Protein AF-0000000066666266 (afdb_homodimer)

Nearest PDB structures (foldseek):
  6c5b-assembly1_B  TM=9.354E-01  e=1.603E-37  Lysobacter antibioticus
  8rdn-assembly2_D  TM=9.522E-01  e=2.046E-32  Xenorhabdus doucetiae FRM16 = DSM 17909
  4d7k-assembly1_A  TM=8.259E-01  e=1.501E-30  Streptomyces davaonensis JCM 4913
  7phf-assembly2_D  TM=8.491E-01  e=8.428E-28  Streptomyces peucetius
  4wxh-assembly1_B  TM=8.277E-01  e=6.925E-26  Streptomyces peucetius

Structure (mmCIF, N/CA/C/O backbone):
data_AF-0000000066666266-model_v1
#
loop_
_entity.id
_entity.type
_entity.pdbx_description
1 polymer O-demethylpuromycin-O-methyltransferase
#
loop_
_atom_site.group_PDB
_atom_site.id
_atom_site.type_symbol
_atom_site.label_atom_id
_atom_site.label_alt_id
_atom_site.label_comp_id
_atom_site.label_asym_id
_atom_site.label_entity_id
_atom_site.label_seq_id
_atom_site.pdbx_PDB_ins_code
_atom_site.Cartn_x
_atom_site.Cartn_y
_atom_site.Cartn_z
_atom_site.occupancy
_atom_site.B_iso_or_equiv
_atom_site.auth_seq_id
_atom_site.auth_comp_id
_atom_site.auth_asym_id
_atom_site.auth_atom_id
_atom_site.pdbx_PDB_model_num
ATOM 1 N N . MET A 1 1 ? 2.77 -28.594 10.984 1 47.09 1 MET A N 1
ATOM 2 C CA . MET A 1 1 ? 2.361 -28.219 12.336 1 47.09 1 MET A CA 1
ATOM 3 C C . MET A 1 1 ? 3.033 -26.922 12.758 1 47.09 1 MET A C 1
ATOM 5 O O . MET A 1 1 ? 2.367 -26 13.234 1 47.09 1 MET A O 1
ATOM 9 N N . VAL A 1 2 ? 4.359 -26.859 12.438 1 46.84 2 VAL A N 1
ATOM 10 C CA . VAL A 1 2 ? 5.156 -25.719 12.875 1 46.84 2 VAL A CA 1
ATOM 11 C C . VAL A 1 2 ? 4.754 -24.469 12.086 1 46.84 2 VAL A C 1
ATOM 13 O O . VAL A 1 2 ? 4.578 -23.391 12.664 1 46.84 2 VAL A O 1
ATOM 16 N N . VAL A 1 3 ? 4.324 -24.609 10.922 1 65.62 3 VAL A N 1
ATOM 17 C CA . VAL A 1 3 ? 3.982 -23.484 10.062 1 65.62 3 VAL A CA 1
ATOM 18 C C . VAL A 1 3 ? 2.645 -22.891 10.5 1 65.62 3 VAL A C 1
ATOM 20 O O . VAL A 1 3 ? 2.502 -21.672 10.609 1 65.62 3 VAL A O 1
ATOM 23 N N . ARG A 1 4 ? 1.817 -23.672 10.961 1 67.88 4 ARG A N 1
ATOM 24 C CA . ARG A 1 4 ? 0.499 -23.219 11.391 1 67.88 4 ARG A CA 1
ATOM 25 C C . ARG A 1 4 ? 0.58 -22.5 12.727 1 67.88 4 ARG A C 1
ATOM 27 O O . ARG A 1 4 ? -0.118 -21.5 12.945 1 67.88 4 ARG A O 1
ATOM 34 N N . ALA A 1 5 ? 1.438 -23.016 13.523 1 65.81 5 ALA A N 1
ATOM 35 C CA . ALA A 1 5 ? 1.604 -22.391 14.828 1 65.81 5 ALA A CA 1
ATOM 36 C C . ALA A 1 5 ? 2.17 -20.984 14.688 1 65.81 5 ALA A C 1
ATOM 38 O O . ALA A 1 5 ? 1.718 -20.047 15.367 1 65.81 5 ALA A O 1
ATOM 39 N N . VAL A 1 6 ? 3.09 -20.844 13.719 1 72.5 6 VAL A N 1
ATOM 40 C CA . VAL A 1 6 ? 3.699 -19.531 13.492 1 72.5 6 VAL A CA 1
ATOM 41 C C . VAL A 1 6 ? 2.658 -18.578 12.93 1 72.5 6 VAL A C 1
ATOM 43 O O . VAL A 1 6 ? 2.592 -17.406 13.336 1 72.5 6 VAL A O 1
ATOM 46 N N . GLU A 1 7 ? 1.797 -19.047 12.172 1 76.56 7 GLU A N 1
ATOM 47 C CA . GLU A 1 7 ? 0.766 -18.203 11.562 1 76.56 7 GLU A CA 1
ATOM 48 C C . GLU A 1 7 ? -0.238 -17.719 12.602 1 76.56 7 GLU A C 1
ATOM 50 O O . GLU A 1 7 ? -0.679 -16.562 12.562 1 76.56 7 GLU A O 1
ATOM 55 N N . LEU A 1 8 ? -0.592 -18.547 13.5 1 73.38 8 LEU A N 1
ATOM 56 C CA . LEU A 1 8 ? -1.534 -18.172 14.555 1 73.38 8 LEU A CA 1
ATOM 57 C C . LEU A 1 8 ? -0.935 -17.125 15.477 1 73.38 8 LEU A C 1
ATOM 59 O O . LEU A 1 8 ? -1.62 -16.172 15.875 1 73.38 8 LEU A O 1
ATOM 63 N N . ILE A 1 9 ? 0.323 -17.359 15.805 1 75.06 9 ILE A N 1
ATOM 64 C CA . ILE A 1 9 ? 1.004 -16.391 16.672 1 75.06 9 ILE A CA 1
ATOM 65 C C . ILE A 1 9 ? 1.104 -15.039 15.953 1 75.06 9 ILE A C 1
ATOM 67 O O . ILE A 1 9 ? 0.819 -14 16.547 1 75.06 9 ILE A O 1
ATOM 71 N N . ARG A 1 10 ? 1.388 -15.164 14.75 1 79.12 10 ARG A N 1
ATOM 72 C CA . ARG A 1 10 ? 1.516 -13.93 13.969 1 79.12 10 ARG A CA 1
ATOM 73 C C . ARG A 1 10 ? 0.175 -13.219 13.859 1 79.12 10 ARG A C 1
ATOM 75 O O . ARG A 1 10 ? 0.112 -11.984 13.938 1 79.12 10 ARG A O 1
ATOM 82 N N . TYR A 1 11 ? -0.839 -13.977 13.625 1 76.5 11 TYR A N 1
ATOM 83 C CA . TYR A 1 11 ? -2.166 -13.375 13.57 1 76.5 11 TYR A CA 1
ATOM 84 C C . TYR A 1 11 ? -2.504 -12.68 14.883 1 76.5 11 TYR A C 1
ATOM 86 O O . TYR A 1 11 ? -2.961 -11.531 14.891 1 76.5 11 TYR A O 1
ATOM 94 N N . GLY A 1 12 ? -2.299 -13.359 15.945 1 76.44 12 GLY A N 1
ATOM 95 C CA . GLY A 1 12 ? -2.549 -12.766 17.25 1 76.44 12 GLY A CA 1
ATOM 96 C C . GLY A 1 12 ? -1.763 -11.492 17.484 1 76.44 12 GLY A C 1
ATOM 97 O O . GLY A 1 12 ? -2.299 -10.516 18.016 1 76.44 12 GLY A O 1
ATOM 98 N N . VAL A 1 13 ? -0.556 -11.469 17.062 1 76.75 13 VAL A N 1
ATOM 99 C CA . VAL A 1 13 ? 0.32 -10.312 17.203 1 76.75 13 VAL A CA 1
ATOM 100 C C . VAL A 1 13 ? -0.216 -9.156 16.375 1 76.75 13 VAL A C 1
ATOM 102 O O . VAL A 1 13 ? -0.267 -8.016 16.844 1 76.75 13 VAL A O 1
ATOM 105 N N . ALA A 1 14 ? -0.638 -9.469 15.203 1 80.31 14 ALA A N 1
ATOM 106 C CA . ALA A 1 14 ? -1.177 -8.438 14.312 1 80.31 14 ALA A CA 1
ATOM 107 C C . ALA A 1 14 ? -2.463 -7.848 14.883 1 80.31 14 ALA A C 1
ATOM 109 O O . ALA A 1 14 ? -2.666 -6.629 14.836 1 80.31 14 ALA A O 1
ATOM 110 N N . VAL A 1 15 ? -3.309 -8.695 15.375 1 78.88 15 VAL A N 1
ATOM 111 C CA . VAL A 1 15 ? -4.555 -8.242 15.984 1 78.88 15 VAL A CA 1
ATOM 112 C C . VAL A 1 15 ? -4.246 -7.352 17.188 1 78.88 15 VAL A C 1
ATOM 114 O O . VAL A 1 15 ? -4.828 -6.273 17.344 1 78.88 15 VAL A O 1
ATOM 117 N N . ALA A 1 16 ? -3.354 -7.785 18 1 79.19 16 ALA A N 1
ATOM 118 C CA . ALA A 1 16 ? -2.961 -7.008 19.172 1 79.19 16 ALA A CA 1
ATOM 119 C C . ALA A 1 16 ? -2.406 -5.645 18.766 1 79.19 16 ALA A C 1
ATOM 121 O O . ALA A 1 16 ? -2.75 -4.625 19.375 1 79.19 16 ALA A O 1
ATOM 122 N N . TYR A 1 17 ? -1.626 -5.668 17.703 1 79.75 17 TYR A N 1
ATOM 123 C CA . TYR A 1 17 ? -1.021 -4.438 17.203 1 79.75 17 TYR A CA 1
ATOM 124 C C . TYR A 1 17 ? -2.09 -3.424 16.812 1 79.75 17 TYR A C 1
ATOM 126 O O . TYR A 1 17 ? -1.999 -2.248 17.188 1 79.75 17 TYR A O 1
ATOM 134 N N . ARG A 1 18 ? -3.154 -3.826 16.25 1 80.19 18 ARG A N 1
ATOM 135 C CA . ARG A 1 18 ? -4.188 -2.93 15.742 1 80.19 18 ARG A CA 1
ATOM 136 C C . ARG A 1 18 ? -5.156 -2.527 16.844 1 80.19 18 ARG A C 1
ATOM 138 O O . ARG A 1 18 ? -5.723 -1.434 16.812 1 80.19 18 ARG A O 1
ATOM 145 N N . LYS A 1 19 ? -5.312 -3.418 17.797 1 80.69 19 LYS A N 1
ATOM 146 C CA . LYS A 1 19 ? -6.273 -3.156 18.859 1 80.69 19 LYS A CA 1
ATOM 147 C C . LYS A 1 19 ? -5.684 -2.219 19.906 1 80.69 19 LYS A C 1
ATOM 149 O O . LYS A 1 19 ? -6.41 -1.682 20.75 1 80.69 19 LYS A O 1
ATOM 154 N N . LEU A 1 20 ? -4.395 -1.96 19.828 1 83.12 20 LEU A N 1
ATOM 155 C CA . LEU A 1 20 ? -3.719 -1.124 20.812 1 83.12 20 LEU A CA 1
ATOM 156 C C . LEU A 1 20 ? -3.926 0.355 20.5 1 83.12 20 LEU A C 1
ATOM 158 O O . LEU A 1 20 ? -3.539 1.218 21.297 1 83.12 20 LEU A O 1
ATOM 162 N N . VAL A 1 21 ? -4.652 0.707 19.375 1 82.25 21 VAL A N 1
ATOM 163 C CA . VAL A 1 21 ? -4.91 2.098 19.016 1 82.25 21 VAL A CA 1
ATOM 164 C C . VAL A 1 21 ? -6.363 2.26 18.578 1 82.25 21 VAL A C 1
ATOM 166 O O . VAL A 1 21 ? -7.012 1.287 18.188 1 82.25 21 VAL A O 1
ATOM 169 N N . PRO A 1 22 ? -6.871 3.473 18.656 1 84.75 22 PRO A N 1
ATOM 170 C CA . PRO A 1 22 ? -8.227 3.721 18.156 1 84.75 22 PRO A CA 1
ATOM 171 C C . PRO A 1 22 ? -8.383 3.369 16.672 1 84.75 22 PRO A C 1
ATOM 173 O O . PRO A 1 22 ? -7.414 3.416 15.914 1 84.75 22 PRO A O 1
ATOM 176 N N . GLY A 1 23 ? -9.633 3.021 16.297 1 86.06 23 GLY A N 1
ATOM 177 C CA . GLY A 1 23 ? -9.945 2.559 14.953 1 86.06 23 GLY A CA 1
ATOM 178 C C . GLY A 1 23 ? -9.469 3.506 13.867 1 86.06 23 GLY A C 1
ATOM 179 O O . GLY A 1 23 ? -8.93 3.07 12.852 1 86.06 23 GLY A O 1
ATOM 180 N N . HIS A 1 24 ? -9.688 4.781 14.07 1 87.12 24 HIS A N 1
ATOM 181 C CA . HIS A 1 24 ? -9.328 5.75 13.047 1 87.12 24 HIS A CA 1
ATOM 182 C C . HIS A 1 24 ? -7.812 5.828 12.875 1 87.12 24 HIS A C 1
ATOM 184 O O . HIS A 1 24 ? -7.324 6.035 11.758 1 87.12 24 HIS A O 1
ATOM 190 N N . ILE A 1 25 ? -7.035 5.625 13.922 1 84.69 25 ILE A N 1
ATOM 191 C CA . ILE A 1 25 ? -5.578 5.605 13.828 1 84.69 25 ILE A CA 1
ATOM 192 C C . ILE A 1 25 ? -5.129 4.355 13.086 1 84.69 25 ILE A C 1
ATOM 194 O O . ILE A 1 25 ? -4.246 4.422 12.227 1 84.69 25 ILE A O 1
ATOM 198 N N . ALA A 1 26 ? -5.762 3.236 13.43 1 87.94 26 ALA A N 1
ATOM 199 C CA . ALA A 1 26 ? -5.43 1.983 12.758 1 87.94 26 ALA A CA 1
ATOM 200 C C . ALA A 1 26 ? -5.691 2.082 11.258 1 87.94 26 ALA A C 1
ATOM 202 O O . ALA A 1 26 ? -4.883 1.625 10.445 1 87.94 26 ALA A O 1
ATOM 203 N N . VAL A 1 27 ? -6.797 2.717 10.867 1 91.19 27 VAL A N 1
ATOM 204 C CA . VAL A 1 27 ? -7.133 2.883 9.461 1 91.19 27 VAL A CA 1
ATOM 205 C C . VAL A 1 27 ? -6.09 3.768 8.781 1 91.19 27 VAL A C 1
ATOM 207 O O . VAL A 1 27 ? -5.645 3.469 7.672 1 91.19 27 VAL A O 1
ATOM 210 N N . MET A 1 28 ? -5.742 4.816 9.398 1 88.62 28 MET A N 1
ATOM 211 C CA . MET A 1 28 ? -4.75 5.727 8.836 1 88.62 28 MET A CA 1
ATOM 212 C C . MET A 1 28 ? -3.43 5 8.586 1 88.62 28 MET A C 1
ATOM 214 O O . MET A 1 28 ? -2.775 5.23 7.562 1 88.62 28 MET A O 1
ATOM 218 N N . GLU A 1 29 ? -3.031 4.152 9.492 1 86.31 29 GLU A N 1
ATOM 219 C CA . GLU A 1 29 ? -1.807 3.373 9.328 1 86.31 29 GLU A CA 1
ATOM 220 C C . GLU A 1 29 ? -1.901 2.432 8.133 1 86.31 29 GLU A C 1
ATOM 222 O O . GLU A 1 29 ? -0.931 2.26 7.395 1 86.31 29 GLU A O 1
ATOM 227 N N . LEU A 1 30 ? -3.029 1.836 7.965 1 89.88 30 LEU A N 1
ATOM 228 C CA . LEU A 1 30 ? -3.229 0.927 6.84 1 89.88 30 LEU A CA 1
ATOM 229 C C . LEU A 1 30 ? -3.236 1.688 5.52 1 89.88 30 LEU A C 1
ATOM 231 O O . LEU A 1 30 ? -2.762 1.179 4.504 1 89.88 30 LEU A O 1
ATOM 235 N N . LEU A 1 31 ? -3.73 2.887 5.539 1 90.56 31 LEU A N 1
ATOM 236 C CA . LEU A 1 31 ? -3.713 3.717 4.34 1 90.56 31 LEU A CA 1
ATOM 237 C C . LEU A 1 31 ? -2.283 4.062 3.938 1 90.56 31 LEU A C 1
ATOM 239 O O . LEU A 1 31 ? -1.956 4.086 2.748 1 90.56 31 LEU A O 1
ATOM 243 N N . ALA A 1 32 ? -1.456 4.219 4.891 1 87.19 32 ALA A N 1
ATOM 244 C CA . ALA A 1 32 ? -0.069 4.59 4.617 1 87.19 32 ALA A CA 1
ATOM 245 C C . ALA A 1 32 ? 0.725 3.398 4.09 1 87.19 32 ALA A C 1
ATOM 247 O O . ALA A 1 32 ? 1.804 3.568 3.52 1 87.19 32 ALA A O 1
ATOM 248 N N . ALA A 1 33 ? 0.227 2.18 4.191 1 82.44 33 ALA A N 1
ATOM 249 C CA . ALA A 1 33 ? 0.923 0.962 3.783 1 82.44 33 ALA A CA 1
ATOM 250 C C . ALA A 1 33 ? 1.164 0.945 2.277 1 82.44 33 ALA A C 1
ATOM 252 O O . ALA A 1 33 ? 2.172 0.41 1.809 1 82.44 33 ALA A O 1
ATOM 253 N N . GLY A 1 34 ? 0.276 1.516 1.542 1 87.12 34 GLY A N 1
ATOM 254 C CA . GLY A 1 34 ? 0.455 1.59 0.101 1 87.12 34 GLY A CA 1
ATOM 255 C C . GLY A 1 34 ? 1.691 2.367 -0.308 1 87.12 34 GLY A C 1
ATOM 256 O O . GLY A 1 34 ? 2.303 2.076 -1.338 1 87.12 34 GLY A O 1
ATOM 257 N N . TRP A 1 35 ? 2.115 3.293 0.526 1 93.38 35 TRP A N 1
ATOM 258 C CA . TRP A 1 35 ? 3.297 4.102 0.252 1 93.38 35 TRP A CA 1
ATOM 259 C C . TRP A 1 35 ? 4.574 3.295 0.467 1 93.38 35 TRP A C 1
ATOM 261 O O . TRP A 1 35 ? 5.578 3.516 -0.216 1 93.38 35 TRP A O 1
ATOM 271 N N . LEU A 1 36 ? 4.434 2.352 1.347 1 92.62 36 LEU A N 1
ATOM 272 C CA . LEU A 1 36 ? 5.602 1.519 1.622 1 92.62 36 LEU A CA 1
ATOM 273 C C . LEU A 1 36 ? 5.938 0.643 0.421 1 92.62 36 LEU A C 1
ATOM 275 O O . LEU A 1 36 ? 7.113 0.453 0.098 1 92.62 36 LEU A O 1
ATOM 279 N N . THR A 1 37 ? 4.918 0.118 -0.268 1 93.69 37 THR A N 1
ATOM 280 C CA . THR A 1 37 ? 5.141 -0.672 -1.474 1 93.69 37 THR A CA 1
ATOM 281 C C . THR A 1 37 ? 5.887 0.143 -2.525 1 93.69 37 THR A C 1
ATOM 283 O O . THR A 1 37 ? 6.832 -0.352 -3.146 1 93.69 37 THR A O 1
ATOM 286 N N . GLN A 1 38 ? 5.508 1.37 -2.674 1 95.75 38 GLN A N 1
ATOM 287 C CA . GLN A 1 38 ? 6.168 2.225 -3.656 1 95.75 38 GLN A CA 1
ATOM 288 C C . GLN A 1 38 ? 7.586 2.574 -3.217 1 95.75 38 GLN A C 1
ATOM 290 O O . GLN A 1 38 ? 8.477 2.729 -4.055 1 95.75 38 GLN A O 1
ATOM 295 N N . ALA A 1 39 ? 7.766 2.686 -1.893 1 97.69 39 ALA A N 1
ATOM 296 C CA . ALA A 1 39 ? 9.117 2.918 -1.386 1 97.69 39 ALA A CA 1
ATOM 297 C C . ALA A 1 39 ? 10.023 1.726 -1.678 1 97.69 39 ALA A C 1
ATOM 299 O O . ALA A 1 39 ? 11.18 1.898 -2.061 1 97.69 39 ALA A O 1
ATOM 300 N N . ILE A 1 40 ? 9.508 0.523 -1.51 1 97.62 40 ILE A N 1
ATOM 301 C CA . ILE A 1 40 ? 10.258 -0.69 -1.811 1 97.62 40 ILE A CA 1
ATOM 302 C C . ILE A 1 40 ? 10.539 -0.763 -3.309 1 97.62 40 ILE A C 1
ATOM 304 O O . ILE A 1 40 ? 11.656 -1.105 -3.721 1 97.62 40 ILE A O 1
ATOM 308 N N . HIS A 1 41 ? 9.562 -0.42 -4.113 1 97.38 41 HIS A N 1
ATOM 309 C CA . HIS A 1 41 ? 9.75 -0.34 -5.559 1 97.38 41 HIS A CA 1
ATOM 310 C C . HIS A 1 41 ? 10.891 0.615 -5.914 1 97.38 41 HIS A C 1
ATOM 312 O O . HIS A 1 41 ? 11.734 0.296 -6.754 1 97.38 41 HIS A O 1
ATOM 318 N N . ALA A 1 42 ? 10.898 1.771 -5.293 1 98.19 42 ALA A N 1
ATOM 319 C CA . ALA A 1 42 ? 11.945 2.758 -5.559 1 98.19 42 ALA A CA 1
ATOM 320 C C . ALA A 1 42 ? 13.32 2.209 -5.199 1 98.19 42 ALA A C 1
ATOM 322 O O . ALA A 1 42 ? 14.289 2.41 -5.941 1 98.19 42 ALA A O 1
ATOM 323 N N . ALA A 1 43 ? 13.414 1.521 -4.082 1 98.38 43 ALA A N 1
ATOM 324 C CA . ALA A 1 43 ? 14.68 0.917 -3.67 1 98.38 43 ALA A CA 1
ATOM 325 C C . ALA A 1 43 ? 15.148 -0.112 -4.691 1 98.38 43 ALA A C 1
ATOM 327 O O . ALA A 1 43 ? 16.344 -0.181 -5.008 1 98.38 43 ALA A O 1
ATOM 328 N N . ALA A 1 44 ? 14.211 -0.921 -5.18 1 97.75 44 ALA A N 1
ATOM 329 C CA . ALA A 1 44 ? 14.531 -1.937 -6.18 1 97.75 44 ALA A CA 1
ATOM 330 C C . ALA A 1 44 ? 14.984 -1.294 -7.484 1 97.75 44 ALA A C 1
ATOM 332 O O . ALA A 1 44 ? 15.984 -1.712 -8.078 1 97.75 44 ALA A O 1
ATOM 333 N N . GLU A 1 45 ? 14.281 -0.297 -7.926 1 97.44 45 GLU A N 1
ATOM 334 C CA . GLU A 1 45 ? 14.578 0.376 -9.188 1 97.44 45 GLU A CA 1
ATOM 335 C C . GLU A 1 45 ? 15.922 1.094 -9.117 1 97.44 45 GLU A C 1
ATOM 337 O O . GLU A 1 45 ? 16.688 1.079 -10.086 1 97.44 45 GLU A O 1
ATOM 342 N N . LEU A 1 46 ? 16.219 1.71 -7.996 1 98 46 LEU A N 1
ATOM 343 C CA . LEU A 1 46 ? 17.469 2.43 -7.82 1 98 46 LEU A CA 1
ATOM 344 C C . LEU A 1 46 ? 18.641 1.459 -7.664 1 98 46 LEU A C 1
ATOM 346 O O . LEU A 1 46 ? 19.797 1.84 -7.844 1 98 46 LEU A O 1
ATOM 350 N N . GLY A 1 47 ? 18.359 0.239 -7.285 1 98.12 47 GLY A N 1
ATOM 351 C CA . GLY A 1 47 ? 19.406 -0.758 -7.094 1 98.12 47 GLY A CA 1
ATOM 352 C C . GLY A 1 47 ? 20.141 -0.602 -5.777 1 98.12 47 GLY A C 1
ATOM 353 O O . GLY A 1 47 ? 21.344 -0.846 -5.703 1 98.12 47 GLY A O 1
ATOM 354 N N . ILE A 1 48 ? 19.422 -0.21 -4.707 1 98.5 48 ILE A N 1
ATOM 355 C CA . ILE A 1 48 ? 20.047 0.087 -3.426 1 98.5 48 ILE A CA 1
ATOM 356 C C . ILE A 1 48 ? 20.656 -1.188 -2.838 1 98.5 48 ILE A C 1
ATOM 358 O O . ILE A 1 48 ? 21.781 -1.18 -2.346 1 98.5 48 ILE A O 1
ATOM 362 N N . ALA A 1 49 ? 19.875 -2.273 -2.842 1 98.44 49 ALA A N 1
ATOM 363 C CA . ALA A 1 49 ? 20.359 -3.531 -2.27 1 98.44 49 ALA A CA 1
ATOM 364 C C . ALA A 1 49 ? 21.625 -4.004 -2.965 1 98.44 49 ALA A C 1
ATOM 366 O O . ALA A 1 49 ? 22.562 -4.48 -2.312 1 98.44 49 ALA A O 1
ATOM 367 N N . ASP A 1 50 ? 21.672 -3.875 -4.273 1 98.12 50 ASP A N 1
ATOM 368 C CA . ASP A 1 50 ? 22.859 -4.273 -5.027 1 98.12 50 ASP A CA 1
ATOM 369 C C . ASP A 1 50 ? 24.062 -3.406 -4.652 1 98.12 50 ASP A C 1
ATOM 371 O O . ASP A 1 50 ? 25.188 -3.904 -4.551 1 98.12 50 ASP A O 1
ATOM 375 N N . ALA A 1 51 ? 23.844 -2.121 -4.496 1 98.12 51 ALA A N 1
ATOM 376 C CA . ALA A 1 51 ? 24.906 -1.193 -4.148 1 98.12 51 ALA A CA 1
ATOM 377 C C . ALA A 1 51 ? 25.484 -1.507 -2.77 1 98.12 51 ALA A C 1
ATOM 379 O O . ALA A 1 51 ? 26.641 -1.182 -2.48 1 98.12 51 ALA A O 1
ATOM 380 N N . LEU A 1 52 ? 24.703 -2.141 -1.925 1 97.88 52 LEU A N 1
ATOM 381 C CA . LEU A 1 52 ? 25.141 -2.428 -0.559 1 97.88 52 LEU A CA 1
ATOM 382 C C . LEU A 1 52 ? 25.641 -3.861 -0.438 1 97.88 52 LEU A C 1
ATOM 384 O O . LEU A 1 52 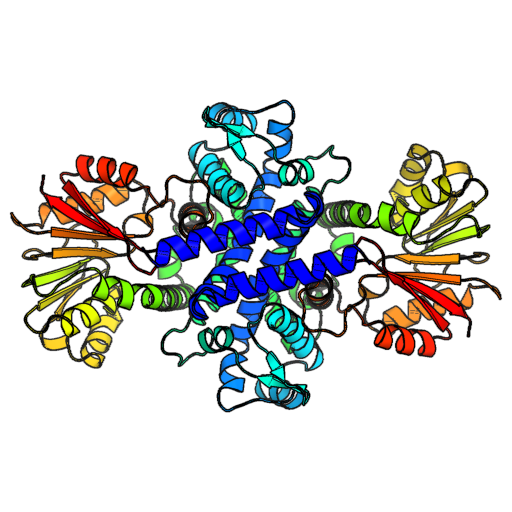? 26 -4.309 0.655 1 97.88 52 LEU A O 1
ATOM 388 N N . ALA A 1 53 ? 25.688 -4.59 -1.523 1 96.25 53 ALA A N 1
ATOM 389 C CA . ALA A 1 53 ? 26.016 -6.016 -1.517 1 96.25 53 ALA A CA 1
ATOM 390 C C . ALA A 1 53 ? 27.438 -6.25 -1 1 96.25 53 ALA A C 1
ATOM 392 O O . ALA A 1 53 ? 27.688 -7.246 -0.323 1 96.25 53 ALA A O 1
ATOM 393 N N . ASP A 1 54 ? 28.328 -5.355 -1.315 1 95.06 54 ASP A N 1
ATOM 394 C CA . ASP A 1 54 ? 29.734 -5.539 -0.971 1 95.06 54 ASP A CA 1
ATOM 395 C C . ASP A 1 54 ? 30.047 -4.938 0.396 1 95.06 54 ASP A C 1
ATOM 397 O O . ASP A 1 54 ? 31.203 -4.867 0.796 1 95.06 54 ASP A O 1
ATOM 401 N N . GLY A 1 55 ? 29.047 -4.453 1.083 1 96.31 55 GLY A N 1
ATOM 402 C CA . GLY A 1 55 ? 29.266 -3.924 2.422 1 96.31 55 GLY A CA 1
ATOM 403 C C . GLY A 1 55 ? 28.578 -2.59 2.648 1 96.31 55 GLY A C 1
ATOM 404 O O . GLY A 1 55 ? 27.984 -2.027 1.728 1 96.31 55 GLY A O 1
ATOM 405 N N . PRO A 1 56 ? 28.609 -2.127 3.893 1 97.75 56 PRO A N 1
ATOM 406 C CA . PRO A 1 56 ? 27.953 -0.874 4.27 1 97.75 56 PRO A CA 1
ATOM 407 C C . PRO A 1 56 ? 28.547 0.339 3.549 1 97.75 56 PRO A C 1
ATOM 409 O O . PRO A 1 56 ? 29.734 0.365 3.25 1 97.75 56 PRO A O 1
ATOM 412 N N . ARG A 1 57 ? 27.75 1.334 3.264 1 98.25 57 ARG A N 1
ATOM 413 C CA . ARG A 1 57 ? 28.156 2.561 2.59 1 98.25 57 ARG A CA 1
ATOM 414 C C . ARG A 1 57 ? 27.562 3.787 3.271 1 98.25 57 ARG A C 1
ATOM 416 O O . ARG A 1 57 ? 26.484 3.709 3.865 1 98.25 57 ARG A O 1
ATOM 423 N N . SER A 1 58 ? 28.297 4.922 3.115 1 98 58 SER A N 1
ATOM 424 C CA . SER A 1 58 ? 27.734 6.184 3.582 1 98 58 SER A CA 1
ATOM 425 C C . SER A 1 58 ? 26.641 6.688 2.645 1 98 58 SER A C 1
ATOM 427 O O . SER A 1 58 ? 26.531 6.223 1.51 1 98 58 SER A O 1
ATOM 429 N N . GLY A 1 59 ? 25.875 7.637 3.18 1 97.5 59 GLY A N 1
ATOM 430 C CA . GLY A 1 59 ? 24.859 8.242 2.346 1 97.5 59 GLY A CA 1
ATOM 431 C C . GLY A 1 59 ? 25.406 8.891 1.093 1 97.5 59 GLY A C 1
ATOM 432 O O . GLY A 1 59 ? 24.844 8.742 0.008 1 97.5 59 GLY A O 1
ATOM 433 N N . ALA A 1 60 ? 26.453 9.547 1.255 1 97.94 60 ALA A N 1
ATOM 434 C CA . ALA A 1 60 ? 27.094 10.242 0.134 1 97.94 60 ALA A CA 1
ATOM 435 C C . ALA A 1 60 ? 27.594 9.242 -0.904 1 97.94 60 ALA A C 1
ATOM 437 O O . ALA A 1 60 ? 27.406 9.438 -2.107 1 97.94 60 ALA A O 1
ATOM 438 N N . GLU A 1 61 ? 28.281 8.172 -0.479 1 97.88 61 GLU A N 1
ATOM 439 C CA . GLU A 1 61 ? 28.781 7.137 -1.374 1 97.88 61 GLU A CA 1
ATOM 440 C C . GLU A 1 61 ? 27.641 6.469 -2.139 1 97.88 61 GLU A C 1
ATOM 442 O O . GLU A 1 61 ? 27.734 6.254 -3.35 1 97.88 61 GLU A O 1
ATOM 447 N N . LEU A 1 62 ? 26.656 6.172 -1.419 1 97.88 62 LEU A N 1
ATOM 448 C CA . LEU A 1 62 ? 25.516 5.48 -2.006 1 97.88 62 LEU A CA 1
ATOM 449 C C . LEU A 1 62 ? 24.812 6.367 -3.027 1 97.88 62 LEU A C 1
ATOM 451 O O . LEU A 1 62 ? 24.453 5.902 -4.109 1 97.88 62 LEU A O 1
ATOM 455 N N . ALA A 1 63 ? 24.609 7.625 -2.68 1 98.25 63 ALA A N 1
ATOM 456 C CA . ALA A 1 63 ? 23.969 8.578 -3.584 1 98.25 63 ALA A CA 1
ATOM 457 C C . ALA A 1 63 ? 24.766 8.727 -4.875 1 98.25 63 ALA A C 1
ATOM 459 O O . ALA A 1 63 ? 24.188 8.766 -5.965 1 98.25 63 ALA A O 1
ATOM 460 N N . GLU A 1 64 ? 26.031 8.844 -4.766 1 97.81 64 GLU A N 1
ATOM 461 C CA . GLU A 1 64 ? 26.906 8.977 -5.926 1 97.81 64 GLU A CA 1
ATOM 462 C C . GLU A 1 64 ? 26.828 7.746 -6.828 1 97.81 64 GLU A C 1
ATOM 464 O O . GLU A 1 64 ? 26.672 7.871 -8.047 1 97.81 64 GLU A O 1
ATOM 469 N N . GLN A 1 65 ? 26.906 6.637 -6.277 1 97.31 65 GLN A N 1
ATOM 470 C CA . GLN A 1 65 ? 26.875 5.391 -7.039 1 97.31 65 GLN A CA 1
ATOM 471 C C . GLN A 1 65 ? 25.547 5.219 -7.754 1 97.31 65 GLN A C 1
ATOM 473 O O . GLN A 1 65 ? 25.5 4.691 -8.867 1 97.31 65 GLN A O 1
ATOM 478 N N . LEU A 1 66 ? 24.453 5.641 -7.129 1 97.75 66 LEU A N 1
ATOM 479 C CA . LEU A 1 66 ? 23.109 5.398 -7.641 1 97.75 66 LEU A CA 1
ATOM 480 C C . LEU A 1 66 ? 22.656 6.551 -8.531 1 97.75 66 LEU A C 1
ATOM 482 O O . LEU A 1 66 ? 21.609 6.465 -9.172 1 97.75 66 LEU A O 1
ATOM 486 N N . GLY A 1 67 ? 23.438 7.625 -8.594 1 97.44 67 GLY A N 1
ATOM 487 C CA . GLY A 1 67 ? 22.969 8.812 -9.289 1 97.44 67 GLY A CA 1
ATOM 488 C C . GLY A 1 67 ? 21.719 9.406 -8.672 1 97.44 67 GLY A C 1
ATOM 489 O O . GLY A 1 67 ? 20.75 9.695 -9.383 1 97.44 67 GLY A O 1
ATOM 490 N N . ALA A 1 68 ? 21.688 9.477 -7.332 1 97.88 68 ALA A N 1
ATOM 491 C CA . ALA A 1 68 ? 20.516 9.977 -6.613 1 97.88 68 ALA A CA 1
ATOM 492 C C . ALA A 1 68 ? 20.859 11.203 -5.777 1 97.88 68 ALA A C 1
ATOM 494 O O . ALA A 1 68 ? 22.031 11.438 -5.477 1 97.88 68 ALA A O 1
ATOM 495 N N . ASP A 1 69 ? 19.875 12.023 -5.508 1 98.12 69 ASP A N 1
ATOM 496 C CA . ASP A 1 69 ? 20.016 13.102 -4.539 1 98.12 69 ASP A CA 1
ATOM 497 C C . ASP A 1 69 ? 20.203 12.547 -3.127 1 98.12 69 ASP A C 1
ATOM 499 O O . ASP A 1 69 ? 19.422 11.727 -2.664 1 98.12 69 ASP A O 1
ATOM 503 N N . GLU A 1 70 ? 21.266 12.961 -2.498 1 98 70 GLU A N 1
ATOM 504 C CA . GLU A 1 70 ? 21.625 12.383 -1.203 1 98 70 GLU A CA 1
ATOM 505 C C . GLU A 1 70 ? 20.5 12.562 -0.191 1 98 70 GLU A C 1
ATOM 507 O O . GLU A 1 70 ? 20.203 11.656 0.59 1 98 70 GLU A O 1
ATOM 512 N N . ASP A 1 71 ? 19.906 13.727 -0.171 1 97.19 71 ASP A N 1
ATOM 513 C CA . ASP A 1 71 ? 18.812 13.992 0.769 1 97.19 71 ASP A CA 1
ATOM 514 C C . ASP A 1 71 ? 17.594 13.133 0.463 1 97.19 71 ASP A C 1
ATOM 516 O O . ASP A 1 71 ? 16.984 12.562 1.373 1 97.19 71 ASP A O 1
ATOM 520 N N . GLY A 1 72 ? 17.234 13.133 -0.849 1 97.81 72 GLY A N 1
ATOM 521 C CA . GLY A 1 72 ? 16.125 12.266 -1.252 1 97.81 72 GLY A CA 1
ATOM 522 C C . GLY A 1 72 ? 16.359 10.805 -0.906 1 97.81 72 GLY A C 1
ATOM 523 O O . GLY A 1 72 ? 15.461 10.125 -0.427 1 97.81 72 GLY A O 1
ATOM 524 N N . LEU A 1 73 ? 17.562 10.336 -1.098 1 98.38 73 LEU A N 1
ATOM 525 C CA . LEU A 1 73 ? 17.938 8.961 -0.774 1 98.38 73 LEU A CA 1
ATOM 526 C C . LEU A 1 73 ? 17.859 8.719 0.729 1 98.38 73 LEU A C 1
ATOM 528 O O . LEU A 1 73 ? 17.375 7.672 1.167 1 98.38 73 LEU A O 1
ATOM 532 N N . HIS A 1 74 ? 18.312 9.633 1.501 1 97.69 74 HIS A N 1
ATOM 533 C CA . HIS A 1 74 ? 18.266 9.531 2.955 1 97.69 74 HIS A CA 1
ATOM 534 C C . HIS A 1 74 ? 16.828 9.383 3.453 1 97.69 74 HIS A C 1
ATOM 536 O O . HIS A 1 74 ? 16.547 8.539 4.309 1 97.69 74 HIS A O 1
ATOM 542 N N . ARG A 1 75 ? 15.945 10.164 2.961 1 97.69 75 ARG A N 1
ATOM 543 C CA . ARG A 1 75 ? 14.547 10.141 3.381 1 97.69 75 ARG A CA 1
ATOM 544 C C . ARG A 1 75 ? 13.883 8.82 3.004 1 97.69 75 ARG A C 1
ATOM 546 O O . ARG A 1 75 ? 13.102 8.266 3.779 1 97.69 75 ARG A O 1
ATOM 553 N N . LEU A 1 76 ? 14.188 8.312 1.794 1 98.25 76 LEU A N 1
ATOM 554 C CA . LEU A 1 76 ? 13.703 7 1.386 1 98.25 76 LEU A CA 1
ATOM 555 C C . LEU A 1 76 ? 14.219 5.914 2.328 1 98.25 76 LEU A C 1
ATOM 557 O O . LEU A 1 76 ? 13.438 5.094 2.816 1 98.25 76 LEU A O 1
ATOM 561 N N . LEU A 1 77 ? 15.508 5.957 2.641 1 98.31 77 LEU A N 1
ATOM 562 C CA . LEU A 1 77 ? 16.125 4.938 3.48 1 98.31 77 LEU A CA 1
ATOM 563 C C . LEU A 1 77 ? 15.617 5.027 4.914 1 98.31 77 LEU A C 1
ATOM 565 O O . LEU A 1 77 ? 15.477 4.004 5.59 1 98.31 77 LEU A O 1
ATOM 569 N N . ARG A 1 78 ? 15.344 6.242 5.375 1 96.94 78 ARG A N 1
ATOM 570 C CA . ARG A 1 78 ? 14.812 6.422 6.719 1 96.94 78 ARG A CA 1
ATOM 571 C C . ARG A 1 78 ? 13.508 5.652 6.898 1 96.94 78 ARG A C 1
ATOM 573 O O . ARG A 1 78 ? 13.305 4.984 7.918 1 96.94 78 ARG A O 1
ATOM 580 N N . LEU A 1 79 ? 12.609 5.738 5.918 1 96.31 79 LEU A N 1
ATOM 581 C CA . LEU A 1 79 ? 11.359 4.988 5.977 1 96.31 79 LEU A CA 1
ATOM 582 C C . LEU A 1 79 ? 11.617 3.486 5.91 1 96.31 79 LEU A C 1
ATOM 584 O O . LEU A 1 79 ? 11.078 2.723 6.711 1 96.31 79 LEU A O 1
ATOM 588 N N . LEU A 1 80 ? 12.469 3.047 4.957 1 97.62 80 LEU A N 1
ATOM 589 C CA . LEU A 1 80 ? 12.711 1.626 4.73 1 97.62 80 LEU A CA 1
ATOM 590 C C . LEU A 1 80 ? 13.414 0.998 5.934 1 97.62 80 LEU A C 1
ATOM 592 O O . LEU A 1 80 ? 13.18 -0.171 6.25 1 97.62 80 LEU A O 1
ATOM 596 N N . ILE A 1 81 ? 14.25 1.745 6.668 1 96.75 81 ILE A N 1
ATOM 597 C CA . ILE A 1 81 ? 14.93 1.284 7.875 1 96.75 81 ILE A CA 1
ATOM 598 C C . ILE A 1 81 ? 13.906 1.095 9 1 96.75 81 ILE A C 1
ATOM 600 O O . ILE A 1 81 ? 13.992 0.133 9.766 1 96.75 81 ILE A O 1
ATOM 604 N N . ALA A 1 82 ? 12.93 1.975 9.062 1 93.44 82 ALA A N 1
ATOM 605 C CA . ALA A 1 82 ? 11.898 1.891 10.086 1 93.44 82 ALA A CA 1
ATOM 606 C C . ALA A 1 82 ? 11.117 0.581 9.977 1 93.44 82 ALA A C 1
ATOM 608 O O . ALA A 1 82 ? 10.586 0.083 10.969 1 93.44 82 ALA A O 1
ATOM 609 N N . TYR A 1 83 ? 11.094 -0.025 8.805 1 92.5 83 TYR A N 1
ATOM 610 C CA . TYR A 1 83 ? 10.359 -1.266 8.594 1 92.5 83 TYR A CA 1
ATOM 611 C C . TYR A 1 83 ? 11.312 -2.441 8.414 1 92.5 83 TYR A C 1
ATOM 613 O O . TYR A 1 83 ? 10.891 -3.527 8 1 92.5 83 TYR A O 1
ATOM 621 N N . GLY A 1 84 ? 12.602 -2.207 8.664 1 93.81 84 GLY A N 1
ATOM 622 C CA . GLY A 1 84 ? 13.586 -3.273 8.773 1 93.81 84 GLY A CA 1
ATOM 623 C C . GLY A 1 84 ? 14.102 -3.746 7.43 1 93.81 84 GLY A C 1
ATOM 624 O O . GLY A 1 84 ? 14.75 -4.789 7.34 1 93.81 84 GLY A O 1
ATOM 625 N N . ILE A 1 85 ? 13.852 -3.08 6.34 1 96.25 85 ILE A N 1
ATOM 626 C CA . ILE A 1 85 ? 14.273 -3.504 5.012 1 96.25 85 ILE A CA 1
ATOM 627 C C . ILE A 1 85 ? 15.766 -3.254 4.84 1 96.25 85 ILE A C 1
ATOM 629 O O . ILE A 1 85 ? 16.484 -4.086 4.273 1 96.25 85 ILE A O 1
ATOM 633 N N . PHE A 1 86 ? 16.219 -2.104 5.293 1 97.75 86 PHE A N 1
ATOM 634 C CA . PHE A 1 86 ? 17.641 -1.796 5.438 1 97.75 86 PHE A CA 1
ATOM 635 C C . PHE A 1 86 ? 17.969 -1.439 6.883 1 97.75 86 PHE A C 1
ATOM 637 O O . PHE A 1 86 ? 17.094 -1.456 7.746 1 97.75 86 PHE A O 1
ATOM 644 N N . THR A 1 87 ? 19.203 -1.257 7.168 1 96.94 87 THR A N 1
ATOM 645 C CA . THR A 1 87 ? 19.625 -0.829 8.5 1 96.94 87 THR A CA 1
ATOM 646 C C . THR A 1 87 ? 20.719 0.232 8.414 1 96.94 87 THR A C 1
ATOM 648 O O . THR A 1 87 ? 21.312 0.432 7.352 1 96.94 87 THR A O 1
ATOM 651 N N . ARG A 1 88 ? 20.75 0.962 9.375 1 96.12 88 ARG A N 1
ATOM 652 C CA . ARG A 1 88 ? 21.812 1.947 9.547 1 96.12 88 ARG A CA 1
ATOM 653 C C . ARG A 1 88 ? 22.688 1.609 10.75 1 96.12 88 ARG A C 1
ATOM 655 O O . ARG A 1 88 ? 22.188 1.491 11.867 1 96.12 88 ARG A O 1
ATOM 662 N N . ARG A 1 89 ? 23.953 1.484 10.484 1 95.5 89 ARG A N 1
ATOM 663 C CA . ARG A 1 89 ? 24.906 1.143 11.547 1 95.5 89 ARG A CA 1
ATOM 664 C C . ARG A 1 89 ? 25.172 2.344 12.445 1 95.5 89 ARG A C 1
ATOM 666 O O . ARG A 1 89 ? 24.766 3.465 12.133 1 95.5 89 ARG A O 1
ATOM 673 N N . ARG A 1 90 ? 25.859 2.068 13.531 1 92.81 90 ARG A N 1
ATOM 674 C CA . ARG A 1 90 ? 26.172 3.104 14.508 1 92.81 90 ARG A CA 1
ATOM 675 C C . ARG A 1 90 ? 27.078 4.176 13.898 1 92.81 90 ARG A C 1
ATOM 677 O O . ARG A 1 90 ? 27.016 5.344 14.289 1 92.81 90 ARG A O 1
ATOM 684 N N . ASP A 1 91 ? 27.844 3.809 12.945 1 94.88 91 ASP A N 1
ATOM 685 C CA . ASP A 1 91 ? 28.75 4.758 12.305 1 94.88 91 ASP A CA 1
ATOM 686 C C . ASP A 1 91 ? 28.031 5.555 11.219 1 94.88 91 ASP A C 1
ATOM 688 O O . ASP A 1 91 ? 28.656 6.328 10.492 1 94.88 91 ASP A O 1
ATOM 692 N N . GLY A 1 92 ? 26.766 5.285 11.047 1 94.44 92 GLY A N 1
ATOM 693 C CA . GLY A 1 92 ? 25.953 6.062 10.125 1 94.44 92 GLY A CA 1
ATOM 694 C C . GLY A 1 92 ? 25.859 5.441 8.742 1 94.44 92 GLY A C 1
ATOM 695 O O . GLY A 1 92 ? 25.109 5.922 7.891 1 94.44 92 GLY A O 1
ATOM 696 N N . ARG A 1 93 ? 26.594 4.383 8.539 1 97.81 93 ARG A N 1
ATOM 697 C CA . ARG A 1 93 ? 26.609 3.75 7.227 1 97.81 93 ARG A CA 1
ATOM 698 C C . ARG A 1 93 ? 25.391 2.842 7.043 1 97.81 93 ARG A C 1
ATOM 700 O O . ARG A 1 93 ? 24.922 2.232 8 1 97.81 93 ARG A O 1
ATOM 707 N N . TYR A 1 94 ? 24.906 2.787 5.832 1 98.25 94 TYR A N 1
ATOM 708 C CA . TYR A 1 94 ? 23.766 1.945 5.488 1 98.25 94 TYR A CA 1
ATOM 709 C C . TYR A 1 94 ? 24.219 0.531 5.141 1 98.25 94 TYR A C 1
ATOM 711 O O . TYR A 1 94 ? 25.297 0.337 4.566 1 98.25 94 TYR A O 1
ATOM 719 N N . ALA A 1 95 ? 23.375 -0.452 5.52 1 98.25 95 ALA A N 1
ATOM 720 C CA . ALA A 1 95 ? 23.734 -1.851 5.281 1 98.25 95 ALA A CA 1
ATOM 721 C C . ALA A 1 95 ? 22.484 -2.676 4.953 1 98.25 95 ALA A C 1
ATOM 723 O O . ALA A 1 95 ? 21.359 -2.217 5.145 1 98.25 95 ALA A O 1
ATOM 724 N N . LEU A 1 96 ? 22.766 -3.941 4.48 1 96.81 96 LEU A N 1
ATOM 725 C CA . LEU A 1 96 ? 21.703 -4.879 4.121 1 96.81 96 LEU A CA 1
ATOM 726 C C . LEU A 1 96 ? 21.172 -5.602 5.352 1 96.81 96 LEU A C 1
ATOM 728 O O . LEU A 1 96 ? 21.938 -5.922 6.266 1 96.81 96 LEU A O 1
ATOM 732 N N . THR A 1 97 ? 19.953 -5.785 5.398 1 96.12 97 THR A N 1
ATOM 733 C CA . THR A 1 97 ? 19.281 -6.738 6.273 1 96.12 97 THR A CA 1
ATOM 734 C C . THR A 1 97 ? 18.859 -7.988 5.5 1 96.12 97 THR A C 1
ATOM 736 O O . THR A 1 97 ? 19.016 -8.047 4.277 1 96.12 97 THR A O 1
ATOM 739 N N . PRO A 1 98 ? 18.359 -8.984 6.18 1 93.06 98 PRO A N 1
ATOM 740 C CA . PRO A 1 98 ? 17.828 -10.141 5.445 1 93.06 98 PRO A CA 1
ATOM 741 C C . PRO A 1 98 ? 16.734 -9.758 4.449 1 93.06 98 PRO A C 1
ATOM 743 O O . PRO A 1 98 ? 16.703 -10.281 3.334 1 93.06 98 PRO A O 1
ATOM 746 N N . MET A 1 99 ? 15.852 -8.852 4.773 1 94.44 99 MET A N 1
ATOM 747 C CA . MET A 1 99 ? 14.836 -8.367 3.846 1 94.44 99 MET A CA 1
ATOM 748 C C . MET A 1 99 ? 15.477 -7.652 2.66 1 94.44 99 MET A C 1
ATOM 750 O O . MET A 1 99 ? 15.078 -7.863 1.513 1 94.44 99 MET A O 1
ATOM 754 N N . GLY A 1 100 ? 16.484 -6.828 3.002 1 96.56 100 GLY A N 1
ATOM 755 C CA . GLY A 1 100 ? 17.188 -6.133 1.932 1 96.56 100 GLY A CA 1
ATOM 756 C C . GLY A 1 100 ? 17.859 -7.07 0.95 1 96.56 100 GLY A C 1
ATOM 757 O O . GLY A 1 100 ? 17.906 -6.797 -0.251 1 96.56 100 GLY A O 1
ATOM 758 N N . LYS A 1 101 ? 18.375 -8.148 1.396 1 95.88 101 LYS A N 1
ATOM 759 C CA . LYS A 1 101 ? 19.031 -9.141 0.544 1 95.88 101 LYS A CA 1
ATOM 760 C C . LYS A 1 101 ? 18.047 -9.711 -0.485 1 95.88 101 LYS A C 1
ATOM 762 O O . LYS A 1 101 ? 18.438 -10.031 -1.607 1 95.88 101 LYS A O 1
ATOM 767 N N . ALA A 1 102 ? 16.797 -9.734 -0.177 1 94.19 102 ALA A N 1
ATOM 768 C CA . ALA A 1 102 ? 15.773 -10.281 -1.06 1 94.19 102 ALA A CA 1
ATOM 769 C C . ALA A 1 102 ? 15.477 -9.328 -2.211 1 94.19 102 ALA A C 1
ATOM 771 O O . ALA A 1 102 ? 14.758 -9.68 -3.15 1 94.19 102 ALA A O 1
ATOM 772 N N . LEU A 1 103 ? 16.094 -8.148 -2.207 1 96.56 103 LEU A N 1
ATOM 773 C CA . LEU A 1 103 ? 15.875 -7.176 -3.273 1 96.56 103 LEU A CA 1
ATOM 774 C C . LEU A 1 103 ? 17.094 -7.105 -4.199 1 96.56 103 LEU A C 1
ATOM 776 O O . LEU A 1 103 ? 17.109 -6.312 -5.145 1 96.56 103 LEU A O 1
ATOM 780 N N . ARG A 1 104 ? 18.062 -7.91 -3.908 1 96.31 104 ARG A N 1
ATOM 781 C CA . ARG A 1 104 ? 19.234 -7.98 -4.777 1 96.31 104 ARG A CA 1
ATOM 782 C C . ARG A 1 104 ? 18.922 -8.75 -6.055 1 96.31 104 ARG A C 1
ATOM 784 O O . ARG A 1 104 ? 18.188 -9.75 -6.023 1 96.31 104 ARG A O 1
ATOM 791 N N . ARG A 1 105 ? 19.594 -8.375 -7.074 1 92.06 105 ARG A N 1
ATOM 792 C CA . ARG A 1 105 ? 19.406 -9.023 -8.367 1 92.06 105 ARG A CA 1
ATOM 793 C C . ARG A 1 105 ? 19.938 -10.453 -8.344 1 92.06 105 ARG A C 1
ATOM 795 O O . ARG A 1 105 ? 19.359 -11.344 -8.961 1 92.06 105 ARG A O 1
ATOM 802 N N . ASP A 1 106 ? 20.984 -10.695 -7.629 1 89.25 106 ASP A N 1
ATOM 803 C CA . ASP A 1 106 ? 21.688 -11.977 -7.699 1 89.25 106 ASP A CA 1
ATOM 804 C C . ASP A 1 106 ? 21.375 -12.844 -6.48 1 89.25 106 ASP A C 1
ATOM 806 O O . ASP A 1 106 ? 22.062 -13.836 -6.23 1 89.25 106 ASP A O 1
ATOM 810 N N . SER A 1 107 ? 20.422 -12.461 -5.691 1 88.75 107 SER A N 1
ATOM 811 C CA . SER A 1 107 ? 20.078 -13.273 -4.531 1 88.75 107 SER A CA 1
ATOM 812 C C . SER A 1 107 ? 19.453 -14.602 -4.953 1 88.75 107 SER A C 1
ATOM 814 O O . SER A 1 107 ? 18.906 -14.719 -6.051 1 88.75 107 SER A O 1
ATOM 816 N N . ALA A 1 108 ? 19.625 -15.641 -4.18 1 80.06 108 ALA A N 1
ATOM 817 C CA . ALA A 1 108 ? 19.031 -16.953 -4.445 1 80.06 108 ALA A CA 1
ATOM 818 C C . ALA A 1 108 ? 17.516 -16.844 -4.586 1 80.06 108 ALA A C 1
ATOM 820 O O . ALA A 1 108 ? 16.922 -17.5 -5.445 1 80.06 108 ALA A O 1
ATOM 821 N N . VAL A 1 109 ? 16.922 -16.078 -3.76 1 84.19 109 VAL A N 1
ATOM 822 C CA . VAL A 1 109 ? 15.508 -15.727 -3.84 1 84.19 109 VAL A CA 1
ATOM 823 C C . VAL A 1 109 ? 15.359 -14.203 -3.928 1 84.19 109 VAL A C 1
ATOM 825 O O . VAL A 1 109 ? 15.398 -13.516 -2.908 1 84.19 109 VAL A O 1
ATOM 828 N N . SER A 1 110 ? 15.188 -13.789 -5.148 1 91.19 110 SER A N 1
ATOM 829 C CA . SER A 1 110 ? 15.102 -12.344 -5.367 1 91.19 110 SER A CA 1
ATOM 830 C C . SER A 1 110 ? 13.664 -11.914 -5.625 1 91.19 110 SER A C 1
ATOM 832 O O . SER A 1 110 ? 12.977 -12.484 -6.477 1 91.19 110 SER A O 1
ATOM 834 N N . LEU A 1 111 ? 13.25 -10.922 -4.914 1 93.56 111 LEU A N 1
ATOM 835 C CA . LEU A 1 111 ? 11.93 -10.336 -5.121 1 93.56 111 LEU A CA 1
ATOM 836 C C . LEU A 1 111 ? 12.031 -8.977 -5.801 1 93.56 111 LEU A C 1
ATOM 838 O O . LEU A 1 111 ? 11.078 -8.195 -5.789 1 93.56 111 LEU A O 1
ATOM 842 N N . ARG A 1 112 ? 13.227 -8.703 -6.332 1 95.62 112 ARG A N 1
ATOM 843 C CA . ARG A 1 112 ? 13.445 -7.426 -7.008 1 95.62 112 ARG A CA 1
ATOM 844 C C . ARG A 1 112 ? 12.438 -7.223 -8.133 1 95.62 112 ARG A C 1
ATOM 846 O O . ARG A 1 112 ? 11.773 -6.184 -8.203 1 95.62 112 ARG A O 1
ATOM 853 N N . ASP A 1 113 ? 12.289 -8.203 -8.969 1 93.75 113 ASP A N 1
ATOM 854 C CA . ASP A 1 113 ? 11.422 -8.062 -10.133 1 93.75 113 ASP A CA 1
ATOM 855 C C . ASP A 1 113 ? 9.953 -8.016 -9.727 1 93.75 113 ASP A C 1
ATOM 857 O O . ASP A 1 113 ? 9.141 -7.344 -10.367 1 93.75 113 ASP A O 1
ATOM 861 N N . ALA A 1 114 ? 9.609 -8.734 -8.68 1 93.62 114 ALA A N 1
ATOM 862 C CA . ALA A 1 114 ? 8.266 -8.602 -8.133 1 93.62 114 ALA A CA 1
ATOM 863 C C . ALA A 1 114 ? 8 -7.168 -7.668 1 93.62 114 ALA A C 1
ATOM 865 O O . ALA A 1 114 ? 6.941 -6.602 -7.953 1 93.62 114 ALA A O 1
ATOM 866 N N . ALA A 1 115 ? 8.953 -6.605 -6.953 1 96 115 ALA A N 1
ATOM 867 C CA . ALA A 1 115 ? 8.828 -5.23 -6.48 1 96 115 ALA A CA 1
ATOM 868 C C . ALA A 1 115 ? 8.703 -4.258 -7.648 1 96 115 ALA A C 1
ATOM 870 O O . ALA A 1 115 ? 7.902 -3.322 -7.598 1 96 115 ALA A O 1
ATOM 871 N N . LEU A 1 116 ? 9.477 -4.484 -8.688 1 96.69 116 LEU A N 1
ATOM 872 C CA . LEU A 1 116 ? 9.43 -3.633 -9.875 1 96.69 116 LEU A CA 1
ATOM 873 C C . LEU A 1 116 ? 8.062 -3.727 -10.555 1 96.69 116 LEU A C 1
ATOM 875 O O . LEU A 1 116 ? 7.5 -2.709 -10.961 1 96.69 116 LEU A O 1
ATOM 879 N N . PHE A 1 117 ? 7.539 -4.883 -10.641 1 95.5 117 PHE A N 1
ATOM 880 C CA . PHE A 1 117 ? 6.262 -5.09 -11.312 1 95.5 117 PHE A CA 1
ATOM 881 C C . PHE A 1 117 ? 5.117 -4.488 -10.5 1 95.5 117 PHE A C 1
ATOM 883 O O . PHE A 1 117 ? 4.316 -3.717 -11.031 1 95.5 117 PHE A O 1
ATOM 890 N N . PHE A 1 118 ? 5.023 -4.789 -9.164 1 94.06 118 PHE A N 1
ATOM 891 C CA . PHE A 1 118 ? 3.904 -4.363 -8.336 1 94.06 118 PHE A CA 1
ATOM 892 C C . PHE A 1 118 ? 3.914 -2.85 -8.148 1 94.06 118 PHE A C 1
ATOM 894 O O . PHE A 1 118 ? 2.867 -2.238 -7.934 1 94.06 118 PHE A O 1
ATOM 901 N N . GLY A 1 119 ? 5.074 -2.248 -8.258 1 94.31 119 GLY A N 1
ATOM 902 C CA . GLY A 1 119 ? 5.168 -0.803 -8.133 1 94.31 119 GLY A CA 1
ATOM 903 C C . GLY A 1 119 ? 5.117 -0.087 -9.469 1 94.31 119 GLY A C 1
ATOM 904 O O . GLY A 1 119 ? 5.145 1.145 -9.523 1 94.31 119 GLY A O 1
ATOM 905 N N . SER A 1 120 ? 4.992 -0.806 -10.578 1 93.81 120 SER A N 1
ATOM 906 C CA . SER A 1 120 ? 5.004 -0.207 -11.914 1 93.81 120 SER A CA 1
ATOM 907 C C . SER A 1 120 ? 3.74 0.605 -12.164 1 93.81 120 SER A C 1
ATOM 909 O O . SER A 1 120 ? 2.699 0.348 -11.562 1 93.81 120 SER A O 1
ATOM 911 N N . ALA A 1 121 ? 3.857 1.549 -13.086 1 91.06 121 ALA A N 1
ATOM 912 C CA . ALA A 1 121 ? 2.732 2.418 -13.422 1 91.06 121 ALA A CA 1
ATOM 913 C C . ALA A 1 121 ? 1.561 1.609 -13.969 1 91.06 121 ALA A C 1
ATOM 915 O O . ALA A 1 121 ? 0.401 1.9 -13.664 1 91.06 121 ALA A O 1
ATOM 916 N N . VAL A 1 122 ? 1.842 0.625 -14.727 1 91.06 122 VAL A N 1
ATOM 917 C CA . VAL A 1 122 ? 0.782 -0.161 -15.352 1 91.06 122 VAL A CA 1
ATOM 918 C C . VAL A 1 122 ? 0.024 -0.948 -14.281 1 91.06 122 VAL A C 1
ATOM 920 O O . VAL A 1 122 ? -1.209 -0.942 -14.258 1 91.06 122 VAL A O 1
ATOM 923 N N . HIS A 1 123 ? 0.764 -1.683 -13.469 1 93.94 123 HIS A N 1
ATOM 924 C CA . HIS A 1 123 ? 0.115 -2.451 -12.414 1 93.94 123 HIS A CA 1
ATOM 925 C C . HIS A 1 123 ? -0.706 -1.547 -11.5 1 93.94 123 HIS A C 1
ATOM 927 O O . HIS A 1 123 ? -1.852 -1.864 -11.172 1 93.94 123 HIS A O 1
ATOM 933 N N . ARG A 1 124 ? -0.149 -0.461 -11.133 1 93.75 124 ARG A N 1
ATOM 934 C CA . ARG A 1 124 ? -0.817 0.476 -10.234 1 93.75 124 ARG A CA 1
ATOM 935 C C . ARG A 1 124 ? -2.047 1.087 -10.898 1 93.75 124 ARG A C 1
ATOM 937 O O . ARG A 1 124 ? -3.072 1.293 -10.242 1 93.75 124 ARG A O 1
ATOM 944 N N . ASP A 1 125 ? -1.928 1.384 -12.164 1 93.69 125 ASP A N 1
ATOM 945 C CA . ASP A 1 125 ? -3.084 1.919 -12.875 1 93.69 125 ASP A CA 1
ATOM 946 C C . ASP A 1 125 ? -4.25 0.935 -12.844 1 93.69 125 ASP A C 1
ATOM 948 O O . ASP A 1 125 ? -5.398 1.329 -12.625 1 93.69 125 ASP A O 1
ATOM 952 N N . HIS A 1 126 ? -4 -0.331 -13.062 1 95.31 126 HIS A N 1
ATOM 953 C CA . HIS A 1 126 ? -5.055 -1.338 -13 1 95.31 126 HIS A CA 1
ATOM 954 C C . HIS A 1 126 ? -5.734 -1.339 -11.633 1 95.31 126 HIS A C 1
ATOM 956 O O . HIS A 1 126 ? -6.965 -1.313 -11.547 1 95.31 126 HIS A O 1
ATOM 962 N N . TRP A 1 127 ? -4.961 -1.299 -10.617 1 95.56 127 TRP A N 1
ATOM 963 C CA . TRP A 1 127 ? -5.504 -1.364 -9.266 1 95.56 127 TRP A CA 1
ATOM 964 C C . TRP A 1 127 ? -6.227 -0.07 -8.906 1 95.56 127 TRP A C 1
ATOM 966 O O . TRP A 1 127 ? -7.031 -0.041 -7.977 1 95.56 127 TRP A O 1
ATOM 976 N N . SER A 1 128 ? -5.918 1.039 -9.594 1 94.62 128 SER A N 1
ATOM 977 C CA . SER A 1 128 ? -6.664 2.277 -9.398 1 94.62 128 SER A CA 1
ATOM 978 C C . SER A 1 128 ? -8.102 2.137 -9.883 1 94.62 128 SER A C 1
ATOM 980 O O . SER A 1 128 ? -8.953 2.979 -9.57 1 94.62 128 SER A O 1
ATOM 982 N N . HIS A 1 129 ? -8.375 1.047 -10.586 1 96.56 129 HIS A N 1
ATOM 983 C CA . HIS A 1 129 ? -9.719 0.795 -11.086 1 96.56 129 HIS A CA 1
ATOM 984 C C . HIS A 1 129 ? -10.383 -0.362 -10.336 1 96.56 129 HIS A C 1
ATOM 986 O O . HIS A 1 129 ? -11.297 -1.001 -10.859 1 96.56 129 HIS A O 1
ATOM 992 N N . LEU A 1 130 ? -9.93 -0.643 -9.133 1 97.31 130 LEU A N 1
ATOM 993 C CA . LEU A 1 130 ? -10.5 -1.716 -8.328 1 97.31 130 LEU A CA 1
ATOM 994 C C . LEU A 1 130 ? -11.992 -1.501 -8.102 1 97.31 130 LEU A C 1
ATOM 996 O O . LEU A 1 130 ? -12.766 -2.461 -8.094 1 97.31 130 LEU A O 1
ATOM 1000 N N . VAL A 1 131 ? -12.414 -0.223 -7.945 1 97.69 131 VAL A N 1
ATOM 1001 C CA . VAL A 1 131 ? -13.828 0.082 -7.742 1 97.69 131 VAL A CA 1
ATOM 1002 C C . VAL A 1 131 ? -14.641 -0.431 -8.93 1 97.69 131 VAL A C 1
ATOM 1004 O O . VAL A 1 131 ? -15.68 -1.073 -8.742 1 97.69 131 VAL A O 1
ATOM 1007 N N . ASP A 1 132 ? -14.141 -0.167 -10.109 1 97.56 132 ASP A N 1
ATOM 1008 C CA . ASP A 1 132 ? -14.828 -0.622 -11.312 1 97.56 132 ASP A CA 1
ATOM 1009 C C . ASP A 1 132 ? -14.891 -2.146 -11.375 1 97.56 132 ASP A C 1
ATOM 1011 O O . ASP A 1 132 ? -15.914 -2.719 -11.75 1 97.56 132 ASP A O 1
ATOM 1015 N N . ALA A 1 133 ? -13.797 -2.793 -11.016 1 97.88 133 ALA A N 1
ATOM 1016 C CA . ALA A 1 133 ? -13.75 -4.254 -11.023 1 97.88 133 ALA A CA 1
ATOM 1017 C C . ALA A 1 133 ? -14.781 -4.832 -10.047 1 97.88 133 ALA A C 1
ATOM 1019 O O . ALA A 1 133 ? -15.461 -5.812 -10.367 1 97.88 133 ALA A O 1
ATOM 1020 N N . VAL A 1 134 ? -14.914 -4.238 -8.906 1 98.12 134 VAL A N 1
ATOM 1021 C CA . VAL A 1 134 ? -15.836 -4.723 -7.887 1 98.12 134 VAL A CA 1
ATOM 1022 C C . VAL A 1 134 ? -17.281 -4.457 -8.328 1 98.12 134 VAL A C 1
ATOM 1024 O O . VAL A 1 134 ? -18.156 -5.293 -8.125 1 98.12 134 VAL A O 1
ATOM 1027 N N . ARG A 1 135 ? -17.547 -3.318 -8.961 1 97.75 135 ARG A N 1
ATOM 1028 C CA . ARG A 1 135 ? -18.891 -2.963 -9.414 1 97.75 135 ARG A CA 1
ATOM 1029 C C . ARG A 1 135 ? -19.359 -3.904 -10.523 1 97.75 135 ARG A C 1
ATOM 1031 O O . ARG A 1 135 ? -20.5 -4.34 -10.523 1 97.75 135 ARG A O 1
ATOM 1038 N N . THR A 1 136 ? -18.484 -4.266 -11.406 1 96.94 136 THR A N 1
ATOM 1039 C CA . THR A 1 136 ? -18.875 -4.98 -12.609 1 96.94 136 THR A CA 1
ATOM 1040 C C . THR A 1 136 ? -18.641 -6.48 -12.453 1 96.94 136 THR A C 1
ATOM 1042 O O . THR A 1 136 ? -19.234 -7.285 -13.172 1 96.94 136 THR A O 1
ATOM 1045 N N . GLY A 1 137 ? -17.672 -6.793 -11.586 1 96.62 137 GLY A N 1
ATOM 1046 C CA . GLY A 1 137 ? -17.234 -8.18 -11.484 1 96.62 137 GLY A CA 1
ATOM 1047 C C . GLY A 1 137 ? -16.344 -8.609 -12.633 1 96.62 137 GLY A C 1
ATOM 1048 O O . GLY A 1 137 ? -16.172 -9.805 -12.875 1 96.62 137 GLY A O 1
ATOM 1049 N N . LYS A 1 138 ? -15.812 -7.66 -13.383 1 96.25 138 LYS A N 1
ATOM 1050 C CA . LYS A 1 138 ? -15.008 -7.949 -14.562 1 96.25 138 LYS A CA 1
ATOM 1051 C C . LYS A 1 138 ? -13.633 -7.297 -14.469 1 96.25 138 LYS A C 1
ATOM 1053 O O . LYS A 1 138 ? -13.469 -6.281 -13.789 1 96.25 138 LYS A O 1
ATOM 1058 N N . PRO A 1 139 ? -12.648 -7.93 -15.117 1 97.12 139 PRO A N 1
ATOM 1059 C CA . PRO A 1 139 ? -11.328 -7.297 -15.148 1 97.12 139 PRO A CA 1
ATOM 1060 C C . PRO A 1 139 ? -11.328 -5.961 -15.883 1 97.12 139 PRO A C 1
ATOM 1062 O O . PRO A 1 139 ? -12.164 -5.742 -16.766 1 97.12 139 PRO A O 1
ATOM 1065 N N . VAL A 1 140 ? -10.289 -5.152 -15.656 1 96.88 140 VAL A N 1
ATOM 1066 C CA . VAL A 1 140 ? -10.359 -3.756 -16.078 1 96.88 140 VAL A CA 1
ATOM 1067 C C . VAL A 1 140 ? -9.602 -3.578 -17.391 1 96.88 140 VAL A C 1
ATOM 1069 O O . VAL A 1 140 ? -9.742 -2.549 -18.062 1 96.88 140 VAL A O 1
ATOM 1072 N N . GLY A 1 141 ? -8.883 -4.562 -17.828 1 94.88 141 GLY A N 1
ATOM 1073 C CA . GLY A 1 141 ? -8 -4.434 -18.984 1 94.88 141 GLY A CA 1
ATOM 1074 C C . GLY A 1 141 ? -8.727 -4.008 -20.25 1 94.88 141 GLY A C 1
ATOM 1075 O O . GLY A 1 141 ? -8.25 -3.133 -20.969 1 94.88 141 GLY A O 1
ATOM 1076 N N . GLN A 1 142 ? -9.883 -4.621 -20.469 1 93.44 142 GLN A N 1
ATOM 1077 C CA . GLN A 1 142 ? -10.633 -4.32 -21.688 1 93.44 142 GLN A CA 1
ATOM 1078 C C . GLN A 1 142 ? -11.039 -2.852 -21.734 1 93.44 142 GLN A C 1
ATOM 1080 O O . GLN A 1 142 ? -10.945 -2.203 -22.781 1 93.44 142 GLN A O 1
ATOM 1085 N N . ALA A 1 143 ? -11.5 -2.35 -20.688 1 93.06 143 ALA A N 1
ATOM 1086 C CA . ALA A 1 143 ? -11.945 -0.961 -20.609 1 93.06 143 ALA A CA 1
ATOM 1087 C C . ALA A 1 143 ? -10.766 0.002 -20.719 1 93.06 143 ALA A C 1
ATOM 1089 O O . ALA A 1 143 ? -10.891 1.083 -21.297 1 93.06 143 ALA A O 1
ATOM 1090 N N . LEU A 1 144 ? -9.633 -0.375 -20.203 1 93.12 144 LEU A N 1
ATOM 1091 C CA . LEU A 1 144 ? -8.484 0.525 -20.109 1 93.12 144 LEU A CA 1
ATOM 1092 C C . LEU A 1 144 ? -7.672 0.494 -21.391 1 93.12 144 LEU A C 1
ATOM 1094 O O . LEU A 1 144 ? -7.184 1.53 -21.844 1 93.12 144 LEU A O 1
ATOM 1098 N N . HIS A 1 145 ? -7.488 -0.72 -21.969 1 93.31 145 HIS A N 1
ATOM 1099 C CA . HIS A 1 145 ? -6.52 -0.871 -23.047 1 93.31 145 HIS A CA 1
ATOM 1100 C C . HIS A 1 145 ? -7.164 -1.467 -24.281 1 93.31 145 HIS A C 1
ATOM 1102 O O . HIS A 1 145 ? -6.508 -1.613 -25.328 1 93.31 145 HIS A O 1
ATOM 1108 N N . GLY A 1 146 ? -8.43 -1.907 -24.219 1 94.31 146 GLY A N 1
ATOM 1109 C CA . GLY A 1 146 ? -9.125 -2.52 -25.344 1 94.31 146 GLY A CA 1
ATOM 1110 C C . GLY A 1 146 ? -8.758 -3.977 -25.547 1 94.31 146 GLY A C 1
ATOM 1111 O O . GLY A 1 146 ? -9.062 -4.559 -26.594 1 94.31 146 GLY A O 1
ATOM 1112 N N . MET A 1 147 ? -8.047 -4.555 -24.625 1 93.25 147 MET A N 1
ATOM 1113 C CA . MET A 1 147 ? -7.645 -5.957 -24.672 1 93.25 147 MET A CA 1
ATOM 1114 C C . MET A 1 147 ? -7.477 -6.531 -23.266 1 93.25 147 MET A C 1
ATOM 1116 O O . MET A 1 147 ? -7.402 -5.785 -22.297 1 93.25 147 MET A O 1
ATOM 1120 N N . SER A 1 148 ? -7.434 -7.84 -23.203 1 92.31 148 SER A N 1
ATOM 1121 C CA . SER A 1 148 ? -7.211 -8.508 -21.922 1 92.31 148 SER A CA 1
ATOM 1122 C C . SER A 1 148 ? -5.789 -8.281 -21.422 1 92.31 148 SER A C 1
ATOM 1124 O O . SER A 1 148 ? -4.922 -7.848 -22.172 1 92.31 148 SER A O 1
ATOM 1126 N N . PHE A 1 149 ? -5.598 -8.594 -20.203 1 92.38 149 PHE A N 1
ATOM 1127 C CA . PHE A 1 149 ? -4.285 -8.422 -19.594 1 92.38 149 PHE A CA 1
ATOM 1128 C C . PHE A 1 149 ? -3.229 -9.227 -20.344 1 92.38 149 PHE A C 1
ATOM 1130 O O . PHE A 1 149 ? -2.166 -8.703 -20.688 1 92.38 149 PHE A O 1
ATOM 1137 N N . PHE A 1 150 ? -3.463 -10.469 -20.562 1 88.25 150 PHE A N 1
ATOM 1138 C CA . PHE A 1 150 ? -2.471 -11.336 -21.203 1 88.25 150 PHE A CA 1
ATOM 1139 C C . PHE A 1 150 ? -2.223 -10.906 -22.641 1 88.25 150 PHE A C 1
ATOM 1141 O O . PHE A 1 150 ? -1.1 -11.008 -23.141 1 88.25 150 PHE A O 1
ATOM 1148 N N . GLU A 1 151 ? -3.264 -10.453 -23.328 1 89.88 151 GLU A N 1
ATOM 1149 C CA . GLU A 1 151 ? -3.07 -9.875 -24.656 1 89.88 151 GLU A CA 1
ATOM 1150 C C . GLU A 1 151 ? -2.172 -8.641 -24.594 1 89.88 151 GLU A C 1
ATOM 1152 O O . GLU A 1 151 ? -1.327 -8.438 -25.469 1 89.88 151 GLU A O 1
ATOM 1157 N N . HIS A 1 152 ? -2.406 -7.863 -23.594 1 91.75 152 HIS A N 1
ATOM 1158 C CA . HIS A 1 152 ? -1.608 -6.656 -23.406 1 91.75 152 HIS A CA 1
ATOM 1159 C C . HIS A 1 152 ? -0.148 -7 -23.141 1 91.75 152 HIS A C 1
ATOM 1161 O O . HIS A 1 152 ? 0.756 -6.355 -23.672 1 91.75 152 HIS A O 1
ATOM 1167 N N . VAL A 1 153 ? 0.037 -7.98 -22.328 1 88.69 153 VAL A N 1
ATOM 1168 C CA . VAL A 1 153 ? 1.375 -8.453 -21.984 1 88.69 153 VAL A CA 1
ATOM 1169 C C . VAL A 1 153 ? 2.068 -8.977 -23.234 1 88.69 153 VAL A C 1
ATOM 1171 O O . VAL A 1 153 ? 3.271 -8.773 -23.422 1 88.69 153 VAL A O 1
ATOM 1174 N N . GLN A 1 154 ? 1.381 -9.617 -24.078 1 85.12 154 GLN A N 1
ATOM 1175 C CA . GLN A 1 154 ? 1.929 -10.141 -25.328 1 85.12 154 GLN A CA 1
ATOM 1176 C C . GLN A 1 154 ? 2.213 -9.023 -26.328 1 85.12 154 GLN A C 1
ATOM 1178 O O . GLN A 1 154 ? 3.203 -9.078 -27.062 1 85.12 154 GLN A O 1
ATOM 1183 N N . ALA A 1 155 ? 1.383 -8.031 -26.297 1 89.06 155 ALA A N 1
ATOM 1184 C CA . ALA A 1 155 ? 1.493 -6.941 -27.266 1 89.06 155 ALA A CA 1
ATOM 1185 C C . ALA A 1 155 ? 2.588 -5.961 -26.859 1 89.06 155 ALA A C 1
ATOM 1187 O O . ALA A 1 155 ? 3.227 -5.344 -27.703 1 89.06 155 ALA A O 1
ATOM 1188 N N . ASN A 1 156 ? 2.754 -5.809 -25.578 1 90.25 156 ASN A N 1
ATOM 1189 C CA . ASN A 1 156 ? 3.766 -4.922 -25.016 1 90.25 156 ASN A CA 1
ATOM 1190 C C . ASN A 1 156 ? 4.902 -5.711 -24.375 1 90.25 156 ASN A C 1
ATOM 1192 O O . ASN A 1 156 ? 4.82 -6.078 -23.203 1 90.25 156 ASN A O 1
ATOM 1196 N N . ARG A 1 157 ? 5.914 -5.816 -25.047 1 84.06 157 ARG A N 1
ATOM 1197 C CA . ARG A 1 157 ? 6.973 -6.727 -24.625 1 84.06 157 ARG A CA 1
ATOM 1198 C C . ARG A 1 157 ? 7.691 -6.207 -23.391 1 84.06 157 ARG A C 1
ATOM 1200 O O . ARG A 1 157 ? 8.195 -6.988 -22.578 1 84.06 157 ARG A O 1
ATOM 1207 N N . GLU A 1 158 ? 7.746 -4.914 -23.281 1 87.38 158 GLU A N 1
ATOM 1208 C CA . GLU A 1 158 ? 8.328 -4.391 -22.047 1 87.38 158 GLU A CA 1
ATOM 1209 C C . GLU A 1 158 ? 7.516 -4.82 -20.828 1 87.38 158 GLU A C 1
ATOM 1211 O O . GLU A 1 158 ? 8.078 -5.309 -19.844 1 87.38 158 GLU A O 1
ATOM 1216 N N . LEU A 1 159 ? 6.254 -4.676 -20.969 1 89.5 159 LEU A N 1
ATOM 1217 C CA . LEU A 1 159 ? 5.363 -5.141 -19.922 1 89.5 159 LEU A CA 1
ATOM 1218 C C . LEU A 1 159 ? 5.457 -6.656 -19.75 1 89.5 159 LEU A C 1
ATOM 1220 O O . LEU A 1 159 ? 5.453 -7.164 -18.625 1 89.5 159 LEU A O 1
ATOM 1224 N N . GLY A 1 160 ? 5.504 -7.301 -20.844 1 86.75 160 GLY A N 1
ATOM 1225 C CA . GLY A 1 160 ? 5.609 -8.75 -20.812 1 86.75 160 GLY A CA 1
ATOM 1226 C C . GLY A 1 160 ? 6.84 -9.242 -20.062 1 86.75 160 GLY A C 1
ATOM 1227 O O . GLY A 1 160 ? 6.75 -10.156 -19.25 1 86.75 160 GLY A O 1
ATOM 1228 N N . ARG A 1 161 ? 7.957 -8.664 -20.312 1 84.56 161 ARG A N 1
ATOM 1229 C CA . ARG A 1 161 ? 9.195 -9.039 -19.641 1 84.56 161 ARG A CA 1
ATOM 1230 C C . ARG A 1 161 ? 9.117 -8.758 -18.141 1 84.56 161 ARG A C 1
ATOM 1232 O O . ARG A 1 161 ? 9.539 -9.578 -17.328 1 84.56 161 ARG A O 1
ATOM 1239 N N . LEU A 1 162 ? 8.617 -7.578 -17.875 1 88.12 162 LEU A N 1
ATOM 1240 C CA . LEU A 1 162 ? 8.445 -7.203 -16.469 1 88.12 162 LEU A CA 1
ATOM 1241 C C . LEU A 1 162 ? 7.57 -8.219 -15.742 1 88.12 162 LEU A C 1
ATOM 1243 O O . LEU A 1 162 ? 7.906 -8.656 -14.633 1 88.12 162 LEU A O 1
ATOM 1247 N N . PHE A 1 163 ? 6.516 -8.617 -16.391 1 88.88 163 PHE A N 1
ATOM 1248 C CA . PHE A 1 163 ? 5.586 -9.586 -15.82 1 88.88 163 PHE A CA 1
ATOM 1249 C C . PHE A 1 163 ? 6.246 -10.953 -15.68 1 88.88 163 PHE A C 1
ATOM 1251 O O . PHE A 1 163 ? 6.199 -11.562 -14.609 1 88.88 163 PHE A O 1
ATOM 1258 N N . ASP A 1 164 ? 6.824 -11.398 -16.641 1 82.94 164 ASP A N 1
ATOM 1259 C CA . ASP A 1 164 ? 7.461 -12.711 -16.656 1 82.94 164 ASP A CA 1
ATOM 1260 C C . ASP A 1 164 ? 8.531 -12.812 -15.562 1 82.94 164 ASP A C 1
ATOM 1262 O O . ASP A 1 164 ? 8.609 -13.82 -14.859 1 82.94 164 ASP A O 1
ATOM 1266 N N . ASN A 1 165 ? 9.328 -11.781 -15.445 1 84.38 165 ASN A N 1
ATOM 1267 C CA . ASN A 1 165 ? 10.367 -11.75 -14.422 1 84.38 165 ASN A CA 1
ATOM 1268 C C . ASN A 1 165 ? 9.766 -11.773 -13.016 1 84.38 165 ASN A C 1
ATOM 1270 O O . ASN A 1 165 ? 10.297 -12.438 -12.125 1 84.38 165 ASN A O 1
ATOM 1274 N N . ALA A 1 166 ? 8.742 -11.062 -12.883 1 88.75 166 ALA A N 1
ATOM 1275 C CA . ALA A 1 166 ? 8.062 -11.031 -11.586 1 88.75 166 ALA A CA 1
ATOM 1276 C C . ALA A 1 166 ? 7.52 -12.406 -11.219 1 88.75 166 ALA A C 1
ATOM 1278 O O . ALA A 1 166 ? 7.648 -12.852 -10.078 1 88.75 166 ALA A O 1
ATOM 1279 N N . MET A 1 167 ? 6.867 -13.039 -12.203 1 83.94 167 MET A N 1
ATOM 1280 C CA . MET A 1 167 ? 6.324 -14.375 -11.961 1 83.94 167 MET A CA 1
ATOM 1281 C C . MET A 1 167 ? 7.434 -15.359 -11.609 1 83.94 167 MET A C 1
ATOM 1283 O O . MET A 1 167 ? 7.258 -16.219 -10.75 1 83.94 167 MET A O 1
ATOM 1287 N N . THR A 1 168 ? 8.539 -15.195 -12.312 1 78.88 168 THR A N 1
ATOM 1288 C CA . THR A 1 168 ? 9.695 -16.031 -12.008 1 78.88 168 THR A CA 1
ATOM 1289 C C . THR A 1 168 ? 10.156 -15.797 -10.57 1 78.88 168 THR A C 1
ATOM 1291 O O . THR A 1 168 ? 10.422 -16.75 -9.836 1 78.88 168 THR A O 1
ATOM 1294 N N . SER A 1 169 ? 10.25 -14.562 -10.172 1 82.69 169 SER A N 1
ATOM 1295 C CA . SER A 1 169 ? 10.633 -14.188 -8.812 1 82.69 169 SER A CA 1
ATOM 1296 C C . SER A 1 169 ? 9.688 -14.805 -7.789 1 82.69 169 SER A C 1
ATOM 1298 O O . SER A 1 169 ? 10.125 -15.438 -6.828 1 82.69 169 SER A O 1
ATOM 1300 N N . ILE A 1 170 ? 8.516 -14.672 -8.062 1 84.75 170 ILE A N 1
ATOM 1301 C CA . ILE A 1 170 ? 7.492 -15.164 -7.141 1 84.75 170 ILE A CA 1
ATOM 1302 C C . ILE A 1 170 ? 7.492 -16.688 -7.137 1 84.75 170 ILE A C 1
ATOM 1304 O O . ILE A 1 170 ? 7.301 -17.312 -6.094 1 84.75 170 ILE A O 1
ATOM 1308 N N . GLY A 1 171 ? 7.699 -17.266 -8.297 1 81 171 GLY A N 1
ATOM 1309 C CA . GLY A 1 171 ? 7.742 -18.703 -8.43 1 81 171 GLY A CA 1
ATOM 1310 C C . GLY A 1 171 ? 8.82 -19.359 -7.586 1 81 171 GLY A C 1
ATOM 1311 O O . GLY A 1 171 ? 8.641 -20.469 -7.078 1 81 171 GLY A O 1
ATOM 1312 N N . THR A 1 172 ? 9.906 -18.641 -7.387 1 77.56 172 THR A N 1
ATOM 1313 C CA . THR A 1 172 ? 11.016 -19.188 -6.621 1 77.56 172 THR A CA 1
ATOM 1314 C C . THR A 1 172 ? 10.625 -19.375 -5.16 1 77.56 172 THR A C 1
ATOM 1316 O O . THR A 1 172 ? 11.141 -20.266 -4.484 1 77.56 172 THR A O 1
ATOM 1319 N N . LEU A 1 173 ? 9.641 -18.625 -4.715 1 81.25 173 LEU A N 1
ATOM 1320 C CA . LEU A 1 173 ? 9.188 -18.719 -3.332 1 81.25 173 LEU A CA 1
ATOM 1321 C C . LEU A 1 173 ? 8.547 -20.078 -3.064 1 81.25 173 LEU A C 1
ATOM 1323 O O . LEU A 1 173 ? 8.555 -20.562 -1.931 1 81.25 173 LEU A O 1
ATOM 1327 N N . SER A 1 174 ? 8.07 -20.688 -4.125 1 83.94 174 SER A N 1
ATOM 1328 C CA . SER A 1 174 ? 7.227 -21.859 -3.91 1 83.94 174 SER A CA 1
ATOM 1329 C C . SER A 1 174 ? 7.914 -23.125 -4.391 1 83.94 174 SER A C 1
ATOM 1331 O O . SER A 1 174 ? 7.422 -24.234 -4.148 1 83.94 174 SER A O 1
ATOM 1333 N N . LEU A 1 175 ? 9.07 -23.031 -5.062 1 86.75 175 LEU A N 1
ATOM 1334 C CA . LEU A 1 175 ? 9.688 -24.188 -5.695 1 86.75 175 LEU A CA 1
ATOM 1335 C C . LEU A 1 175 ? 10.188 -25.172 -4.652 1 86.75 175 LEU A C 1
ATOM 1337 O O . LEU A 1 175 ? 9.82 -26.344 -4.672 1 86.75 175 LEU A O 1
ATOM 1341 N N . GLY A 1 176 ? 10.984 -24.703 -3.709 1 86.56 176 GLY A N 1
ATOM 1342 C CA . GLY A 1 176 ? 11.5 -25.547 -2.65 1 86.56 176 GLY A CA 1
ATOM 1343 C C . GLY A 1 176 ? 10.398 -26.219 -1.842 1 86.56 176 GLY A C 1
ATOM 1344 O O . GLY A 1 176 ? 10.352 -27.453 -1.747 1 86.56 176 GLY A O 1
ATOM 1345 N N . PRO A 1 177 ? 9.539 -25.438 -1.354 1 86.75 177 PRO A N 1
ATOM 1346 C CA . PRO A 1 177 ? 8.422 -25.969 -0.573 1 86.75 177 PRO A CA 1
ATOM 1347 C C . PRO A 1 177 ? 7.602 -27 -1.348 1 86.75 177 PRO A C 1
ATOM 1349 O O . PRO A 1 177 ? 7.168 -28 -0.777 1 86.75 177 PRO A O 1
ATOM 1352 N N . LEU A 1 178 ? 7.414 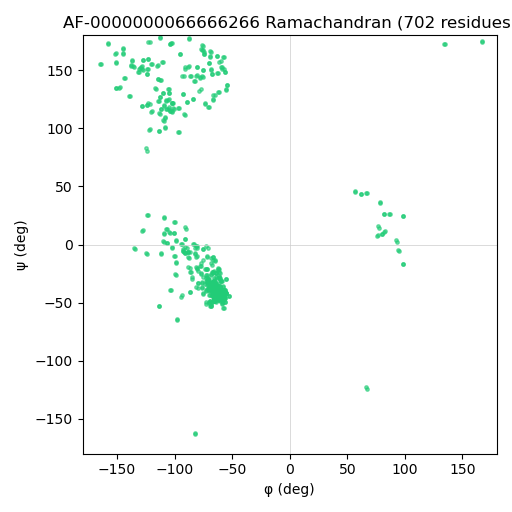-26.75 -2.607 1 91.19 178 LEU A N 1
ATOM 1353 C CA . LEU A 1 178 ? 6.648 -27.656 -3.447 1 91.19 178 LEU A CA 1
ATOM 1354 C C . LEU A 1 178 ? 7.359 -29 -3.574 1 91.19 178 LEU A C 1
ATOM 1356 O O . LEU A 1 178 ? 6.746 -30.062 -3.373 1 91.19 178 LEU A O 1
ATOM 1360 N N . LEU A 1 179 ? 8.656 -29 -3.822 1 93.31 179 LEU A N 1
ATOM 1361 C CA . LEU A 1 179 ? 9.43 -30.219 -4.039 1 93.31 179 LEU A CA 1
ATOM 1362 C C . LEU A 1 179 ? 9.602 -31 -2.74 1 93.31 179 LEU A C 1
ATOM 1364 O O . LEU A 1 179 ? 9.695 -32.219 -2.754 1 93.31 179 LEU A O 1
ATOM 1368 N N . ALA A 1 180 ? 9.547 -30.234 -1.665 1 91.75 180 ALA A N 1
ATOM 1369 C CA . ALA A 1 180 ? 9.656 -30.875 -0.357 1 91.75 180 ALA A CA 1
ATOM 1370 C C . ALA A 1 180 ? 8.352 -31.562 0.029 1 91.75 180 ALA A C 1
ATOM 1372 O O . ALA A 1 180 ? 8.367 -32.562 0.761 1 91.75 180 ALA A O 1
ATOM 1373 N N . ALA A 1 181 ? 7.285 -31.109 -0.507 1 93.75 181 ALA A N 1
ATOM 1374 C CA . ALA A 1 181 ? 5.973 -31.562 -0.046 1 93.75 181 ALA A CA 1
ATOM 1375 C C . ALA A 1 181 ? 5.41 -32.656 -0.963 1 93.75 181 ALA A C 1
ATOM 1377 O O . ALA A 1 181 ? 4.465 -33.344 -0.595 1 93.75 181 ALA A O 1
ATOM 1378 N N . TYR A 1 182 ? 5.945 -32.812 -2.115 1 96.25 182 TYR A N 1
ATOM 1379 C CA . TYR A 1 182 ? 5.375 -33.75 -3.098 1 96.25 182 TYR A CA 1
ATOM 1380 C C . TYR A 1 182 ? 6.473 -34.5 -3.822 1 96.25 182 TYR A C 1
ATOM 1382 O O . TYR A 1 182 ? 7.395 -33.906 -4.383 1 96.25 182 TYR A O 1
ATOM 1390 N N . ASP A 1 183 ? 6.402 -35.812 -3.855 1 96.38 183 ASP A N 1
ATOM 1391 C CA . ASP A 1 183 ? 7.406 -36.688 -4.449 1 96.38 183 ASP A CA 1
ATOM 1392 C C . ASP A 1 183 ? 7.09 -36.969 -5.918 1 96.38 183 ASP A C 1
ATOM 1394 O O . ASP A 1 183 ? 6.164 -37.719 -6.219 1 96.38 183 ASP A O 1
ATOM 1398 N N . PHE A 1 184 ? 7.93 -36.438 -6.785 1 97.5 184 PHE A N 1
ATOM 1399 C CA . PHE A 1 184 ? 7.699 -36.594 -8.219 1 97.5 184 PHE A CA 1
ATOM 1400 C C . PHE A 1 184 ? 8.43 -37.844 -8.742 1 97.5 184 PHE A C 1
ATOM 1402 O O . PHE A 1 184 ? 8.242 -38.219 -9.898 1 97.5 184 PHE A O 1
ATOM 1409 N N . THR A 1 185 ? 9.227 -38.5 -7.926 1 97.06 185 THR A N 1
ATOM 1410 C CA . THR A 1 185 ? 10.047 -39.625 -8.367 1 97.06 185 THR A CA 1
ATOM 1411 C C . THR A 1 185 ? 9.172 -40.812 -8.758 1 97.06 185 THR A C 1
ATOM 1413 O O . THR A 1 185 ? 9.625 -41.75 -9.422 1 97.06 185 THR A O 1
ATOM 1416 N N . ARG A 1 186 ? 7.988 -40.812 -8.438 1 95.88 186 ARG A N 1
ATOM 1417 C CA . ARG A 1 186 ? 7.117 -41.938 -8.703 1 95.88 186 ARG A CA 1
ATOM 1418 C C . ARG A 1 186 ? 6.508 -41.844 -10.094 1 95.88 186 ARG A C 1
ATOM 1420 O O . ARG A 1 186 ? 5.863 -42.812 -10.555 1 95.88 186 ARG A O 1
ATOM 1427 N N . PHE A 1 187 ? 6.75 -40.75 -10.734 1 97.62 187 PHE A N 1
ATOM 1428 C CA . PHE A 1 187 ? 6.168 -40.562 -12.062 1 97.62 187 PHE A CA 1
ATOM 1429 C C . PHE A 1 187 ? 7.227 -40.719 -13.148 1 97.62 187 PHE A C 1
ATOM 1431 O O . PHE A 1 187 ? 8.336 -40.188 -13.023 1 97.62 187 PHE A O 1
ATOM 1438 N N . GLY A 1 188 ? 6.891 -41.469 -14.164 1 97.75 188 GLY A N 1
ATOM 1439 C CA . GLY A 1 188 ? 7.777 -41.594 -15.305 1 97.75 188 GLY A CA 1
ATOM 1440 C C . GLY A 1 188 ? 7.828 -40.375 -16.172 1 97.75 188 GLY A C 1
ATOM 1441 O O . GLY A 1 188 ? 8.906 -39.844 -16.469 1 97.75 188 GLY A O 1
ATOM 1442 N N . THR A 1 189 ? 6.695 -39.844 -16.562 1 98.31 189 THR A N 1
ATOM 1443 C CA . THR A 1 189 ? 6.598 -38.688 -17.422 1 98.31 189 THR A CA 1
ATOM 1444 C C . THR A 1 189 ? 5.797 -37.594 -16.734 1 98.31 189 THR A C 1
ATOM 1446 O O . THR A 1 189 ? 4.629 -37.781 -16.391 1 98.31 189 THR A O 1
ATOM 1449 N N . VAL A 1 190 ? 6.418 -36.406 -16.562 1 98.56 190 VAL A N 1
ATOM 1450 C CA . VAL A 1 190 ? 5.805 -35.25 -15.953 1 98.56 190 VAL A CA 1
ATOM 1451 C C . VAL A 1 190 ? 5.473 -34.219 -17.031 1 98.56 190 VAL A C 1
ATOM 1453 O O . VAL A 1 190 ? 6.344 -33.812 -17.812 1 98.56 190 VAL A O 1
ATOM 1456 N N . VAL A 1 191 ? 4.242 -33.812 -17.109 1 98.75 191 VAL A N 1
ATOM 1457 C CA . VAL A 1 191 ? 3.828 -32.781 -18.062 1 98.75 191 VAL A CA 1
ATOM 1458 C C . VAL A 1 191 ? 3.566 -31.469 -17.312 1 98.75 191 VAL A C 1
ATOM 1460 O O . VAL A 1 191 ? 2.68 -31.406 -16.453 1 98.75 191 VAL A O 1
ATOM 1463 N N . ASP A 1 192 ? 4.316 -30.438 -17.594 1 98.25 192 ASP A N 1
ATOM 1464 C CA . ASP A 1 192 ? 4.141 -29.094 -17.047 1 98.25 192 ASP A CA 1
ATOM 1465 C C . ASP A 1 192 ? 3.344 -28.203 -18.016 1 98.25 192 ASP A C 1
ATOM 1467 O O . ASP A 1 192 ? 3.904 -27.656 -18.953 1 98.25 192 ASP A O 1
ATOM 1471 N N . VAL A 1 193 ? 2.047 -28.109 -17.75 1 98.19 193 VAL A N 1
ATOM 1472 C CA . VAL A 1 193 ? 1.13 -27.391 -18.609 1 98.19 193 VAL A CA 1
ATOM 1473 C C . VAL A 1 193 ? 1.162 -25.891 -18.266 1 98.19 193 VAL A C 1
ATOM 1475 O O . VAL A 1 193 ? 0.876 -25.5 -17.141 1 98.19 193 VAL A O 1
ATOM 1478 N N . GLY A 1 194 ? 1.423 -25.047 -19.281 1 94.81 194 GLY A N 1
ATOM 1479 C CA . GLY A 1 194 ? 1.641 -23.641 -19.016 1 94.81 194 GLY A CA 1
ATOM 1480 C C . GLY A 1 194 ? 2.906 -23.375 -18.219 1 94.81 194 GLY A C 1
ATOM 1481 O O . GLY A 1 194 ? 2.898 -22.578 -17.281 1 94.81 194 GLY A O 1
ATOM 1482 N N . GLY A 1 195 ? 3.99 -24.016 -18.578 1 92.75 195 GLY A N 1
ATOM 1483 C CA . GLY A 1 195 ? 5.172 -24.062 -17.719 1 92.75 195 GLY A CA 1
ATOM 1484 C C . GLY A 1 195 ? 6.145 -22.938 -17.984 1 92.75 195 GLY A C 1
ATOM 1485 O O . GLY A 1 195 ? 7.18 -22.828 -17.328 1 92.75 195 GLY A O 1
ATOM 1486 N N . GLY A 1 196 ? 5.867 -22.062 -18.969 1 89.56 196 GLY A N 1
ATOM 1487 C CA . GLY A 1 196 ? 6.719 -20.922 -19.266 1 89.56 196 GLY A CA 1
ATOM 1488 C C . GLY A 1 196 ? 8.086 -21.312 -19.797 1 89.56 196 GLY A C 1
ATOM 1489 O O . GLY A 1 196 ? 8.188 -22.094 -20.734 1 89.56 196 GLY A O 1
ATOM 1490 N N . GLU A 1 197 ? 9.086 -20.844 -19.094 1 87.69 197 GLU A N 1
ATOM 1491 C CA . GLU A 1 197 ? 10.445 -21.125 -19.531 1 87.69 197 GLU A CA 1
ATOM 1492 C C . GLU A 1 197 ? 10.961 -22.438 -18.953 1 87.69 197 GLU A C 1
ATOM 1494 O O . GLU A 1 197 ? 12.062 -22.891 -19.281 1 87.69 197 GLU A O 1
ATOM 1499 N N . GLY A 1 198 ? 10.211 -23.016 -18.094 1 92.25 198 GLY A N 1
ATOM 1500 C CA . GLY A 1 198 ? 10.516 -24.375 -17.688 1 92.25 198 GLY A CA 1
ATOM 1501 C C . GLY A 1 198 ? 11.281 -24.453 -16.391 1 92.25 198 GLY A C 1
ATOM 1502 O O . GLY A 1 198 ? 11.961 -25.453 -16.109 1 92.25 198 GLY A O 1
ATOM 1503 N N . THR A 1 199 ? 11.156 -23.438 -15.547 1 89.5 199 THR A N 1
ATOM 1504 C CA . THR A 1 199 ? 11.859 -23.453 -14.266 1 89.5 199 THR A CA 1
ATOM 1505 C C . THR A 1 199 ? 11.336 -24.578 -13.375 1 89.5 199 THR A C 1
ATOM 1507 O O . THR A 1 199 ? 12.117 -25.328 -12.797 1 89.5 199 THR A O 1
ATOM 1510 N N . LEU A 1 200 ? 10.086 -24.719 -13.273 1 93.06 200 LEU A N 1
ATOM 1511 C CA . LEU A 1 200 ? 9.492 -25.734 -12.406 1 93.06 200 LEU A CA 1
ATOM 1512 C C . LEU A 1 200 ? 9.844 -27.141 -12.898 1 93.06 200 LEU A C 1
ATOM 1514 O O . LEU A 1 200 ? 10.32 -27.969 -12.117 1 93.06 200 LEU A O 1
ATOM 1518 N N . ILE A 1 201 ? 9.664 -27.406 -14.18 1 96.62 201 ILE A N 1
ATOM 1519 C CA . ILE A 1 201 ? 9.883 -28.75 -14.711 1 96.62 201 ILE A CA 1
ATOM 1520 C C . ILE A 1 201 ? 11.367 -29.109 -14.609 1 96.62 201 ILE A C 1
ATOM 1522 O O . ILE A 1 201 ? 11.719 -30.266 -14.383 1 96.62 201 ILE A O 1
ATOM 1526 N N . ALA A 1 202 ? 12.203 -28.078 -14.781 1 95.75 202 ALA A N 1
ATOM 1527 C CA . ALA A 1 202 ? 13.633 -28.328 -14.648 1 95.75 202 ALA A CA 1
ATOM 1528 C C . ALA A 1 202 ? 13.977 -28.797 -13.234 1 95.75 202 ALA A C 1
ATOM 1530 O O . ALA A 1 202 ? 14.703 -29.781 -13.062 1 95.75 202 ALA A O 1
ATOM 1531 N N . GLU A 1 203 ? 13.453 -28.141 -12.258 1 94.06 203 GLU A N 1
ATOM 1532 C CA . GLU A 1 203 ? 13.758 -28.5 -10.875 1 94.06 203 GLU A CA 1
ATOM 1533 C C . GLU A 1 203 ? 13.133 -29.828 -10.492 1 94.06 203 GLU A C 1
ATOM 1535 O O . GLU A 1 203 ? 13.703 -30.594 -9.711 1 94.06 203 GLU A O 1
ATOM 1540 N N . ILE A 1 204 ? 11.977 -30.125 -11.008 1 96.81 204 ILE A N 1
ATOM 1541 C CA . ILE A 1 204 ? 11.336 -31.406 -10.781 1 96.81 204 ILE A CA 1
ATOM 1542 C C . ILE A 1 204 ? 12.219 -32.531 -11.336 1 96.81 204 ILE A C 1
ATOM 1544 O O . ILE A 1 204 ? 12.492 -33.5 -10.641 1 96.81 204 ILE A O 1
ATOM 1548 N N . LEU A 1 205 ? 12.688 -32.344 -12.555 1 97.81 205 LEU A N 1
ATOM 1549 C CA . LEU A 1 205 ? 13.492 -33.375 -13.211 1 97.81 205 LEU A CA 1
ATOM 1550 C C . LEU A 1 205 ? 14.836 -33.531 -12.5 1 97.81 205 LEU A C 1
ATOM 1552 O O . LEU A 1 205 ? 15.367 -34.656 -12.445 1 97.81 205 LEU A O 1
ATOM 1556 N N . ARG A 1 206 ? 15.312 -32.469 -11.977 1 96.44 206 ARG A N 1
ATOM 1557 C CA . ARG A 1 206 ? 16.547 -32.594 -11.195 1 96.44 206 ARG A CA 1
ATOM 1558 C C . ARG A 1 206 ? 16.328 -33.406 -9.922 1 96.44 206 ARG A C 1
ATOM 1560 O O . ARG A 1 206 ? 17.203 -34.156 -9.5 1 96.44 206 ARG A O 1
ATOM 1567 N N . SER A 1 207 ? 15.219 -33.281 -9.352 1 95.5 207 SER A N 1
ATOM 1568 C CA . SER A 1 207 ? 14.898 -34 -8.125 1 95.5 207 SER A CA 1
ATOM 1569 C C . SER A 1 207 ? 14.469 -35.438 -8.422 1 95.5 207 SER A C 1
ATOM 1571 O O . SER A 1 207 ? 14.484 -36.281 -7.531 1 95.5 207 SER A O 1
ATOM 1573 N N . ALA A 1 208 ? 14.062 -35.719 -9.633 1 97.19 208 ALA A N 1
ATOM 1574 C CA . ALA A 1 208 ? 13.625 -37.031 -10.086 1 97.19 208 ALA A CA 1
ATOM 1575 C C . ALA A 1 208 ? 14.422 -37.5 -11.297 1 97.19 208 ALA A C 1
ATOM 1577 O O . ALA A 1 208 ? 13.914 -37.5 -12.422 1 97.19 208 ALA A O 1
ATOM 1578 N N . PRO A 1 209 ? 15.57 -38 -11.086 1 96 209 PRO A N 1
ATOM 1579 C CA . PRO A 1 209 ? 16.516 -38.281 -12.172 1 96 209 PRO A CA 1
ATOM 1580 C C . PRO A 1 209 ? 16.016 -39.312 -13.164 1 96 209 PRO A C 1
ATOM 1582 O O . PRO A 1 209 ? 16.469 -39.375 -14.305 1 96 209 PRO A O 1
ATOM 1585 N N . GLU A 1 210 ? 15.133 -40.094 -12.773 1 97.31 210 GLU A N 1
ATOM 1586 C CA . GLU A 1 210 ? 14.664 -41.188 -13.656 1 97.31 210 GLU A CA 1
ATOM 1587 C C . GLU A 1 210 ? 13.438 -40.719 -14.453 1 97.31 210 GLU A C 1
ATOM 1589 O O . GLU A 1 210 ? 12.969 -41.469 -15.328 1 97.31 210 GLU A O 1
ATOM 1594 N N . SER A 1 211 ? 12.906 -39.531 -14.203 1 98.06 211 SER A N 1
ATOM 1595 C CA . SER A 1 211 ? 11.703 -39.031 -14.867 1 98.06 211 SER A CA 1
ATOM 1596 C C . SER A 1 211 ? 12.055 -38.25 -16.125 1 98.06 211 SER A C 1
ATOM 1598 O O . SER A 1 211 ? 13.172 -37.75 -16.266 1 98.06 211 SER A O 1
ATOM 1600 N N . THR A 1 212 ? 11.117 -38.281 -17.062 1 98.38 212 THR A N 1
ATOM 1601 C CA . THR A 1 212 ? 11.18 -37.406 -18.219 1 98.38 212 THR A CA 1
ATOM 1602 C C . THR A 1 212 ? 10.086 -36.344 -18.156 1 98.38 212 THR A C 1
ATOM 1604 O O . THR A 1 212 ? 9.133 -36.469 -17.375 1 98.38 212 THR A O 1
ATOM 1607 N N . GLY A 1 213 ? 10.336 -35.219 -18.875 1 98.25 213 GLY A N 1
ATOM 1608 C CA . GLY A 1 213 ? 9.406 -34.125 -18.766 1 98.25 213 GLY A CA 1
ATOM 1609 C C . GLY A 1 213 ? 8.914 -33.625 -20.125 1 98.25 213 GLY A C 1
ATOM 1610 O O . GLY A 1 213 ? 9.586 -33.812 -21.141 1 98.25 213 GLY A O 1
ATOM 1611 N N . ILE A 1 214 ? 7.734 -33.125 -20.188 1 98.5 214 ILE A N 1
ATOM 1612 C CA . ILE A 1 214 ? 7.188 -32.344 -21.297 1 98.5 214 ILE A CA 1
ATOM 1613 C C . ILE A 1 214 ? 6.801 -30.953 -20.812 1 98.5 214 ILE A C 1
ATOM 1615 O O . ILE A 1 214 ? 5.965 -30.812 -19.922 1 98.5 214 ILE A O 1
ATOM 1619 N N . LEU A 1 215 ? 7.488 -29.953 -21.312 1 98.12 215 LEU A N 1
ATOM 1620 C CA . LEU A 1 215 ? 7.117 -28.562 -21.094 1 98.12 215 LEU A CA 1
ATOM 1621 C C . LEU A 1 215 ? 6.16 -28.078 -22.188 1 98.12 215 LEU A C 1
ATOM 1623 O O . LEU A 1 215 ? 6.473 -28.172 -23.375 1 98.12 215 LEU A O 1
ATOM 1627 N N . PHE A 1 216 ? 5.008 -27.625 -21.75 1 98.06 216 PHE A N 1
ATOM 1628 C CA . PHE A 1 216 ? 3.984 -27.219 -22.703 1 98.06 216 PHE A CA 1
ATOM 1629 C C . PHE A 1 216 ? 3.549 -25.781 -22.469 1 98.06 216 PHE A C 1
ATOM 1631 O O . PHE A 1 216 ? 3.088 -25.438 -21.375 1 98.06 216 PHE A O 1
ATOM 1638 N N . ASP A 1 217 ? 3.691 -24.891 -23.422 1 94.94 217 ASP A N 1
ATOM 1639 C CA . ASP A 1 217 ? 3.238 -23.5 -23.375 1 94.94 217 ASP A CA 1
ATOM 1640 C C . ASP A 1 217 ? 3.074 -22.922 -24.766 1 94.94 217 ASP A C 1
ATOM 1642 O O . ASP A 1 217 ? 3.299 -23.609 -25.766 1 94.94 217 ASP A O 1
ATOM 1646 N N . LEU A 1 218 ? 2.545 -21.75 -24.891 1 91.81 218 LEU A N 1
ATOM 1647 C CA . LEU A 1 218 ? 2.467 -21.031 -26.156 1 91.81 218 LEU A CA 1
ATOM 1648 C C . LEU A 1 218 ? 3.855 -20.844 -26.766 1 91.81 218 LEU A C 1
ATOM 1650 O O . LEU A 1 218 ? 4.844 -20.734 -26.031 1 91.81 218 LEU A O 1
ATOM 1654 N N . PRO A 1 219 ? 3.926 -20.766 -28.094 1 90.62 219 PRO A N 1
ATOM 1655 C CA . PRO A 1 219 ? 5.215 -20.625 -28.766 1 90.62 219 PRO A CA 1
ATOM 1656 C C . PRO A 1 219 ? 6.02 -19.422 -28.281 1 90.62 219 PRO A C 1
ATOM 1658 O O . PRO A 1 219 ? 7.211 -19.547 -28 1 90.62 219 PRO A O 1
ATOM 1661 N N . GLU A 1 220 ? 5.391 -18.297 -28.078 1 84 220 GLU A N 1
ATOM 1662 C CA . GLU A 1 220 ? 6.078 -17.062 -27.703 1 84 220 GLU A CA 1
ATOM 1663 C C . GLU A 1 220 ? 6.59 -17.141 -26.281 1 84 220 GLU A C 1
ATOM 1665 O O . GLU A 1 220 ? 7.625 -16.547 -25.953 1 84 220 GLU A O 1
ATOM 1670 N N . VAL A 1 221 ? 5.918 -17.875 -25.484 1 82.44 221 VAL A N 1
ATOM 1671 C CA . VAL A 1 221 ? 6.273 -17.969 -24.078 1 82.44 221 VAL A CA 1
ATOM 1672 C C . VAL A 1 221 ? 7.438 -18.938 -23.906 1 82.44 221 VAL A C 1
ATOM 1674 O O . VAL A 1 221 ? 8.344 -18.703 -23.094 1 82.44 221 VAL A O 1
ATOM 16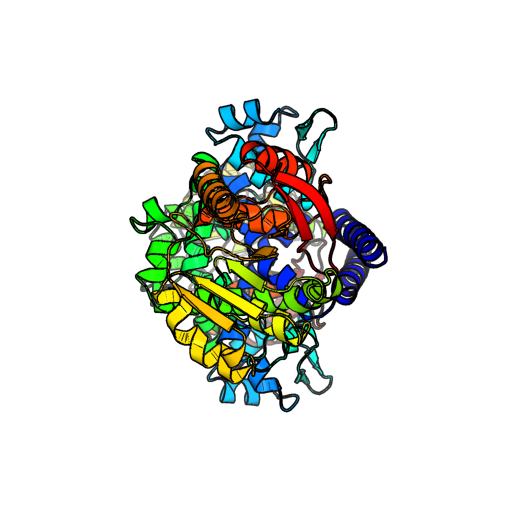77 N N . ALA A 1 222 ? 7.449 -19.984 -24.672 1 86.25 222 ALA A N 1
ATOM 1678 C CA . ALA A 1 222 ? 8.445 -21.047 -24.531 1 86.25 222 ALA A CA 1
ATOM 1679 C C . ALA A 1 222 ? 9.672 -20.766 -25.391 1 86.25 222 ALA A C 1
ATOM 1681 O O . ALA A 1 222 ? 10.5 -21.656 -25.609 1 86.25 222 ALA A O 1
ATOM 1682 N N . GLU A 1 223 ? 9.742 -19.547 -25.859 1 84.25 223 GLU A N 1
ATOM 1683 C CA . GLU A 1 223 ? 10.805 -19.203 -26.797 1 84.25 223 GLU A CA 1
ATOM 1684 C C . GLU A 1 223 ? 12.18 -19.453 -26.188 1 84.25 223 GLU A C 1
ATOM 1686 O O . GLU A 1 223 ? 13.062 -19.984 -26.859 1 84.25 223 GLU A O 1
ATOM 1691 N N . ALA A 1 224 ? 12.344 -19.156 -24.969 1 85.81 224 ALA A N 1
ATOM 1692 C CA . ALA A 1 224 ? 13.656 -19.25 -24.328 1 85.81 224 ALA A CA 1
ATOM 1693 C C . ALA A 1 224 ? 13.773 -20.531 -23.5 1 85.81 224 ALA A C 1
ATOM 1695 O O . ALA A 1 224 ? 14.758 -20.734 -22.797 1 85.81 224 ALA A O 1
ATOM 1696 N N . ALA A 1 225 ? 12.836 -21.422 -23.625 1 91.94 225 ALA A N 1
ATOM 1697 C CA . ALA A 1 225 ? 12.758 -22.594 -22.75 1 91.94 225 ALA A CA 1
ATOM 1698 C C . ALA A 1 225 ? 13.922 -23.547 -23 1 91.94 225 ALA A C 1
ATOM 1700 O O . ALA A 1 225 ? 14.484 -24.109 -22.047 1 91.94 225 ALA A O 1
ATOM 1701 N N . ALA A 1 226 ? 14.281 -23.672 -24.281 1 94.56 226 ALA A N 1
ATOM 1702 C CA . ALA A 1 226 ? 15.352 -24.594 -24.625 1 94.56 226 ALA A CA 1
ATOM 1703 C C . ALA A 1 226 ? 16.656 -24.219 -23.938 1 94.56 226 ALA A C 1
ATOM 1705 O O . ALA A 1 226 ? 17.328 -25.062 -23.328 1 94.56 226 ALA A O 1
ATOM 1706 N N . ASP A 1 227 ? 16.969 -22.969 -24.047 1 94.44 227 ASP A N 1
ATOM 1707 C CA . ASP A 1 227 ? 18.172 -22.453 -23.406 1 94.44 227 ASP A CA 1
ATOM 1708 C C . ASP A 1 227 ? 18.109 -22.609 -21.891 1 94.44 227 ASP A C 1
ATOM 1710 O O . ASP A 1 227 ? 19.094 -22.969 -21.25 1 94.44 227 ASP A O 1
ATOM 1714 N N . HIS A 1 228 ? 17 -22.359 -21.359 1 91.56 228 HIS A N 1
ATOM 1715 C CA . HIS A 1 228 ? 16.812 -22.438 -19.922 1 91.56 228 HIS A CA 1
ATOM 1716 C C . HIS A 1 228 ? 16.969 -23.875 -19.422 1 91.56 228 HIS A C 1
ATOM 1718 O O . HIS A 1 228 ? 17.625 -24.109 -18.406 1 91.56 228 HIS A O 1
ATOM 1724 N N . LEU A 1 229 ? 16.406 -24.828 -20.109 1 96 229 LEU A N 1
ATOM 1725 C CA . LEU A 1 229 ? 16.484 -26.234 -19.75 1 96 229 LEU A CA 1
ATOM 1726 C C . LEU A 1 229 ? 17.906 -26.766 -19.891 1 96 229 LEU A C 1
ATOM 1728 O O . LEU A 1 229 ? 18.359 -27.578 -19.078 1 96 229 LEU A O 1
ATOM 1732 N N . ALA A 1 230 ? 18.547 -26.234 -20.922 1 96.44 230 ALA A N 1
ATOM 1733 C CA . ALA A 1 230 ? 19.938 -26.625 -21.125 1 96.44 230 ALA A CA 1
ATOM 1734 C C . ALA A 1 230 ? 20.828 -26.125 -20 1 96.44 230 ALA A C 1
ATOM 1736 O O . ALA A 1 230 ? 21.672 -26.859 -19.484 1 96.44 230 ALA A O 1
ATOM 1737 N N . ALA A 1 231 ? 20.594 -24.938 -19.656 1 93.75 231 ALA A N 1
ATOM 1738 C CA . ALA A 1 231 ? 21.359 -24.328 -18.594 1 93.75 231 ALA A CA 1
ATOM 1739 C C . ALA A 1 231 ? 21.172 -25.062 -17.266 1 93.75 231 ALA A C 1
ATOM 1741 O O . ALA A 1 231 ? 22.047 -25.047 -16.406 1 93.75 231 ALA A O 1
ATOM 1742 N N . ARG A 1 232 ? 20.094 -25.797 -17.156 1 93.75 232 ARG A N 1
ATOM 1743 C CA . ARG A 1 232 ? 19.781 -26.516 -15.914 1 93.75 232 ARG A CA 1
ATOM 1744 C C . ARG A 1 232 ? 20.125 -27.984 -16.047 1 93.75 232 ARG A C 1
ATOM 1746 O O . ARG A 1 232 ? 19.906 -28.766 -15.109 1 93.75 232 ARG A O 1
ATOM 1753 N N . GLY A 1 233 ? 20.562 -28.438 -17.156 1 95.69 233 GLY A N 1
ATOM 1754 C CA . GLY A 1 233 ? 21.094 -29.766 -17.344 1 95.69 233 GLY A CA 1
ATOM 1755 C C . GLY A 1 233 ? 20.031 -30.812 -17.547 1 95.69 233 GLY A C 1
ATOM 1756 O O . GLY A 1 233 ? 20.234 -32 -17.234 1 95.69 233 GLY A O 1
ATOM 1757 N N . VAL A 1 234 ? 18.828 -30.391 -18.078 1 97.25 234 VAL A N 1
ATOM 1758 C CA . VAL A 1 234 ? 17.766 -31.391 -18.188 1 97.25 234 VAL A CA 1
ATOM 1759 C C . VAL A 1 234 ? 17.219 -31.406 -19.609 1 97.25 234 VAL A C 1
ATOM 1761 O O . VAL A 1 234 ? 16.172 -32.031 -19.875 1 97.25 234 VAL A O 1
ATOM 1764 N N . ALA A 1 235 ? 17.875 -30.766 -20.547 1 96.62 235 ALA A N 1
ATOM 1765 C CA . ALA A 1 235 ? 17.391 -30.609 -21.906 1 96.62 235 ALA A CA 1
ATOM 1766 C C . ALA A 1 235 ? 17.188 -31.969 -22.578 1 96.62 235 ALA A C 1
ATOM 1768 O O . ALA A 1 235 ? 16.266 -32.125 -23.391 1 96.62 235 ALA A O 1
ATOM 1769 N N . GLU A 1 236 ? 17.984 -32.938 -22.219 1 96.62 236 GLU A N 1
ATOM 1770 C CA . GLU A 1 236 ? 17.922 -34.25 -22.875 1 96.62 236 GLU A CA 1
ATOM 1771 C C . GLU A 1 236 ? 16.734 -35.062 -22.375 1 96.62 236 GLU A C 1
ATOM 1773 O O . GLU A 1 236 ? 16.312 -36 -23.047 1 96.62 236 GLU A O 1
ATOM 1778 N N . ARG A 1 237 ? 16.188 -34.719 -21.25 1 97.81 237 ARG A N 1
ATOM 1779 C CA . ARG A 1 237 ? 15.094 -35.469 -20.672 1 97.81 237 ARG A CA 1
ATOM 1780 C C . ARG A 1 237 ? 13.789 -34.688 -20.734 1 97.81 237 ARG A C 1
ATOM 1782 O O . ARG A 1 237 ? 12.781 -35.125 -20.172 1 97.81 237 ARG A O 1
ATOM 1789 N N . CYS A 1 238 ? 13.797 -33.531 -21.328 1 98.19 238 CYS A N 1
ATOM 1790 C CA . CYS A 1 238 ? 12.602 -32.688 -21.359 1 98.19 238 CYS A CA 1
ATOM 1791 C C . CYS A 1 238 ? 12.281 -32.25 -22.781 1 98.19 238 CYS A C 1
ATOM 1793 O O . CYS A 1 238 ? 13.109 -31.641 -23.453 1 98.19 238 CYS A O 1
ATOM 1795 N N . THR A 1 239 ? 11.18 -32.594 -23.25 1 97.81 239 THR A N 1
ATOM 1796 C CA . THR A 1 239 ? 10.711 -32.125 -24.562 1 97.81 239 THR A CA 1
ATOM 1797 C C . THR A 1 239 ? 9.852 -30.875 -24.406 1 97.81 239 THR A C 1
ATOM 1799 O O . THR A 1 239 ? 9.117 -30.734 -23.438 1 97.81 239 THR A O 1
ATOM 1802 N N . ILE A 1 240 ? 9.961 -29.984 -25.359 1 97.62 240 ILE A N 1
ATOM 1803 C CA . ILE A 1 240 ? 9.148 -28.766 -25.406 1 97.62 240 ILE A CA 1
ATOM 1804 C C . ILE A 1 240 ? 8.062 -28.906 -26.469 1 97.62 240 ILE A C 1
ATOM 1806 O O . ILE A 1 240 ? 8.359 -29.141 -27.641 1 97.62 240 ILE A O 1
ATOM 1810 N N . GLU A 1 241 ? 6.871 -28.875 -26.047 1 97.75 241 GLU A N 1
ATOM 1811 C CA . GLU A 1 241 ? 5.73 -28.844 -26.953 1 97.75 241 GLU A CA 1
ATOM 1812 C C . GLU A 1 241 ? 4.996 -27.516 -26.891 1 97.75 241 GLU A C 1
ATOM 1814 O O . GLU A 1 241 ? 4.898 -26.906 -25.812 1 97.75 241 GLU A O 1
ATOM 1819 N N . ARG A 1 242 ? 4.527 -27.031 -28.031 1 95.88 242 ARG A N 1
ATOM 1820 C CA . ARG A 1 242 ? 3.943 -25.703 -28.125 1 95.88 242 ARG A CA 1
ATOM 1821 C C . ARG A 1 242 ? 2.469 -25.766 -28.5 1 95.88 242 ARG A C 1
ATOM 1823 O O . ARG A 1 242 ? 2.076 -26.578 -29.344 1 95.88 242 ARG A O 1
ATOM 1830 N N . GLY A 1 243 ? 1.697 -25.031 -27.812 1 95.69 243 GLY A N 1
ATOM 1831 C CA . GLY A 1 243 ? 0.269 -24.953 -28.078 1 95.69 243 GLY A CA 1
ATOM 1832 C C . GLY A 1 243 ? -0.51 -24.281 -26.969 1 95.69 243 GLY A C 1
ATOM 1833 O O . GLY A 1 243 ? 0.071 -23.844 -25.969 1 95.69 243 GLY A O 1
ATOM 1834 N N . SER A 1 244 ? -1.808 -24.094 -27.234 1 96.25 244 SER A N 1
ATOM 1835 C CA . SER A 1 244 ? -2.711 -23.516 -26.234 1 96.25 244 SER A CA 1
ATOM 1836 C C . SER A 1 244 ? -3.395 -24.594 -25.406 1 96.25 244 SER A C 1
ATOM 1838 O O . SER A 1 244 ? -3.973 -25.531 -25.969 1 96.25 244 SER A O 1
ATOM 1840 N N . PHE A 1 245 ? -3.328 -24.438 -24.047 1 97.44 245 PHE A N 1
ATOM 1841 C CA . PHE A 1 245 ? -3.939 -25.438 -23.188 1 97.44 245 PHE A CA 1
ATOM 1842 C C . PHE A 1 245 ? -5.461 -25.359 -23.266 1 97.44 245 PHE A C 1
ATOM 1844 O O . PHE A 1 245 ? -6.156 -26.219 -22.719 1 97.44 245 PHE A O 1
ATOM 1851 N N . PHE A 1 246 ? -6 -24.391 -24.016 1 96.75 246 PHE A N 1
ATOM 1852 C CA . PHE A 1 246 ? -7.438 -24.344 -24.234 1 96.75 246 PHE A CA 1
ATOM 1853 C C . PHE A 1 246 ? -7.848 -25.328 -25.328 1 96.75 246 PHE A C 1
ATOM 1855 O O . PHE A 1 246 ? -9.016 -25.719 -25.406 1 96.75 246 PHE A O 1
ATOM 1862 N N . ASP A 1 247 ? -6.93 -25.703 -26.141 1 96.44 247 ASP A N 1
ATOM 1863 C CA . ASP A 1 247 ? -7.211 -26.594 -27.25 1 96.44 247 ASP A CA 1
ATOM 1864 C C . ASP A 1 247 ? -6.859 -28.047 -26.906 1 96.44 247 ASP A C 1
ATOM 1866 O O . ASP A 1 247 ? -7.727 -28.922 -26.922 1 96.44 247 ASP A O 1
ATOM 1870 N N . THR A 1 248 ? -5.613 -28.297 -26.688 1 96.25 248 THR A N 1
ATOM 1871 C CA . THR A 1 248 ? -5.129 -29.609 -26.297 1 96.25 248 THR A CA 1
ATOM 1872 C C . THR A 1 248 ? -3.861 -29.5 -25.453 1 96.25 248 THR A C 1
ATOM 1874 O O . THR A 1 248 ? -3.217 -28.438 -25.438 1 96.25 248 THR A O 1
ATOM 1877 N N . VAL A 1 249 ? -3.625 -30.578 -24.641 1 97.88 249 VAL A N 1
ATOM 1878 C CA . VAL A 1 249 ? -2.354 -30.703 -23.938 1 97.88 249 VAL A CA 1
ATOM 1879 C C . VAL A 1 249 ? -1.686 -32.031 -24.312 1 97.88 249 VAL A C 1
ATOM 1881 O O . VAL A 1 249 ? -2.334 -32.938 -24.844 1 97.88 249 VAL A O 1
ATOM 1884 N N . PRO A 1 250 ? -0.394 -32.094 -24.094 1 97.94 250 PRO A N 1
ATOM 1885 C CA . PRO A 1 250 ? 0.332 -33.312 -24.484 1 97.94 250 PRO A CA 1
ATOM 1886 C C . PRO A 1 250 ? -0.243 -34.594 -23.844 1 97.94 250 PRO A C 1
ATOM 1888 O O . PRO A 1 250 ? -0.666 -34.531 -22.672 1 97.94 250 PRO A O 1
ATOM 1891 N N . GLN A 1 251 ? -0.122 -35.719 -24.609 1 96.56 251 GLN A N 1
ATOM 1892 C CA . GLN A 1 251 ? -0.576 -37 -24.094 1 96.56 251 GLN A CA 1
ATOM 1893 C C . GLN A 1 251 ? 0.577 -37.781 -23.469 1 96.56 251 GLN A C 1
ATOM 1895 O O . GLN A 1 251 ? 1.742 -37.406 -23.625 1 96.56 251 GLN A O 1
ATOM 1900 N N . GLY A 1 252 ? 0.181 -38.781 -22.703 1 91.81 252 GLY A N 1
ATOM 1901 C CA . GLY A 1 252 ? 1.172 -39.75 -22.25 1 91.81 252 GLY A CA 1
ATOM 1902 C C . GLY A 1 252 ? 1.779 -39.438 -20.906 1 91.81 252 GLY A C 1
ATOM 1903 O O . GLY A 1 252 ? 2.662 -40.125 -20.422 1 91.81 252 GLY A O 1
ATOM 1904 N N . GLY A 1 253 ? 1.362 -38.406 -20.266 1 97.12 253 GLY A N 1
ATOM 1905 C CA . GLY A 1 253 ? 1.888 -38.031 -18.953 1 97.12 253 GLY A CA 1
ATOM 1906 C C . GLY A 1 253 ? 1.373 -38.906 -17.844 1 97.12 253 GLY A C 1
ATOM 1907 O O . GLY A 1 253 ? 0.223 -39.375 -17.875 1 97.12 253 GLY A O 1
ATOM 1908 N N . ASP A 1 254 ? 2.27 -39.156 -16.859 1 98.25 254 ASP A N 1
ATOM 1909 C CA . ASP A 1 254 ? 1.839 -39.812 -15.633 1 98.25 254 ASP A CA 1
ATOM 1910 C C . ASP A 1 254 ? 1.29 -38.812 -14.633 1 98.25 254 ASP A C 1
ATOM 1912 O O . ASP A 1 254 ? 0.529 -39.156 -13.727 1 98.25 254 ASP A O 1
ATOM 1916 N N . VAL A 1 255 ? 1.724 -37.594 -14.797 1 98.56 255 VAL A N 1
ATOM 1917 C CA . VAL A 1 255 ? 1.235 -36.5 -13.977 1 98.56 255 VAL A CA 1
ATOM 1918 C C . VAL A 1 255 ? 1.215 -35.219 -14.789 1 98.56 255 VAL A C 1
ATOM 1920 O O . VAL A 1 255 ? 2.119 -34.969 -15.594 1 98.56 255 VAL A O 1
ATOM 1923 N N . TYR A 1 256 ? 0.146 -34.469 -14.688 1 98.81 256 TYR A N 1
ATOM 1924 C CA . TYR A 1 256 ? -0.023 -33.156 -15.281 1 98.81 256 TYR A CA 1
ATOM 1925 C C . TYR A 1 256 ? -0.039 -32.094 -14.203 1 98.81 256 TYR A C 1
ATOM 1927 O O . TYR A 1 256 ? -0.78 -32.188 -13.227 1 98.81 256 TYR A O 1
ATOM 1935 N N . ILE A 1 257 ? 0.786 -31.047 -14.43 1 98.44 257 ILE A N 1
ATOM 1936 C CA . ILE A 1 257 ? 0.901 -30 -13.414 1 98.44 257 ILE A CA 1
ATOM 1937 C C . ILE A 1 257 ? 0.311 -28.703 -13.953 1 98.44 257 ILE A C 1
ATOM 1939 O O . ILE A 1 257 ? 0.629 -28.281 -15.07 1 98.44 257 ILE A O 1
ATOM 1943 N N . LEU A 1 258 ? -0.574 -28.141 -13.234 1 98.12 258 LEU A N 1
ATOM 1944 C CA . LEU A 1 258 ? -1.057 -26.766 -13.414 1 98.12 258 LEU A CA 1
ATOM 1945 C C . LEU A 1 258 ? -0.659 -25.891 -12.234 1 98.12 258 LEU A C 1
ATOM 1947 O O . LEU A 1 258 ? -1.339 -25.891 -11.203 1 98.12 258 LEU A O 1
ATOM 1951 N N . LYS A 1 259 ? 0.453 -25.141 -12.414 1 96.06 259 LYS A N 1
ATOM 1952 C CA . LYS A 1 259 ? 0.903 -24.266 -11.352 1 96.06 259 LYS A CA 1
ATOM 1953 C C . LYS A 1 259 ? 0.534 -22.812 -11.648 1 96.06 259 LYS A C 1
ATOM 1955 O O . LYS A 1 259 ? 1.074 -22.203 -12.57 1 96.06 259 LYS A O 1
ATOM 1960 N N . HIS A 1 260 ? -0.355 -22.297 -10.789 1 94.12 260 HIS A N 1
ATOM 1961 C CA . HIS A 1 260 ? -0.786 -20.906 -10.93 1 94.12 260 HIS A CA 1
ATOM 1962 C C . HIS A 1 260 ? -1.376 -20.656 -12.312 1 94.12 260 HIS A C 1
ATOM 1964 O O . HIS A 1 260 ? -1 -19.703 -12.984 1 94.12 260 HIS A O 1
ATOM 1970 N N . ILE A 1 261 ? -2.23 -21.562 -12.75 1 96 261 ILE A N 1
ATOM 1971 C CA . ILE A 1 261 ? -2.859 -21.484 -14.062 1 96 261 ILE A CA 1
ATOM 1972 C C . ILE A 1 261 ? -4.359 -21.25 -13.906 1 96 261 ILE A C 1
ATOM 1974 O O . ILE A 1 261 ? -4.91 -20.297 -14.453 1 96 261 ILE A O 1
ATOM 1978 N N . LEU A 1 262 ? -5.004 -22.094 -13.117 1 97.44 262 LEU A N 1
ATOM 1979 C CA . LEU A 1 262 ? -6.461 -22.078 -13.062 1 97.44 262 LEU A CA 1
ATOM 1980 C C . LEU A 1 262 ? -6.977 -20.766 -12.484 1 97.44 262 LEU A C 1
ATOM 1982 O O . LEU A 1 262 ? -8.023 -20.266 -12.906 1 97.44 262 LEU A O 1
ATOM 1986 N N . HIS A 1 263 ? -6.266 -20.172 -11.562 1 96.5 263 HIS A N 1
ATOM 1987 C CA . HIS A 1 263 ? -6.746 -18.953 -10.922 1 96.5 263 HIS A CA 1
ATOM 1988 C C . HIS A 1 263 ? -6.68 -17.766 -11.875 1 96.5 263 HIS A C 1
ATOM 1990 O O . HIS A 1 263 ? -7.258 -16.703 -11.609 1 96.5 263 HIS A O 1
ATOM 1996 N N . ASP A 1 264 ? -6.055 -17.891 -13 1 95.81 264 ASP A N 1
ATOM 1997 C CA . ASP A 1 264 ? -5.875 -16.812 -13.953 1 95.81 264 ASP A CA 1
ATOM 1998 C C . ASP A 1 264 ? -7.117 -16.641 -14.828 1 95.81 264 ASP A C 1
ATOM 2000 O O . ASP A 1 264 ? -7.23 -15.656 -15.57 1 95.81 264 ASP A O 1
ATOM 2004 N N . TRP A 1 265 ? -8.078 -17.547 -14.711 1 96.12 265 TRP A N 1
ATOM 2005 C CA . TRP A 1 265 ? -9.133 -17.578 -15.719 1 96.12 265 TRP A CA 1
ATOM 2006 C C . TRP A 1 265 ? -10.508 -17.641 -15.062 1 96.12 265 TRP A C 1
ATOM 2008 O O . TRP A 1 265 ? -10.688 -18.281 -14.031 1 96.12 265 TRP A O 1
ATOM 2018 N N . PRO A 1 266 ? -11.5 -17 -15.805 1 94.44 266 PRO A N 1
ATOM 2019 C CA . PRO A 1 266 ? -12.883 -17.234 -15.383 1 94.44 266 PRO A CA 1
ATOM 2020 C C . PRO A 1 266 ? -13.25 -18.719 -15.398 1 94.44 266 PRO A C 1
ATOM 2022 O O . PRO A 1 266 ? -12.594 -19.516 -16.078 1 94.44 266 PRO A O 1
ATOM 2025 N N . GLU A 1 267 ? -14.289 -19.047 -14.703 1 93.62 267 GLU A N 1
ATOM 2026 C CA . GLU A 1 267 ? -14.648 -20.438 -14.453 1 93.62 267 GLU A CA 1
ATOM 2027 C C . GLU A 1 267 ? -14.812 -21.203 -15.766 1 93.62 267 GLU A C 1
ATOM 2029 O O . GLU A 1 267 ? -14.336 -22.344 -15.891 1 93.62 267 GLU A O 1
ATOM 2034 N N . GLU A 1 268 ? -15.438 -20.578 -16.719 1 95.19 268 GLU A N 1
ATOM 2035 C CA . GLU A 1 268 ? -15.68 -21.266 -17.984 1 95.19 268 GLU A CA 1
ATOM 2036 C C . GLU A 1 268 ? -14.367 -21.609 -18.688 1 95.19 268 GLU A C 1
ATOM 2038 O O . GLU A 1 268 ? -14.195 -22.719 -19.188 1 95.19 268 GLU A O 1
ATOM 2043 N N . ASP A 1 269 ? -13.469 -20.688 -18.672 1 96.62 269 ASP A N 1
ATOM 2044 C CA . ASP A 1 269 ? -12.172 -20.906 -19.312 1 96.62 269 ASP A CA 1
ATOM 2045 C C . ASP A 1 269 ? -11.32 -21.875 -18.5 1 96.62 269 ASP A C 1
ATOM 2047 O O . ASP A 1 269 ? -10.625 -22.719 -19.078 1 96.62 269 ASP A O 1
ATOM 2051 N N . ALA A 1 270 ? -11.344 -21.781 -17.219 1 97.75 270 ALA A N 1
ATOM 2052 C CA . ALA A 1 270 ? -10.648 -22.75 -16.375 1 97.75 270 ALA A CA 1
ATOM 2053 C C . ALA A 1 270 ? -11.18 -24.156 -16.594 1 97.75 270 ALA A C 1
ATOM 2055 O O . ALA A 1 270 ? -10.406 -25.125 -16.609 1 97.75 270 ALA A O 1
ATOM 2056 N N . GLY A 1 271 ? -12.477 -24.234 -16.766 1 97.88 271 GLY A N 1
ATOM 2057 C CA . GLY A 1 271 ? -13.086 -25.516 -17.094 1 97.88 271 GLY A CA 1
ATOM 2058 C C . GLY A 1 271 ? -12.602 -26.094 -18.406 1 97.88 271 GLY A C 1
ATOM 2059 O O . GLY A 1 271 ? -12.383 -27.297 -18.516 1 97.88 271 GLY A O 1
ATOM 2060 N N . ARG A 1 272 ? -12.445 -25.25 -19.391 1 97.88 272 ARG A N 1
ATOM 2061 C CA . ARG A 1 272 ? -11.93 -25.688 -20.688 1 97.88 272 ARG A CA 1
ATOM 2062 C C . ARG A 1 272 ? -10.523 -26.266 -20.547 1 97.88 272 ARG A C 1
ATOM 2064 O O . ARG A 1 272 ? -10.188 -27.25 -21.203 1 97.88 272 ARG A O 1
ATOM 2071 N N . ILE A 1 273 ? -9.727 -25.672 -19.688 1 98.38 273 ILE A N 1
ATOM 2072 C CA . ILE A 1 273 ? -8.383 -26.172 -19.438 1 98.38 273 ILE A CA 1
ATOM 2073 C C . ILE A 1 273 ? -8.453 -27.562 -18.812 1 98.38 273 ILE A C 1
ATOM 2075 O O . ILE A 1 273 ? -7.762 -28.484 -19.25 1 98.38 273 ILE A O 1
ATOM 2079 N N . LEU A 1 274 ? -9.297 -27.719 -17.828 1 98.44 274 LEU A N 1
ATOM 2080 C CA . LEU A 1 274 ? -9.445 -29 -17.141 1 98.44 274 LEU A CA 1
ATOM 2081 C C . LEU A 1 274 ? -9.953 -30.062 -18.109 1 98.44 274 LEU A C 1
ATOM 2083 O O . LEU A 1 274 ? -9.508 -31.219 -18.047 1 98.44 274 LEU A O 1
ATOM 2087 N N . SER A 1 275 ? -10.859 -29.672 -18.969 1 98 275 SER A N 1
ATOM 2088 C CA . SER A 1 275 ? -11.383 -30.609 -19.953 1 98 275 SER A CA 1
ATOM 2089 C C . SER A 1 275 ? -10.281 -31.078 -20.906 1 98 275 SER A C 1
ATOM 2091 O O . SER A 1 275 ? -10.219 -32.25 -21.25 1 98 275 SER A O 1
ATOM 2093 N N . ALA A 1 276 ? -9.477 -30.141 -21.344 1 98.25 276 ALA A N 1
ATOM 2094 C CA . ALA A 1 276 ? -8.352 -30.484 -22.219 1 98.25 276 ALA A CA 1
ATOM 2095 C C . ALA A 1 276 ? -7.387 -31.438 -21.516 1 98.25 276 ALA A C 1
ATOM 2097 O O . ALA A 1 276 ? -6.91 -32.406 -22.125 1 98.25 276 ALA A O 1
ATOM 2098 N N . VAL A 1 277 ? -7.09 -31.172 -20.234 1 98.5 277 VAL A N 1
ATOM 2099 C CA . VAL A 1 277 ? -6.184 -32.031 -19.469 1 98.5 277 VAL A CA 1
ATOM 2100 C C . VAL A 1 277 ? -6.805 -33.406 -19.281 1 98.5 277 VAL A C 1
ATOM 2102 O O . VAL A 1 277 ? -6.137 -34.438 -19.469 1 98.5 277 VAL A O 1
ATOM 2105 N N . ARG A 1 278 ? -8.094 -33.469 -18.969 1 97.75 278 ARG A N 1
ATOM 2106 C CA . ARG A 1 278 ? -8.797 -34.719 -18.766 1 97.75 278 ARG A CA 1
ATOM 2107 C C . ARG A 1 278 ? -8.742 -35.594 -20.016 1 97.75 278 ARG A C 1
ATOM 2109 O O . ARG A 1 278 ? -8.531 -36.812 -19.922 1 97.75 278 ARG A O 1
ATOM 2116 N N . ALA A 1 279 ? -8.914 -34.938 -21.094 1 97 279 ALA A N 1
ATOM 2117 C CA . ALA A 1 279 ? -8.945 -35.656 -22.375 1 97 279 ALA A CA 1
ATOM 2118 C C . ALA A 1 279 ? -7.582 -36.281 -22.688 1 97 279 ALA A C 1
ATOM 2120 O O . ALA A 1 279 ? -7.508 -37.344 -23.344 1 97 279 ALA A O 1
ATOM 2121 N N . ALA A 1 280 ? -6.543 -35.688 -22.203 1 97.25 280 ALA A N 1
ATOM 2122 C CA . ALA A 1 280 ? -5.188 -36.125 -22.516 1 97.25 280 ALA A CA 1
ATOM 2123 C C . ALA A 1 280 ? -4.727 -37.188 -21.531 1 97.25 280 ALA A C 1
ATOM 2125 O O . ALA A 1 280 ? -3.768 -37.938 -21.797 1 97.25 280 ALA A O 1
ATOM 2126 N N . MET A 1 281 ? -5.328 -37.312 -20.406 1 96.75 281 MET A N 1
ATOM 2127 C CA . MET A 1 281 ? -4.863 -38.125 -19.297 1 96.75 281 MET A CA 1
ATOM 2128 C C . MET A 1 281 ? -5.195 -39.594 -19.547 1 96.75 281 MET A C 1
ATOM 2130 O O . MET A 1 281 ? -6.301 -39.938 -19.984 1 96.75 281 MET A O 1
ATOM 2134 N N . LYS A 1 282 ? -4.219 -40.5 -19.359 1 92.94 282 LYS A N 1
ATOM 2135 C CA . LYS A 1 282 ? -4.477 -41.938 -19.266 1 92.94 282 LYS A CA 1
ATOM 2136 C C . LYS A 1 282 ? -5.105 -42.312 -17.922 1 92.94 282 LYS A C 1
ATOM 2138 O O . LYS A 1 282 ? -5.023 -41.531 -16.969 1 92.94 282 LYS A O 1
ATOM 2143 N N . PRO A 1 283 ? -5.598 -43.562 -18.016 1 89.88 283 PRO A N 1
ATOM 2144 C CA . PRO A 1 283 ? -6.082 -44.031 -16.719 1 89.88 283 PRO A CA 1
ATOM 2145 C C . PRO A 1 283 ? -4.977 -44.094 -15.664 1 89.88 283 PRO A C 1
ATOM 2147 O O . PRO A 1 283 ? -3.863 -44.562 -15.961 1 89.88 283 PRO A O 1
ATOM 2150 N N . GLY A 1 284 ? -5.113 -43.625 -14.586 1 93.56 284 GLY A N 1
ATOM 2151 C CA . GLY A 1 284 ? -4.156 -43.688 -13.5 1 93.56 284 GLY A CA 1
ATOM 2152 C C . GLY A 1 284 ? -3.307 -42.438 -13.359 1 93.56 284 GLY A C 1
ATOM 2153 O O . GLY A 1 284 ? -2.594 -42.281 -12.375 1 93.56 284 GLY A O 1
ATOM 2154 N N . ALA A 1 285 ? -3.316 -41.625 -14.438 1 97 285 ALA A N 1
ATOM 2155 C CA . ALA A 1 285 ? -2.551 -40.375 -14.375 1 97 285 ALA A CA 1
ATOM 2156 C C . ALA A 1 285 ? -3.074 -39.469 -13.266 1 97 285 ALA A C 1
ATOM 2158 O O . ALA A 1 285 ? -4.207 -39.625 -12.805 1 97 285 ALA A O 1
ATOM 2159 N N . ARG A 1 286 ? -2.197 -38.531 -12.781 1 98.31 286 ARG A N 1
ATOM 2160 C CA . ARG A 1 286 ? -2.566 -37.594 -11.727 1 98.31 286 ARG A CA 1
ATOM 2161 C C . ARG A 1 286 ? -2.578 -36.156 -12.25 1 98.31 286 ARG A C 1
ATOM 2163 O O . ARG A 1 286 ? -1.835 -35.844 -13.172 1 98.31 286 ARG A O 1
ATOM 2170 N N . LEU A 1 287 ? -3.5 -35.469 -11.758 1 98.69 287 LEU A N 1
ATOM 2171 C CA . LEU A 1 287 ? -3.482 -34 -11.922 1 98.69 287 LEU A CA 1
ATOM 2172 C C . LEU A 1 287 ? -3.002 -33.312 -10.641 1 98.69 287 LEU A C 1
ATOM 2174 O O . LEU A 1 287 ? -3.543 -33.562 -9.562 1 98.69 287 LEU A O 1
ATOM 2178 N N . VAL A 1 288 ? -1.956 -32.562 -10.766 1 98.56 288 VAL A N 1
ATOM 2179 C CA . VAL A 1 288 ? -1.416 -31.781 -9.648 1 98.56 288 VAL A CA 1
ATOM 2180 C C . VAL A 1 288 ? -1.62 -30.297 -9.906 1 98.56 288 VAL A C 1
ATOM 2182 O O . VAL A 1 288 ? -1.121 -29.75 -10.898 1 98.56 288 VAL A O 1
ATOM 2185 N N . ILE A 1 289 ? -2.389 -29.672 -9.07 1 98.31 289 ILE A N 1
ATOM 2186 C CA . ILE A 1 289 ? -2.639 -28.25 -9.125 1 98.31 289 ILE A CA 1
ATOM 2187 C C . ILE A 1 289 ? -1.901 -27.547 -7.977 1 98.31 289 ILE A C 1
ATOM 2189 O O . ILE A 1 289 ? -2.008 -27.969 -6.82 1 98.31 289 ILE A O 1
ATOM 2193 N N . VAL A 1 290 ? -1.066 -26.578 -8.328 1 96.44 290 VAL A N 1
ATOM 2194 C CA . VAL A 1 290 ? -0.355 -25.781 -7.324 1 96.44 290 VAL A CA 1
ATOM 2195 C C . VAL A 1 290 ? -0.915 -24.359 -7.293 1 96.44 290 VAL A C 1
ATOM 2197 O O . VAL A 1 290 ? -0.696 -23.578 -8.219 1 96.44 290 VAL A O 1
ATOM 2200 N N . GLU A 1 291 ? -1.651 -24.047 -6.289 1 95.81 291 GLU A N 1
ATOM 2201 C CA . GLU A 1 291 ? -2.332 -22.766 -6.152 1 95.81 291 GLU A CA 1
ATOM 2202 C C . GLU A 1 291 ? -2.377 -22.312 -4.695 1 95.81 291 GLU A C 1
ATOM 2204 O O . GLU A 1 291 ? -2.09 -23.094 -3.789 1 95.81 291 GLU A O 1
ATOM 2209 N N . LEU A 1 292 ? -2.688 -20.984 -4.68 1 92.75 292 LEU A N 1
ATOM 2210 C CA . LEU A 1 292 ? -3.086 -20.531 -3.352 1 92.75 292 LEU A CA 1
ATOM 2211 C C . LEU A 1 292 ? -4.48 -21.031 -3 1 92.75 292 LEU A C 1
ATOM 2213 O O . LEU A 1 292 ? -5.383 -21.016 -3.84 1 92.75 292 LEU A O 1
ATOM 2217 N N . VAL A 1 293 ? -4.617 -21.797 -1.864 1 94.44 293 VAL A N 1
ATOM 2218 C CA . VAL A 1 293 ? -5.914 -22.25 -1.39 1 94.44 293 VAL A CA 1
ATOM 2219 C C . VAL A 1 293 ? -6.387 -21.375 -0.234 1 94.44 293 VAL A C 1
ATOM 2221 O O . VAL A 1 293 ? -5.707 -21.266 0.789 1 94.44 293 VAL A O 1
ATOM 2224 N N . LEU A 1 294 ? -7.531 -20.719 -0.515 1 94.38 294 LEU A N 1
ATOM 2225 C CA . LEU A 1 294 ? -8.055 -19.781 0.484 1 94.38 294 LEU A CA 1
ATOM 2226 C C . LEU A 1 294 ? -8.492 -20.531 1.739 1 94.38 294 LEU A C 1
ATOM 2228 O O . LEU A 1 294 ? -9.211 -21.531 1.651 1 94.38 294 LEU A O 1
ATOM 2232 N N . PRO A 1 295 ? -8 -20.062 2.871 1 89.81 295 PRO A N 1
ATOM 2233 C CA . PRO A 1 295 ? -8.539 -20.641 4.105 1 89.81 295 PRO A CA 1
ATOM 2234 C C . PRO A 1 295 ? -9.992 -20.25 4.359 1 89.81 295 PRO A C 1
ATOM 2236 O O . PRO A 1 295 ? -10.461 -19.234 3.822 1 89.81 295 PRO A O 1
ATOM 2239 N N . GLU A 1 296 ? -10.648 -20.953 5.172 1 87.06 296 GLU A N 1
ATOM 2240 C CA . GLU A 1 296 ? -12.047 -20.672 5.477 1 87.06 296 GLU A CA 1
ATOM 2241 C C . GLU A 1 296 ? -12.172 -19.672 6.613 1 87.06 296 GLU A C 1
ATOM 2243 O O . GLU A 1 296 ? -13.242 -19.078 6.812 1 87.06 296 GLU A O 1
ATOM 2248 N N . ASN A 1 297 ? -11.148 -19.391 7.273 1 85.44 297 ASN A N 1
ATOM 2249 C CA . ASN A 1 297 ? -11.195 -18.453 8.391 1 85.44 297 ASN A CA 1
ATOM 2250 C C . ASN A 1 297 ? -10.992 -17.016 7.914 1 85.44 297 ASN A C 1
ATOM 2252 O O . ASN A 1 297 ? -10.812 -16.766 6.719 1 85.44 297 ASN A O 1
ATOM 2256 N N . ASN A 1 298 ? -11.07 -16.047 8.836 1 87.31 298 ASN A N 1
ATOM 2257 C CA . ASN A 1 298 ? -11 -14.625 8.508 1 87.31 298 ASN A CA 1
ATOM 2258 C C . ASN A 1 298 ? -9.609 -14.055 8.766 1 87.31 298 ASN A C 1
ATOM 2260 O O . ASN A 1 298 ? -9.445 -12.836 8.891 1 87.31 298 ASN A O 1
ATOM 2264 N N . HIS A 1 299 ? -8.594 -14.906 8.852 1 85.69 299 HIS A N 1
ATOM 2265 C CA . HIS A 1 299 ? -7.242 -14.43 9.102 1 85.69 299 HIS A CA 1
ATOM 2266 C C . HIS A 1 299 ? -6.598 -13.906 7.816 1 85.69 299 HIS A C 1
ATOM 2268 O O . HIS A 1 299 ? -6.996 -14.297 6.715 1 85.69 299 HIS A O 1
ATOM 2274 N N . PRO A 1 300 ? -5.672 -12.969 8.055 1 86.94 300 PRO A N 1
ATOM 2275 C CA . PRO A 1 300 ? -4.926 -12.531 6.871 1 86.94 300 PRO A CA 1
ATOM 2276 C C . PRO A 1 300 ? -4.281 -13.695 6.113 1 86.94 300 PRO A C 1
ATOM 2278 O O . PRO A 1 300 ? -3.799 -14.648 6.734 1 86.94 300 PRO A O 1
ATOM 2281 N N . HIS A 1 301 ? -4.344 -13.695 4.848 1 88.06 301 HIS A N 1
ATOM 2282 C CA . HIS A 1 301 ? -3.77 -14.672 3.93 1 88.06 301 HIS A CA 1
ATOM 2283 C C . HIS A 1 301 ? -3.422 -14.039 2.588 1 88.06 301 HIS A C 1
ATOM 2285 O O . HIS A 1 301 ? -4.195 -13.242 2.055 1 88.06 301 HIS A O 1
ATOM 2291 N N . PRO A 1 302 ? -2.178 -14.352 2.025 1 88.81 302 PRO A N 1
ATOM 2292 C CA . PRO A 1 302 ? -1.801 -13.766 0.738 1 88.81 302 PRO A CA 1
ATOM 2293 C C . PRO A 1 302 ? -2.828 -14.039 -0.359 1 88.81 302 PRO A C 1
ATOM 2295 O O . PRO A 1 302 ? -3.02 -13.203 -1.251 1 88.81 302 PRO A O 1
ATOM 2298 N N . GLY A 1 303 ? -3.492 -15.156 -0.238 1 92.69 303 GLY A N 1
ATOM 2299 C CA . GLY A 1 303 ? -4.492 -15.523 -1.228 1 92.69 303 GLY A CA 1
ATOM 2300 C C . GLY A 1 303 ? -5.625 -14.523 -1.334 1 92.69 303 GLY A C 1
ATOM 2301 O O . GLY A 1 303 ? -6.242 -14.383 -2.393 1 92.69 303 GLY A O 1
ATOM 2302 N N . LYS A 1 304 ? -5.93 -13.836 -0.282 1 94.81 304 LYS A N 1
ATOM 2303 C CA . LYS A 1 304 ? -7.02 -12.859 -0.31 1 94.81 304 LYS A CA 1
ATOM 2304 C C . LYS A 1 304 ? -6.625 -11.625 -1.109 1 94.81 304 LYS A C 1
ATOM 2306 O O . LYS A 1 304 ? -7.469 -11 -1.756 1 94.81 304 LYS A O 1
ATOM 2311 N N . PHE A 1 305 ? -5.328 -11.258 -1.103 1 94.5 305 PHE A N 1
ATOM 2312 C CA . PHE A 1 305 ? -4.805 -10.211 -1.974 1 94.5 305 PHE A CA 1
ATOM 2313 C C . PHE A 1 305 ? -4.809 -10.672 -3.428 1 94.5 305 PHE A C 1
ATOM 2315 O O . PHE A 1 305 ? -5.277 -9.945 -4.309 1 94.5 305 PHE A O 1
ATOM 2322 N N . VAL A 1 306 ? -4.289 -11.844 -3.643 1 94.69 306 VAL A N 1
ATOM 2323 C CA . VAL A 1 306 ? -4.129 -12.375 -4.992 1 94.69 306 VAL A CA 1
ATOM 2324 C C . VAL A 1 306 ? -5.5 -12.57 -5.637 1 94.69 306 VAL A C 1
ATOM 2326 O O . VAL A 1 306 ? -5.656 -12.391 -6.844 1 94.69 306 VAL A O 1
ATOM 2329 N N . ASP A 1 307 ? -6.488 -12.906 -4.816 1 97 307 ASP A N 1
ATOM 2330 C CA . ASP A 1 307 ? -7.848 -13.047 -5.324 1 97 307 ASP A CA 1
ATOM 2331 C C . ASP A 1 307 ? -8.328 -11.758 -5.98 1 97 307 ASP A C 1
ATOM 2333 O O . ASP A 1 307 ? -8.914 -11.789 -7.062 1 97 307 ASP A O 1
ATOM 2337 N N . LEU A 1 308 ? -8.094 -10.609 -5.375 1 97.12 308 LEU A N 1
ATOM 2338 C CA . LEU A 1 308 ? -8.461 -9.328 -5.953 1 97.12 308 LEU A CA 1
ATOM 2339 C C . LEU A 1 308 ? -7.578 -9 -7.156 1 97.12 308 LEU A C 1
ATOM 2341 O O . LEU A 1 308 ? -8.047 -8.398 -8.125 1 97.12 308 LEU A O 1
ATOM 2345 N N . GLU A 1 309 ? -6.305 -9.383 -7.031 1 95.81 309 GLU A N 1
ATOM 2346 C CA . GLU A 1 309 ? -5.402 -9.234 -8.172 1 95.81 309 GLU A CA 1
ATOM 2347 C C . GLU A 1 309 ? -5.945 -9.953 -9.398 1 95.81 309 GLU A C 1
ATOM 2349 O O . GLU A 1 309 ? -5.898 -9.422 -10.508 1 95.81 309 GLU A O 1
ATOM 2354 N N . MET A 1 310 ? -6.504 -11.156 -9.219 1 97.19 310 MET A N 1
ATOM 2355 C CA . MET A 1 310 ? -7.078 -11.93 -10.32 1 97.19 310 MET A CA 1
ATOM 2356 C C . MET A 1 310 ? -8.336 -11.258 -10.852 1 97.19 310 MET A C 1
ATOM 2358 O O . MET A 1 310 ? -8.562 -11.219 -12.062 1 97.19 310 MET A O 1
ATOM 2362 N N . LEU A 1 311 ? -9.141 -10.734 -9.961 1 97.25 311 LEU A N 1
ATOM 2363 C CA . LEU A 1 311 ? -10.352 -10.031 -10.383 1 97.25 311 LEU A CA 1
ATOM 2364 C C . LEU A 1 311 ? -10.008 -8.828 -11.258 1 97.25 311 LEU A C 1
ATOM 2366 O O . LEU A 1 311 ? -10.555 -8.672 -12.352 1 97.25 311 LEU A O 1
ATOM 2370 N N . VAL A 1 312 ? -9.055 -8.016 -10.852 1 97.06 312 VAL A N 1
ATOM 2371 C CA . VAL A 1 312 ? -8.719 -6.742 -11.477 1 97.06 312 VAL A CA 1
ATOM 2372 C C . VAL A 1 312 ? -8.07 -6.988 -12.836 1 97.06 312 VAL A C 1
ATOM 2374 O O . VAL A 1 312 ? -8.367 -6.293 -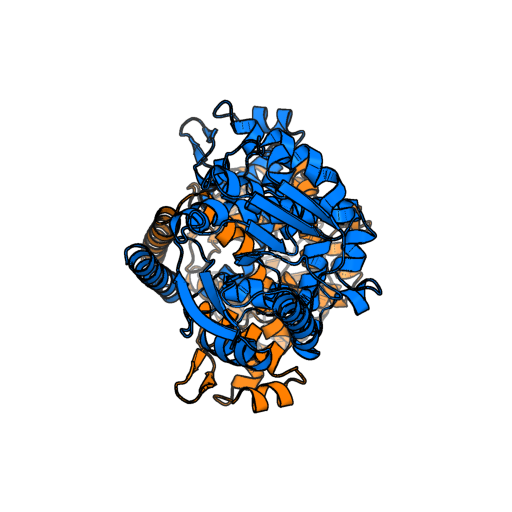13.812 1 97.06 312 VAL A O 1
ATOM 2377 N N . ASN A 1 313 ? -7.289 -8 -12.914 1 96 313 ASN A N 1
ATOM 2378 C CA . ASN A 1 313 ? -6.422 -8.109 -14.086 1 96 313 ASN A CA 1
ATOM 2379 C C . ASN A 1 313 ? -6.953 -9.133 -15.086 1 96 313 ASN A C 1
ATOM 2381 O O . ASN A 1 313 ? -6.898 -8.914 -16.297 1 96 313 ASN A O 1
ATOM 2385 N N . VAL A 1 314 ? -7.512 -10.312 -14.539 1 94.94 314 VAL A N 1
ATOM 2386 C CA . VAL A 1 314 ? -7.707 -11.375 -15.508 1 94.94 314 VAL A CA 1
ATOM 2387 C C . VAL A 1 314 ? -9.094 -12 -15.32 1 94.94 314 VAL A C 1
ATOM 2389 O O . VAL A 1 314 ? -9.492 -12.875 -16.094 1 94.94 314 VAL A O 1
ATOM 2392 N N . GLY A 1 315 ? -9.836 -11.586 -14.367 1 94.12 315 GLY A N 1
ATOM 2393 C CA . GLY A 1 315 ? -11.188 -12.086 -14.156 1 94.12 315 GLY A CA 1
ATOM 2394 C C . GLY A 1 315 ? -11.227 -13.469 -13.531 1 94.12 315 GLY A C 1
ATOM 2395 O O . GLY A 1 315 ? -12.281 -14.094 -13.461 1 94.12 315 GLY A O 1
ATOM 2396 N N . GLY A 1 316 ? -10.062 -13.992 -13.117 1 96.81 316 GLY A N 1
ATOM 2397 C CA . GLY A 1 316 ? -9.977 -15.258 -12.414 1 96.81 316 GLY A CA 1
ATOM 2398 C C . GLY A 1 316 ? -10.258 -15.133 -10.922 1 96.81 316 GLY A C 1
ATOM 2399 O O . GLY A 1 316 ? -10.953 -14.211 -10.5 1 96.81 316 GLY A O 1
ATOM 2400 N N . ARG A 1 317 ? -9.828 -16.188 -10.156 1 97.12 317 ARG A N 1
ATOM 2401 C CA . ARG A 1 317 ? -10.117 -16.156 -8.727 1 97.12 317 ARG A CA 1
ATOM 2402 C C . ARG A 1 317 ? -9.273 -17.188 -7.988 1 97.12 317 ARG A C 1
ATOM 2404 O O . ARG A 1 317 ? -8.781 -18.156 -8.586 1 97.12 317 ARG A O 1
ATOM 2411 N N . GLU A 1 318 ? -9.062 -16.938 -6.723 1 97 318 GLU A N 1
ATOM 2412 C CA . GLU A 1 318 ? -8.602 -17.969 -5.797 1 97 318 GLU A CA 1
ATOM 2413 C C . GLU A 1 318 ? -9.781 -18.734 -5.195 1 97 318 GLU A C 1
ATOM 2415 O O . GLU A 1 318 ? -10.898 -18.219 -5.133 1 97 318 GLU A O 1
ATOM 2420 N N . ARG A 1 319 ? -9.531 -19.953 -4.816 1 97.31 319 ARG A N 1
ATOM 2421 C CA . ARG A 1 319 ? -10.602 -20.828 -4.352 1 97.31 319 ARG A CA 1
ATOM 2422 C C . ARG A 1 319 ? -10.234 -21.484 -3.029 1 97.31 319 ARG A C 1
ATOM 2424 O O . ARG A 1 319 ? -9.055 -21.656 -2.721 1 97.31 319 ARG A O 1
ATOM 2431 N N . THR A 1 320 ? -11.297 -21.797 -2.271 1 95.75 320 THR A N 1
ATOM 2432 C CA . THR A 1 320 ? -11.117 -22.672 -1.127 1 95.75 320 THR A CA 1
ATOM 2433 C C . THR A 1 320 ? -10.984 -24.125 -1.582 1 95.75 320 THR A C 1
ATOM 2435 O O . THR A 1 320 ? -11.234 -24.438 -2.748 1 95.75 320 THR A O 1
ATOM 2438 N N . ALA A 1 321 ? -10.57 -24.984 -0.622 1 96.19 321 ALA A N 1
ATOM 2439 C CA . ALA A 1 321 ? -10.484 -26.406 -0.93 1 96.19 321 ALA A CA 1
ATOM 2440 C C . ALA A 1 321 ? -11.844 -26.969 -1.33 1 96.19 321 ALA A C 1
ATOM 2442 O O . ALA A 1 321 ? -11.938 -27.797 -2.244 1 96.19 321 ALA A O 1
ATOM 2443 N N . ALA A 1 322 ? -12.883 -26.484 -0.683 1 96.81 322 ALA A N 1
ATOM 2444 C CA . ALA A 1 322 ? -14.242 -26.922 -0.981 1 96.81 322 ALA A CA 1
ATOM 2445 C C . ALA A 1 322 ? -14.664 -26.5 -2.383 1 96.81 322 ALA A C 1
ATOM 2447 O O . ALA A 1 322 ? -15.281 -27.281 -3.119 1 96.81 322 ALA A O 1
ATOM 2448 N N . GLU A 1 323 ? -14.352 -25.312 -2.693 1 96.69 323 GLU A N 1
ATOM 2449 C CA . GLU A 1 323 ? -14.68 -24.812 -4.023 1 96.69 323 GLU A CA 1
ATOM 2450 C C . GLU A 1 323 ? -13.914 -25.562 -5.102 1 96.69 323 GLU A C 1
ATOM 2452 O O . GLU A 1 323 ? -14.453 -25.859 -6.172 1 96.69 323 GLU A O 1
ATOM 2457 N N . TYR A 1 324 ? -12.617 -25.906 -4.855 1 97.94 324 TYR A N 1
ATOM 2458 C CA . TYR A 1 324 ? -11.852 -26.719 -5.797 1 97.94 324 TYR A CA 1
ATOM 2459 C C . TYR A 1 324 ? -12.469 -28.094 -5.969 1 97.94 324 TYR A C 1
ATOM 2461 O O . TYR A 1 324 ? -12.539 -28.625 -7.086 1 97.94 324 TYR A O 1
ATOM 2469 N N . ARG A 1 325 ? -12.883 -28.656 -4.867 1 98.06 325 ARG A N 1
ATOM 2470 C CA . ARG A 1 325 ? -13.492 -29.984 -4.926 1 98.06 325 ARG A CA 1
ATOM 2471 C C . ARG A 1 325 ? -14.711 -29.984 -5.84 1 98.06 325 ARG A C 1
ATOM 2473 O O . ARG A 1 325 ? -14.844 -30.859 -6.699 1 98.06 325 ARG A O 1
ATOM 2480 N N . GLU A 1 326 ? -15.539 -29 -5.652 1 98 326 GLU A N 1
ATOM 2481 C CA . GLU A 1 326 ? -16.734 -28.891 -6.477 1 98 326 GLU A CA 1
ATOM 2482 C C . GLU A 1 326 ? -16.391 -28.594 -7.93 1 98 326 GLU A C 1
ATOM 2484 O O . GLU A 1 326 ? -16.969 -29.188 -8.844 1 98 326 GLU A O 1
ATOM 2489 N N . PHE A 1 327 ? -15.484 -27.75 -8.086 1 97.88 327 PHE A N 1
ATOM 2490 C CA . PHE A 1 327 ? -15.07 -27.328 -9.422 1 97.88 327 PHE A CA 1
ATOM 2491 C C . PHE A 1 327 ? -14.453 -28.484 -10.195 1 97.88 327 PHE A C 1
ATOM 2493 O O . PHE A 1 327 ? -14.828 -28.734 -11.344 1 97.88 327 PHE A O 1
ATOM 2500 N N . LEU A 1 328 ? -13.547 -29.188 -9.578 1 98.44 328 LEU A N 1
ATOM 2501 C CA . LEU A 1 328 ? -12.875 -30.328 -10.203 1 98.44 328 LEU A CA 1
ATOM 2502 C C . LEU A 1 328 ? -13.867 -31.422 -10.547 1 98.44 328 LEU A C 1
ATOM 2504 O O . LEU A 1 328 ? -13.773 -32.031 -11.609 1 98.44 328 LEU A O 1
ATOM 2508 N N . ALA A 1 329 ? -14.844 -31.609 -9.719 1 98.19 329 ALA A N 1
ATOM 2509 C CA . ALA A 1 329 ? -15.852 -32.656 -9.938 1 98.19 329 ALA A CA 1
ATOM 2510 C C . ALA A 1 329 ? -16.656 -32.375 -11.203 1 98.19 329 ALA A C 1
ATOM 2512 O O . ALA A 1 329 ? -17.031 -33.281 -11.93 1 98.19 329 ALA A O 1
ATOM 2513 N N . ARG A 1 330 ? -16.891 -31.141 -11.461 1 97.81 330 ARG A N 1
ATOM 2514 C CA . ARG A 1 330 ? -17.688 -30.734 -12.617 1 97.81 330 ARG A CA 1
ATOM 2515 C C . ARG A 1 330 ? -16.953 -31.062 -13.914 1 97.81 330 ARG A C 1
ATOM 2517 O O . ARG A 1 330 ? -17.578 -31.156 -14.977 1 97.81 330 ARG A O 1
ATOM 2524 N N . TYR A 1 331 ? -15.695 -31.281 -13.805 1 97.5 331 TYR A N 1
ATOM 2525 C CA . TYR A 1 331 ? -14.93 -31.469 -15.031 1 97.5 331 TYR A CA 1
ATOM 2526 C C . TYR A 1 331 ? -14.211 -32.812 -15.016 1 97.5 331 TYR A C 1
ATOM 2528 O O . TYR A 1 331 ? -13.156 -32.969 -15.641 1 97.5 331 TYR A O 1
ATOM 2536 N N . GLY A 1 332 ? -14.75 -33.75 -14.258 1 96.69 332 GLY A N 1
ATOM 2537 C CA . GLY A 1 332 ? -14.352 -35.156 -14.359 1 96.69 332 GLY A CA 1
ATOM 2538 C C . GLY A 1 332 ? -13.148 -35.5 -13.5 1 96.69 332 GLY A C 1
ATOM 2539 O O . GLY A 1 332 ? -12.391 -36.406 -13.812 1 96.69 332 GLY A O 1
ATOM 2540 N N . PHE A 1 333 ? -12.945 -34.75 -12.438 1 98.38 333 PHE A N 1
ATOM 2541 C CA . PHE A 1 333 ? -11.836 -35.062 -11.531 1 98.38 333 PHE A CA 1
ATOM 2542 C C . PHE A 1 333 ? -12.344 -35.25 -10.109 1 98.38 333 PHE A C 1
ATOM 2544 O O . PHE A 1 333 ? -13.336 -34.656 -9.703 1 98.38 333 PHE A O 1
ATOM 2551 N N . THR A 1 334 ? -11.727 -36.094 -9.398 1 98.19 334 THR A N 1
ATOM 2552 C CA . THR A 1 334 ? -11.922 -36.25 -7.961 1 98.19 334 THR A CA 1
ATOM 2553 C C . THR A 1 334 ? -10.703 -35.75 -7.191 1 98.19 334 THR A C 1
ATOM 2555 O O . THR A 1 334 ? -9.594 -36.25 -7.395 1 98.19 334 THR A O 1
ATOM 2558 N N . LEU A 1 335 ? -10.898 -34.781 -6.363 1 98.44 335 LEU A N 1
ATOM 2559 C CA . LEU A 1 335 ? -9.828 -34.281 -5.508 1 98.44 335 LEU A CA 1
ATOM 2560 C C . LEU A 1 335 ? -9.484 -35.281 -4.422 1 98.44 335 LEU A C 1
ATOM 2562 O O . LEU A 1 335 ? -10.328 -35.625 -3.596 1 98.44 335 LEU A O 1
ATOM 2566 N N . GLN A 1 336 ? -8.289 -35.75 -4.426 1 97.75 336 GLN A N 1
ATOM 2567 C CA . GLN A 1 336 ? -7.883 -36.812 -3.488 1 97.75 336 GLN A CA 1
ATOM 2568 C C . GLN A 1 336 ? -7.238 -36.188 -2.244 1 97.75 336 GLN A C 1
ATOM 2570 O O . GLN A 1 336 ? -7.457 -36.688 -1.13 1 97.75 336 GLN A O 1
ATOM 2575 N N . ARG A 1 337 ? -6.359 -35.219 -2.51 1 97.06 337 ARG A N 1
ATOM 2576 C CA . ARG A 1 337 ? -5.578 -34.656 -1.414 1 97.06 337 ARG A CA 1
ATOM 2577 C C . ARG A 1 337 ? -5.367 -33.156 -1.604 1 97.06 337 ARG A C 1
ATOM 2579 O O . ARG A 1 337 ? -5.242 -32.688 -2.734 1 97.06 337 ARG A O 1
ATOM 2586 N N . VAL A 1 338 ? -5.383 -32.469 -0.566 1 96.81 338 VAL A N 1
ATOM 2587 C CA . VAL A 1 338 ? -4.859 -31.109 -0.457 1 96.81 338 VAL A CA 1
ATOM 2588 C C . VAL A 1 338 ? -3.648 -31.094 0.473 1 96.81 338 VAL A C 1
ATOM 2590 O O . VAL A 1 338 ? -3.777 -31.344 1.675 1 96.81 338 VAL A O 1
ATOM 2593 N N . ILE A 1 339 ? -2.51 -30.828 -0.057 1 95.19 339 ILE A N 1
ATOM 2594 C CA . ILE A 1 339 ? -1.25 -30.922 0.672 1 95.19 339 ILE A CA 1
ATOM 2595 C C . ILE A 1 339 ? -0.705 -29.516 0.933 1 95.19 339 ILE A C 1
ATOM 2597 O O . ILE A 1 339 ? -0.294 -28.828 0.001 1 95.19 339 ILE A O 1
ATOM 2601 N N . PRO A 1 340 ? -0.74 -29.094 2.152 1 90.88 340 PRO A N 1
ATOM 2602 C CA . PRO A 1 340 ? -0.135 -27.797 2.457 1 90.88 340 PRO A CA 1
ATOM 2603 C C . PRO A 1 340 ? 1.383 -27.797 2.299 1 90.88 340 PRO A C 1
ATOM 2605 O O . PRO A 1 340 ? 2.018 -28.859 2.432 1 90.88 340 PRO A O 1
ATOM 2608 N N . THR A 1 341 ? 1.91 -26.703 1.896 1 88 341 THR A N 1
ATOM 2609 C CA . THR A 1 341 ? 3.355 -26.516 1.882 1 88 341 THR A CA 1
ATOM 2610 C C . THR A 1 341 ? 3.766 -25.453 2.904 1 88 341 THR A C 1
ATOM 2612 O O . THR A 1 341 ? 2.918 -24.906 3.607 1 88 341 THR A O 1
ATOM 2615 N N . VAL A 1 342 ? 5.129 -25.219 2.986 1 78.31 342 VAL A N 1
ATOM 2616 C CA . VAL A 1 342 ? 5.613 -24.203 3.91 1 78.31 342 VAL A CA 1
ATOM 2617 C C . VAL A 1 342 ? 5.488 -22.828 3.268 1 78.31 342 VAL A C 1
ATOM 2619 O O . VAL A 1 342 ? 5.812 -21.812 3.891 1 78.31 342 VAL A O 1
ATOM 2622 N N . SER A 1 343 ? 5.062 -22.797 2.072 1 78.94 343 SER A N 1
ATOM 2623 C CA . SER A 1 343 ? 4.691 -21.562 1.392 1 78.94 343 SER A CA 1
ATOM 2624 C C . SER A 1 343 ? 3.176 -21.406 1.304 1 78.94 343 SER A C 1
ATOM 2626 O O . SER A 1 343 ? 2.434 -22.312 1.686 1 78.94 343 SER A O 1
ATOM 2628 N N . PRO A 1 344 ? 2.711 -20.234 0.838 1 79 344 PRO A N 1
ATOM 2629 C CA . PRO A 1 344 ? 1.26 -20.078 0.728 1 79 344 PRO A CA 1
ATOM 2630 C C . PRO A 1 344 ? 0.638 -21.016 -0.299 1 79 344 PRO A C 1
ATOM 2632 O O . PRO A 1 344 ? -0.582 -21.203 -0.314 1 79 344 PRO A O 1
ATOM 2635 N N . ASP A 1 345 ? 1.386 -21.609 -1.086 1 90.31 345 ASP A N 1
ATOM 2636 C CA . ASP A 1 345 ? 0.868 -22.531 -2.094 1 90.31 345 ASP A CA 1
ATOM 2637 C C . ASP A 1 345 ? 0.512 -23.875 -1.475 1 90.31 345 ASP A C 1
ATOM 2639 O O . ASP A 1 345 ? 1.155 -24.312 -0.519 1 90.31 345 ASP A O 1
ATOM 2643 N N . ASN A 1 346 ? -0.518 -24.453 -1.962 1 94.31 346 ASN A N 1
ATOM 2644 C CA . ASN A 1 346 ? -0.917 -25.828 -1.693 1 94.31 346 ASN A CA 1
ATOM 2645 C C . ASN A 1 346 ? -0.849 -26.688 -2.953 1 94.31 346 ASN A C 1
ATOM 2647 O O . ASN A 1 346 ? -0.874 -26.156 -4.066 1 94.3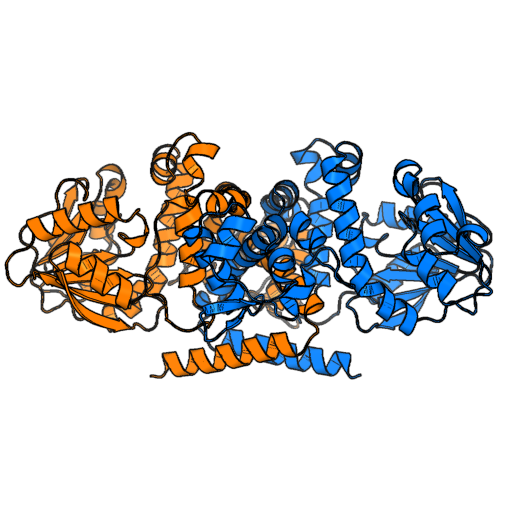1 346 ASN A O 1
ATOM 2651 N N . ILE A 1 347 ? -0.665 -27.938 -2.697 1 97.12 347 ILE A N 1
ATOM 2652 C CA . ILE A 1 347 ? -0.708 -28.906 -3.775 1 97.12 347 ILE A CA 1
ATOM 2653 C C . ILE A 1 347 ? -2.029 -29.672 -3.729 1 97.12 347 ILE A C 1
ATOM 2655 O O . ILE A 1 347 ? -2.34 -30.328 -2.73 1 97.12 347 ILE A O 1
ATOM 2659 N N . LEU A 1 348 ? -2.836 -29.484 -4.754 1 98.25 348 LEU A N 1
ATOM 2660 C CA . LEU A 1 348 ? -4.047 -30.281 -4.914 1 98.25 348 LEU A CA 1
ATOM 2661 C C . LEU A 1 348 ? -3.807 -31.453 -5.859 1 98.25 348 LEU A C 1
ATOM 2663 O O . LEU A 1 348 ? -3.422 -31.25 -7.016 1 98.25 348 LEU A O 1
ATOM 2667 N N . GLU A 1 349 ? -3.951 -32.656 -5.352 1 98.5 349 GLU A N 1
ATOM 2668 C CA . GLU A 1 349 ? -3.818 -33.844 -6.164 1 98.5 349 GLU A CA 1
ATOM 2669 C C . GLU A 1 349 ? -5.184 -34.438 -6.527 1 98.5 349 GLU A C 1
ATOM 2671 O O . GLU A 1 349 ? -5.984 -34.75 -5.641 1 98.5 349 GLU A O 1
ATOM 2676 N N . ALA A 1 350 ? -5.395 -34.531 -7.766 1 98.38 350 ALA A N 1
ATOM 2677 C CA . ALA A 1 350 ? -6.672 -35.062 -8.25 1 98.38 350 ALA A CA 1
ATOM 2678 C C . ALA A 1 350 ? -6.457 -36.188 -9.234 1 98.38 350 ALA A C 1
ATOM 2680 O O . ALA A 1 350 ? -5.359 -36.375 -9.758 1 98.38 350 ALA A O 1
ATOM 2681 N N . VAL A 1 351 ? -7.484 -37.031 -9.398 1 97.94 351 VAL A N 1
ATOM 2682 C CA . VAL A 1 351 ? -7.477 -38.156 -10.328 1 97.94 351 VAL A CA 1
ATOM 2683 C C . VAL A 1 351 ? -8.727 -38.094 -11.203 1 97.94 351 VAL A C 1
ATOM 2685 O O . VAL A 1 351 ? -9.734 -37.5 -10.828 1 97.94 351 VAL A O 1
ATOM 2688 N N . PRO A 1 352 ? -8.586 -38.688 -12.438 1 96.25 352 PRO A N 1
ATOM 2689 C CA . PRO A 1 352 ? -9.812 -38.812 -13.227 1 96.25 352 PRO A CA 1
ATOM 2690 C C . PRO A 1 352 ? -10.922 -39.562 -12.477 1 96.25 352 PRO A C 1
ATOM 2692 O O . PRO A 1 352 ? -10.656 -40.531 -11.773 1 96.25 352 PRO A O 1
ATOM 2695 N N . SER A 1 353 ? -12.117 -38.938 -12.57 1 91.44 353 SER A N 1
ATOM 2696 C CA . SER A 1 353 ? -13.258 -39.594 -11.938 1 91.44 353 SER A CA 1
ATOM 2697 C C . SER A 1 353 ? -13.727 -40.812 -12.75 1 91.44 353 SER A C 1
ATOM 2699 O O . SER A 1 353 ? -13.562 -40.844 -13.969 1 91.44 353 SER A O 1
ATOM 2701 N N . MET B 1 1 ? 3.391 9.812 28.75 1 47.19 1 MET B N 1
ATOM 2702 C CA . MET B 1 1 ? 4.055 8.594 29.203 1 47.19 1 MET B CA 1
ATOM 2703 C C . MET B 1 1 ? 3.365 7.359 28.641 1 47.19 1 MET B C 1
ATOM 2705 O O . MET B 1 1 ? 4.02 6.484 28.062 1 47.19 1 MET B O 1
ATOM 2709 N N . VAL B 1 2 ? 2.002 7.391 28.703 1 47.16 2 VAL B N 1
ATOM 2710 C CA . VAL B 1 2 ? 1.212 6.234 28.297 1 47.16 2 VAL B CA 1
ATOM 2711 C C . VAL B 1 2 ? 1.289 6.062 26.781 1 47.16 2 VAL B C 1
ATOM 2713 O O . VAL B 1 2 ? 1.483 4.953 26.281 1 47.16 2 VAL B O 1
ATOM 2716 N N . VAL B 1 3 ? 1.453 7.105 26.062 1 65.12 3 VAL B N 1
ATOM 2717 C CA . VAL B 1 3 ? 1.465 7.055 24.594 1 65.12 3 VAL B CA 1
ATOM 2718 C C . VAL B 1 3 ? 2.795 6.488 24.109 1 65.12 3 VAL B C 1
ATOM 2720 O O . VAL B 1 3 ? 2.826 5.637 23.219 1 65.12 3 VAL B O 1
ATOM 2723 N N . ARG B 1 4 ? 3.779 6.742 24.812 1 68.69 4 ARG B N 1
ATOM 2724 C CA . ARG B 1 4 ? 5.105 6.266 24.438 1 68.69 4 ARG B CA 1
ATOM 2725 C C . ARG B 1 4 ? 5.258 4.777 24.734 1 68.69 4 ARG B C 1
ATOM 2727 O O . ARG B 1 4 ? 5.883 4.051 23.953 1 68.69 4 ARG B O 1
ATOM 2734 N N . ALA B 1 5 ? 4.668 4.434 25.828 1 66 5 ALA B N 1
ATOM 2735 C CA . ALA B 1 5 ? 4.746 3.021 26.188 1 66 5 ALA B CA 1
ATOM 2736 C C . ALA B 1 5 ? 4.016 2.15 25.172 1 66 5 ALA B C 1
ATOM 2738 O O . ALA B 1 5 ? 4.516 1.091 24.781 1 66 5 ALA B O 1
ATOM 2739 N N . VAL B 1 6 ? 2.896 2.693 24.688 1 72.44 6 VAL B N 1
ATOM 2740 C CA . VAL B 1 6 ? 2.115 1.955 23.688 1 72.44 6 VAL B CA 1
ATOM 2741 C C . VAL B 1 6 ? 2.891 1.869 22.375 1 72.44 6 VAL B C 1
ATOM 2743 O O . VAL B 1 6 ? 2.928 0.815 21.75 1 72.44 6 VAL B O 1
ATOM 2746 N N . GLU B 1 7 ? 3.59 2.824 22.078 1 76.62 7 GLU B N 1
ATOM 2747 C CA . GLU B 1 7 ? 4.359 2.857 20.844 1 76.62 7 GLU B CA 1
ATOM 2748 C C . GLU B 1 7 ? 5.52 1.864 20.891 1 76.62 7 GLU B C 1
ATOM 2750 O O . GLU B 1 7 ? 5.812 1.201 19.891 1 76.62 7 GLU B O 1
ATOM 2755 N N . LEU B 1 8 ? 6.152 1.761 21.984 1 73.88 8 LEU B N 1
ATOM 2756 C CA . LEU B 1 8 ? 7.266 0.832 22.141 1 73.88 8 LEU B CA 1
ATOM 2757 C C . LEU B 1 8 ? 6.785 -0.613 22.047 1 73.88 8 LEU B C 1
ATOM 2759 O O . LEU B 1 8 ? 7.441 -1.452 21.422 1 73.88 8 LEU B O 1
ATOM 2763 N N . ILE B 1 9 ? 5.68 -0.841 22.719 1 75.5 9 ILE B N 1
ATOM 2764 C CA . ILE B 1 9 ? 5.113 -2.184 22.672 1 75.5 9 ILE B CA 1
ATOM 2765 C C . ILE B 1 9 ? 4.711 -2.535 21.25 1 75.5 9 ILE B C 1
ATOM 2767 O O . ILE B 1 9 ? 5.012 -3.627 20.766 1 75.5 9 ILE B O 1
ATOM 2771 N N . ARG B 1 10 ? 4.16 -1.573 20.656 1 79.06 10 ARG B N 1
ATOM 2772 C CA . ARG B 1 10 ? 3.73 -1.802 19.281 1 79.06 10 ARG B CA 1
ATOM 2773 C C . ARG B 1 10 ? 4.93 -2.039 18.359 1 79.06 10 ARG B C 1
ATOM 2775 O O . ARG B 1 10 ? 4.879 -2.898 17.484 1 79.06 10 ARG B O 1
ATOM 2782 N N . TYR B 1 11 ? 5.922 -1.268 18.547 1 76.62 11 TYR B N 1
ATOM 2783 C CA . TYR B 1 11 ? 7.133 -1.475 17.766 1 76.62 11 TYR B CA 1
ATOM 2784 C C . TYR B 1 11 ? 7.688 -2.879 17.969 1 76.62 11 TYR B C 1
ATOM 2786 O O . TYR B 1 11 ? 8.016 -3.576 17 1 76.62 11 TYR B O 1
ATOM 2794 N N . GLY B 1 12 ? 7.809 -3.275 19.203 1 76.81 12 GLY B N 1
ATOM 2795 C CA . GLY B 1 12 ? 8.289 -4.613 19.516 1 76.81 12 GLY B CA 1
ATOM 2796 C C . GLY B 1 12 ? 7.449 -5.707 18.875 1 76.81 12 GLY B C 1
ATOM 2797 O O . GLY B 1 12 ? 7.984 -6.68 18.344 1 76.81 12 GLY B O 1
ATOM 2798 N N . VAL B 1 13 ? 6.176 -5.531 18.875 1 77 13 VAL B N 1
ATOM 2799 C CA . VAL B 1 13 ? 5.242 -6.484 18.297 1 77 13 VAL B CA 1
ATOM 2800 C C . VAL B 1 13 ? 5.441 -6.551 16.781 1 77 13 VAL B C 1
ATOM 2802 O O . VAL B 1 13 ? 5.477 -7.637 16.203 1 77 13 VAL B O 1
ATOM 2805 N N . ALA B 1 14 ? 5.609 -5.426 16.203 1 80.44 14 ALA B N 1
ATOM 2806 C CA . ALA B 1 14 ? 5.816 -5.367 14.758 1 80.44 14 ALA B CA 1
ATOM 2807 C C . ALA B 1 14 ? 7.129 -6.035 14.367 1 80.44 14 ALA B C 1
ATOM 2809 O O . ALA B 1 14 ? 7.188 -6.77 13.375 1 80.44 14 ALA B O 1
ATOM 2810 N N . VAL B 1 15 ? 8.156 -5.758 15.117 1 79.12 15 VAL B N 1
ATOM 2811 C CA . VAL B 1 15 ? 9.453 -6.375 14.852 1 79.12 15 VAL B CA 1
ATOM 2812 C C . VAL B 1 15 ? 9.344 -7.891 15 1 79.12 15 VAL B C 1
ATOM 2814 O O . VAL B 1 15 ? 9.828 -8.641 14.141 1 79.12 15 VAL B O 1
ATOM 2817 N N . ALA B 1 16 ? 8.711 -8.328 16.016 1 79.31 16 ALA B N 1
ATOM 2818 C CA . ALA B 1 16 ? 8.523 -9.758 16.25 1 79.31 16 ALA B CA 1
ATOM 2819 C C . ALA B 1 16 ? 7.754 -10.398 15.102 1 79.31 16 ALA B C 1
ATOM 2821 O O . ALA B 1 16 ? 8.117 -11.477 14.625 1 79.31 16 ALA B O 1
ATOM 2822 N N . TYR B 1 17 ? 6.754 -9.68 14.648 1 79.94 17 TYR B N 1
ATOM 2823 C CA . TYR B 1 17 ? 5.922 -10.156 13.555 1 79.94 17 TYR B CA 1
ATOM 2824 C C . TYR B 1 17 ? 6.762 -10.406 12.305 1 79.94 17 TYR B C 1
ATOM 2826 O O . TYR B 1 17 ? 6.629 -11.453 11.656 1 79.94 17 TYR B O 1
ATOM 2834 N N . ARG B 1 18 ? 7.695 -9.602 12.016 1 80.12 18 ARG B N 1
ATOM 2835 C CA . ARG B 1 18 ? 8.484 -9.688 10.789 1 80.12 18 ARG B CA 1
ATOM 2836 C C . ARG B 1 18 ? 9.641 -10.664 10.945 1 80.12 18 ARG B C 1
ATOM 2838 O O . ARG B 1 18 ? 10.078 -11.281 9.969 1 80.12 18 ARG B O 1
ATOM 2845 N N . LYS B 1 19 ? 10.102 -10.805 12.164 1 81.44 19 LYS B N 1
ATOM 2846 C CA . LYS B 1 19 ? 11.25 -11.672 12.406 1 81.44 19 LYS B CA 1
ATOM 2847 C C . LYS B 1 19 ? 10.828 -13.133 12.484 1 81.44 19 LYS B C 1
ATOM 2849 O O . LYS B 1 19 ? 11.672 -14.031 12.43 1 81.44 19 LYS B O 1
ATOM 2854 N N . LEU B 1 20 ? 9.547 -13.367 12.547 1 83.56 20 LEU B N 1
ATOM 2855 C CA . LEU B 1 20 ? 9.039 -14.727 12.68 1 83.56 20 LEU B CA 1
ATOM 2856 C C . LEU B 1 20 ? 9.016 -15.438 11.328 1 83.56 20 LEU B C 1
ATOM 2858 O O . LEU B 1 20 ? 8.742 -16.641 11.258 1 83.56 20 LEU B O 1
ATOM 2862 N N . VAL B 1 21 ? 9.422 -14.742 10.203 1 82.5 21 VAL B N 1
ATOM 2863 C CA . VAL B 1 21 ? 9.445 -15.352 8.875 1 82.5 21 VAL B CA 1
ATOM 2864 C C . VAL B 1 21 ? 10.734 -14.961 8.156 1 82.5 21 VAL B C 1
ATOM 2866 O O . VAL B 1 21 ? 11.359 -13.953 8.492 1 82.5 21 VAL B O 1
ATOM 2869 N N . PRO B 1 22 ? 11.125 -15.734 7.168 1 85.12 22 PRO B N 1
ATOM 2870 C CA . PRO B 1 22 ? 12.297 -15.367 6.367 1 85.12 22 PRO B CA 1
ATOM 2871 C C . PRO B 1 22 ? 12.133 -14.016 5.68 1 85.12 22 PRO B C 1
ATOM 2873 O O . PRO B 1 22 ? 11.016 -13.586 5.402 1 85.12 22 PRO B O 1
ATOM 2876 N N . GLY B 1 23 ? 13.281 -13.359 5.422 1 86.56 23 GLY B N 1
ATOM 2877 C CA . GLY B 1 23 ? 13.32 -12.016 4.867 1 86.56 23 GLY B CA 1
ATOM 2878 C C . GLY B 1 23 ? 12.508 -11.875 3.592 1 86.56 23 GLY B C 1
ATOM 2879 O O . GLY B 1 23 ? 11.789 -10.891 3.412 1 86.56 23 GLY B O 1
ATOM 2880 N N . HIS B 1 24 ? 12.648 -12.836 2.715 1 87.69 24 HIS B N 1
ATOM 2881 C CA . HIS B 1 24 ? 11.961 -12.734 1.434 1 87.69 24 HIS B CA 1
ATOM 2882 C C . HIS B 1 24 ? 10.445 -12.836 1.613 1 87.69 24 HIS B C 1
ATOM 2884 O O . HIS B 1 24 ? 9.688 -12.195 0.88 1 87.69 24 HIS B O 1
ATOM 2890 N N . ILE B 1 25 ? 9.953 -13.594 2.582 1 85.31 25 ILE B N 1
ATOM 2891 C CA . ILE B 1 25 ? 8.523 -13.68 2.871 1 85.31 25 ILE B CA 1
ATOM 2892 C C . ILE B 1 25 ? 8.039 -12.352 3.455 1 85.31 25 ILE B C 1
ATOM 2894 O O . ILE B 1 25 ? 6.973 -11.859 3.078 1 85.31 25 ILE B O 1
ATOM 2898 N N . ALA B 1 26 ? 8.844 -11.805 4.375 1 88.19 26 ALA B N 1
ATOM 2899 C CA . ALA B 1 26 ? 8.492 -10.516 4.977 1 88.19 26 ALA B CA 1
ATOM 2900 C C . ALA B 1 26 ? 8.383 -9.43 3.916 1 88.19 26 ALA B C 1
ATOM 2902 O O . ALA B 1 26 ? 7.445 -8.625 3.941 1 88.19 26 ALA B O 1
ATOM 2903 N N . VAL B 1 27 ? 9.297 -9.422 2.949 1 91.44 27 VAL B N 1
ATOM 2904 C CA . VAL B 1 27 ? 9.273 -8.43 1.877 1 91.44 27 VAL B CA 1
ATOM 2905 C C . VAL B 1 27 ? 8.023 -8.625 1.021 1 91.44 27 VAL B C 1
ATOM 2907 O O . VAL B 1 27 ? 7.352 -7.652 0.659 1 91.44 27 VAL B O 1
ATOM 2910 N N . MET B 1 28 ? 7.742 -9.82 0.698 1 89.06 28 MET B N 1
ATOM 2911 C CA . MET B 1 28 ? 6.562 -10.109 -0.119 1 89.06 28 MET B CA 1
ATOM 2912 C C . MET B 1 28 ? 5.293 -9.625 0.568 1 89.06 28 MET B C 1
ATOM 2914 O O . MET B 1 28 ? 4.395 -9.086 -0.084 1 89.06 28 MET B O 1
ATOM 2918 N N . GLU B 1 29 ? 5.207 -9.805 1.855 1 86.75 29 GLU B N 1
ATOM 2919 C CA . GLU B 1 29 ? 4.051 -9.336 2.617 1 86.75 29 GLU B CA 1
ATOM 2920 C C . GLU B 1 29 ? 3.932 -7.82 2.564 1 86.75 29 GLU B C 1
ATOM 2922 O O . GLU B 1 29 ? 2.828 -7.281 2.438 1 86.75 29 GLU B O 1
ATOM 2927 N N . LEU B 1 30 ? 5.027 -7.152 2.672 1 89.88 30 LEU B N 1
ATOM 2928 C CA . LEU B 1 30 ? 5.023 -5.691 2.621 1 89.88 30 LEU B CA 1
ATOM 2929 C C . LEU B 1 30 ? 4.633 -5.199 1.233 1 89.88 30 LEU B C 1
ATOM 2931 O O . LEU B 1 30 ? 3.938 -4.188 1.103 1 89.88 30 LEU B O 1
ATOM 2935 N N . LEU B 1 31 ? 5.055 -5.902 0.228 1 90.81 31 LEU B N 1
ATOM 2936 C CA . LEU B 1 31 ? 4.68 -5.551 -1.138 1 90.81 31 LEU B CA 1
ATOM 2937 C C . LEU B 1 31 ? 3.178 -5.703 -1.345 1 90.81 31 LEU B C 1
ATOM 2939 O O . LEU B 1 31 ? 2.531 -4.82 -1.91 1 90.81 31 LEU B O 1
ATOM 2943 N N . ALA B 1 32 ? 2.66 -6.742 -0.787 1 87.25 32 ALA B N 1
ATOM 2944 C CA . ALA B 1 32 ? 1.233 -7.012 -0.956 1 87.25 32 ALA B CA 1
ATOM 2945 C C . ALA B 1 32 ? 0.39 -6.031 -0.144 1 87.25 32 ALA B C 1
ATOM 2947 O O . ALA B 1 32 ? -0.739 -5.715 -0.523 1 87.25 32 ALA B O 1
ATOM 2948 N N . ALA B 1 33 ? 0.917 -5.551 0.935 1 82.75 33 ALA B N 1
ATOM 2949 C CA . ALA B 1 33 ? 0.172 -4.684 1.841 1 82.75 33 ALA B CA 1
ATOM 2950 C C . ALA B 1 33 ? -0.214 -3.375 1.155 1 82.75 33 ALA B C 1
ATOM 2952 O O . ALA B 1 33 ? -1.185 -2.725 1.547 1 82.75 33 ALA B O 1
ATOM 2953 N N . GLY B 1 34 ? 0.544 -3.02 0.142 1 85.69 34 GLY B N 1
ATOM 2954 C CA . GLY B 1 34 ? 0.229 -1.805 -0.59 1 85.69 34 GLY B CA 1
ATOM 2955 C C . GLY B 1 34 ? -1.124 -1.854 -1.275 1 85.69 34 GLY B C 1
ATOM 2956 O O . GLY B 1 34 ? -1.717 -0.814 -1.568 1 85.69 34 GLY B O 1
ATOM 2957 N N . TRP B 1 35 ? -1.649 -3.076 -1.495 1 93.25 35 TRP B N 1
ATOM 2958 C CA . TRP B 1 35 ? -2.941 -3.256 -2.148 1 93.25 35 TRP B CA 1
ATOM 2959 C C . TRP B 1 35 ? -4.086 -2.967 -1.182 1 93.25 35 TRP B C 1
ATOM 2961 O O . TRP B 1 35 ? -5.215 -2.709 -1.605 1 93.25 35 TRP B O 1
ATOM 2971 N N . LEU B 1 36 ? -3.729 -2.943 0.071 1 92.56 36 LEU B N 1
ATOM 2972 C CA . LEU B 1 36 ? -4.75 -2.705 1.088 1 92.56 36 LEU B CA 1
ATOM 2973 C C . LEU B 1 36 ? -5.266 -1.272 1.012 1 92.56 36 LEU B C 1
ATOM 2975 O O . LEU B 1 36 ? -6.461 -1.029 1.203 1 92.56 36 LEU B O 1
ATOM 2979 N N . THR B 1 37 ? -4.371 -0.319 0.697 1 93.81 37 THR B N 1
ATOM 2980 C CA . THR B 1 37 ? -4.793 1.069 0.55 1 93.81 37 THR B CA 1
ATOM 2981 C C . THR B 1 37 ? -5.867 1.197 -0.524 1 93.81 37 THR B C 1
ATOM 2983 O O . THR B 1 37 ? -6.879 1.869 -0.319 1 93.81 37 THR B O 1
ATOM 2986 N N . GLN B 1 38 ? -5.672 0.511 -1.617 1 95.69 38 GLN B N 1
ATOM 2987 C CA . GLN B 1 38 ? -6.641 0.58 -2.707 1 95.69 38 GLN B CA 1
ATOM 2988 C C . GLN B 1 38 ? -7.93 -0.151 -2.344 1 95.69 38 GLN B C 1
ATOM 2990 O O . GLN B 1 38 ? -9.016 0.248 -2.768 1 95.69 38 GLN B O 1
ATOM 2995 N N . ALA B 1 39 ? -7.77 -1.222 -1.554 1 97.62 39 ALA B N 1
ATOM 2996 C CA . ALA B 1 39 ? -8.969 -1.91 -1.084 1 97.62 39 ALA B CA 1
ATOM 2997 C C . ALA B 1 39 ? -9.797 -1.01 -0.168 1 97.62 39 ALA B C 1
ATOM 2999 O O . ALA B 1 39 ? -11.023 -0.97 -0.27 1 97.62 39 ALA B O 1
ATOM 3000 N N . ILE B 1 40 ? -9.133 -0.281 0.706 1 97.62 40 ILE B N 1
ATOM 3001 C CA . ILE B 1 40 ? -9.805 0.652 1.603 1 97.62 40 ILE B CA 1
ATOM 3002 C C . ILE B 1 40 ? -10.422 1.792 0.793 1 97.62 40 ILE B C 1
ATOM 3004 O O . ILE B 1 40 ? -11.555 2.201 1.051 1 97.62 40 ILE B O 1
ATOM 3008 N N . HIS B 1 41 ? -9.695 2.281 -0.182 1 97.38 41 HIS B N 1
ATOM 3009 C CA . HIS B 1 41 ? -10.219 3.291 -1.094 1 97.38 41 HIS B CA 1
ATOM 3010 C C . HIS B 1 41 ? -11.5 2.811 -1.767 1 97.38 41 HIS B C 1
ATOM 3012 O O . HIS B 1 41 ? -12.477 3.557 -1.852 1 97.38 41 HIS B O 1
ATOM 3018 N N . ALA B 1 42 ? -11.492 1.596 -2.244 1 98.19 42 ALA B N 1
ATOM 3019 C CA . ALA B 1 42 ? -12.672 1.036 -2.906 1 98.19 42 ALA B CA 1
ATOM 3020 C C . ALA B 1 42 ? -13.859 0.976 -1.954 1 98.19 42 ALA B C 1
ATOM 3022 O O . ALA B 1 42 ? -14.984 1.298 -2.338 1 98.19 42 ALA B O 1
ATOM 3023 N N . ALA B 1 43 ? -13.617 0.567 -0.721 1 98.38 43 ALA B N 1
ATOM 3024 C CA . ALA B 1 43 ? -14.68 0.514 0.28 1 98.38 43 ALA B CA 1
ATOM 3025 C C . ALA B 1 43 ? -15.266 1.9 0.535 1 98.38 43 ALA B C 1
ATOM 3027 O O . ALA B 1 43 ? -16.484 2.053 0.669 1 98.38 43 ALA B O 1
ATOM 3028 N N . ALA B 1 44 ? -14.383 2.895 0.613 1 97.75 44 ALA B N 1
ATOM 3029 C CA . ALA B 1 44 ? -14.812 4.273 0.835 1 97.75 44 ALA B CA 1
ATOM 3030 C C . ALA B 1 44 ? -15.625 4.793 -0.348 1 97.75 44 ALA B C 1
ATOM 3032 O O . ALA B 1 44 ? -16.688 5.398 -0.166 1 97.75 44 ALA B O 1
ATOM 3033 N N . GLU B 1 45 ? -15.148 4.562 -1.523 1 97.5 45 GLU B N 1
ATOM 3034 C CA . GLU B 1 45 ? -15.797 5.043 -2.738 1 97.5 45 GLU B CA 1
ATOM 3035 C C . GLU B 1 45 ? -17.156 4.383 -2.928 1 97.5 45 GLU B C 1
ATOM 3037 O O . GLU B 1 45 ? -18.125 5.039 -3.332 1 97.5 45 GLU B O 1
ATOM 3042 N N . LEU B 1 46 ? -17.25 3.102 -2.641 1 98 46 LEU B N 1
ATOM 3043 C CA . LEU B 1 46 ? -18.5 2.365 -2.785 1 98 46 LEU B CA 1
ATOM 3044 C C . LEU B 1 46 ? -19.484 2.752 -1.688 1 98 46 LEU B C 1
ATOM 3046 O O . LEU B 1 46 ? -20.688 2.514 -1.817 1 98 46 LEU B O 1
ATOM 3050 N N . GLY B 1 47 ? -19 3.287 -0.6 1 98.12 47 GLY B N 1
ATOM 3051 C CA . GLY B 1 47 ? -19.859 3.676 0.51 1 98.12 47 GLY B CA 1
ATOM 3052 C C . GLY B 1 47 ? -20.281 2.504 1.372 1 98.12 47 GLY B C 1
ATOM 3053 O O . GLY B 1 47 ? -21.406 2.479 1.88 1 98.12 47 GLY B O 1
ATOM 3054 N N . ILE B 1 48 ? -19.391 1.515 1.57 1 98.5 48 ILE B N 1
ATOM 3055 C CA . ILE B 1 48 ? -19.734 0.288 2.281 1 98.5 48 ILE B CA 1
ATOM 3056 C C . ILE B 1 48 ? -20.047 0.607 3.742 1 98.5 48 ILE B C 1
ATOM 3058 O O . ILE B 1 48 ? -21.016 0.11 4.297 1 98.5 48 ILE B O 1
ATOM 3062 N N . ALA B 1 49 ? -19.172 1.396 4.375 1 98.38 49 ALA B N 1
ATOM 3063 C CA . ALA B 1 49 ? -19.375 1.729 5.785 1 98.38 49 ALA B CA 1
ATOM 3064 C C . ALA B 1 49 ? -20.703 2.426 6.008 1 98.38 49 ALA B C 1
ATOM 3066 O O . ALA B 1 49 ? -21.406 2.143 6.984 1 98.38 49 ALA B O 1
ATOM 3067 N N . ASP B 1 50 ? -21.078 3.328 5.109 1 98.12 50 ASP B N 1
ATOM 3068 C CA . ASP B 1 50 ? -22.344 4.027 5.223 1 98.12 50 ASP B CA 1
ATOM 3069 C C . ASP B 1 50 ? -23.516 3.057 5.07 1 98.12 50 ASP B C 1
ATOM 3071 O O . ASP B 1 50 ? -24.531 3.18 5.77 1 98.12 50 ASP B O 1
ATOM 3075 N N . ALA B 1 51 ? -23.406 2.127 4.148 1 98.12 51 ALA B N 1
ATOM 3076 C CA . ALA B 1 51 ? -24.469 1.15 3.91 1 98.12 51 ALA B CA 1
ATOM 3077 C C . ALA B 1 51 ? -24.672 0.252 5.129 1 98.12 51 ALA B C 1
ATOM 3079 O O . ALA B 1 51 ? -25.75 -0.293 5.328 1 98.12 51 ALA B O 1
ATOM 3080 N N . LEU B 1 52 ? -23.656 0.108 5.949 1 97.88 52 LEU B N 1
ATOM 3081 C CA . LEU B 1 52 ? -23.719 -0.78 7.105 1 97.88 52 LEU B CA 1
ATOM 3082 C C . LEU B 1 52 ? -24.031 0.004 8.375 1 97.88 52 LEU B C 1
ATOM 3084 O O . LEU B 1 52 ? -24.078 -0.567 9.469 1 97.88 52 LEU B O 1
ATOM 3088 N N . ALA B 1 53 ? -24.25 1.29 8.266 1 96.19 53 ALA B N 1
ATOM 3089 C CA . ALA B 1 53 ? -24.422 2.172 9.422 1 96.19 53 ALA B CA 1
ATOM 3090 C C . ALA B 1 53 ? -25.641 1.782 10.234 1 96.19 53 ALA B C 1
ATOM 3092 O O . ALA B 1 53 ? -25.641 1.888 11.469 1 96.19 53 ALA B O 1
ATOM 3093 N N . ASP B 1 54 ? -26.672 1.34 9.57 1 94.94 54 ASP B N 1
ATOM 3094 C CA . ASP B 1 54 ? -27.938 1.049 10.242 1 94.94 54 ASP B CA 1
ATOM 3095 C C . ASP B 1 54 ? -27.984 -0.407 10.695 1 94.94 54 ASP B C 1
ATOM 3097 O O . ASP B 1 54 ? -29.031 -0.878 11.164 1 94.94 54 ASP B O 1
ATOM 3101 N N . GLY B 1 55 ? -26.938 -1.135 10.531 1 96.31 55 GLY B N 1
ATOM 3102 C CA . GLY B 1 55 ? -26.891 -2.508 11 1 96.31 55 GLY B CA 1
ATOM 3103 C C . GLY B 1 55 ? -26.312 -3.471 9.977 1 96.31 55 GLY B C 1
ATOM 3104 O O . GLY B 1 55 ? -26 -3.076 8.852 1 96.31 55 GLY B O 1
ATOM 3105 N N . PRO B 1 56 ? -26.109 -4.715 10.406 1 97.75 56 PRO B N 1
ATOM 3106 C CA . PRO B 1 56 ? -25.516 -5.738 9.539 1 97.75 56 PRO B CA 1
ATOM 3107 C C . PRO B 1 56 ? -26.375 -6.043 8.32 1 97.75 56 PRO B C 1
ATOM 3109 O O . PRO B 1 56 ? -27.609 -5.965 8.391 1 97.75 56 PRO B O 1
ATOM 3112 N N . ARG B 1 57 ? -25.781 -6.379 7.215 1 98.25 57 ARG B N 1
ATOM 3113 C CA . ARG B 1 57 ? -26.469 -6.707 5.965 1 98.25 57 ARG B CA 1
ATOM 3114 C C . ARG B 1 57 ? -25.859 -7.949 5.32 1 98.25 57 ARG B C 1
ATOM 3116 O O . ARG B 1 57 ? -24.672 -8.234 5.5 1 98.25 57 ARG B O 1
ATOM 3123 N N . SER B 1 58 ? -26.703 -8.648 4.535 1 98 58 SER B N 1
ATOM 3124 C CA . SER B 1 58 ? -26.203 -9.766 3.74 1 98 58 SER B CA 1
ATOM 3125 C C . SER B 1 58 ? -25.406 -9.266 2.537 1 98 58 SER B C 1
ATOM 3127 O O . SER B 1 58 ? -25.5 -8.094 2.16 1 98 58 SER B O 1
ATOM 3129 N N . GLY B 1 59 ? -24.656 -10.203 1.979 1 97.5 59 GLY B N 1
ATOM 3130 C CA . GLY B 1 59 ? -23.906 -9.852 0.776 1 97.5 59 GLY B CA 1
ATOM 3131 C C . GLY B 1 59 ? -24.797 -9.391 -0.362 1 97.5 59 GLY B C 1
ATOM 3132 O O . GLY B 1 59 ? -24.484 -8.414 -1.045 1 97.5 59 GLY B O 1
ATOM 3133 N N . ALA B 1 60 ? -25.844 -10.055 -0.523 1 97.94 60 ALA B N 1
ATOM 3134 C CA . ALA B 1 60 ? -26.781 -9.727 -1.592 1 97.94 60 ALA B CA 1
ATOM 3135 C C . ALA B 1 60 ? -27.406 -8.359 -1.366 1 97.94 60 ALA B C 1
ATOM 3137 O O . ALA B 1 60 ? -27.516 -7.559 -2.299 1 97.94 60 ALA B O 1
ATOM 3138 N N . GLU B 1 61 ? -27.859 -8.055 -0.151 1 97.88 61 GLU B N 1
ATOM 3139 C CA . GLU B 1 61 ? -28.438 -6.758 0.193 1 97.88 61 GLU B CA 1
ATOM 3140 C C . GLU B 1 61 ? -27.438 -5.625 -0.036 1 97.88 61 GLU B C 1
ATOM 3142 O O . GLU B 1 61 ? -27.781 -4.586 -0.598 1 97.88 61 GLU B O 1
ATOM 3147 N N . LEU B 1 62 ? -26.297 -5.875 0.417 1 97.81 62 LEU B N 1
ATOM 3148 C CA . LEU B 1 62 ? -25.25 -4.859 0.316 1 97.81 62 LEU B CA 1
ATOM 3149 C C . LEU B 1 62 ? -24.906 -4.59 -1.142 1 97.81 62 LEU B C 1
ATOM 3151 O O . LEU B 1 62 ? -24.75 -3.436 -1.544 1 97.81 62 LEU B O 1
ATOM 3155 N N . ALA B 1 63 ? -24.75 -5.645 -1.922 1 98.25 63 ALA B N 1
ATOM 3156 C CA . ALA B 1 63 ? -24.438 -5.508 -3.342 1 98.25 63 ALA B CA 1
ATOM 3157 C C . ALA B 1 63 ? -25.516 -4.727 -4.074 1 98.25 63 ALA B C 1
ATOM 3159 O O . ALA B 1 63 ? -25.219 -3.863 -4.902 1 98.25 63 ALA B O 1
ATOM 3160 N N . GLU B 1 64 ? -26.734 -5.012 -3.803 1 97.81 64 GLU B N 1
ATOM 3161 C CA . GLU B 1 64 ? -27.859 -4.32 -4.422 1 97.81 64 GLU B CA 1
ATOM 3162 C C . GLU B 1 64 ? -27.859 -2.836 -4.07 1 97.81 64 GLU B C 1
ATOM 3164 O O . GLU B 1 64 ? -28 -1.983 -4.945 1 97.81 64 GLU B O 1
ATOM 3169 N N . GLN B 1 65 ? -27.703 -2.541 -2.871 1 97.25 65 GLN B N 1
ATOM 3170 C CA . GLN B 1 65 ? -27.719 -1.158 -2.406 1 97.25 65 GLN B CA 1
ATOM 3171 C C . GLN B 1 65 ? -26.562 -0.361 -3.023 1 97.25 65 GLN B C 1
ATOM 3173 O O . GLN B 1 65 ? -26.719 0.826 -3.318 1 97.25 65 GLN B O 1
ATOM 3178 N N . LEU B 1 66 ? -25.422 -0.987 -3.195 1 97.75 66 LEU B N 1
ATOM 3179 C CA . LEU B 1 66 ? -24.219 -0.297 -3.633 1 97.75 66 LEU B CA 1
ATOM 3180 C C . LEU B 1 66 ? -24.094 -0.324 -5.152 1 97.75 66 LEU B C 1
ATOM 3182 O O . LEU B 1 66 ? -23.203 0.326 -5.719 1 97.75 66 LEU B O 1
ATOM 3186 N N . GLY B 1 67 ? -24.969 -1.066 -5.828 1 97.44 67 GLY B N 1
ATOM 3187 C CA . GLY B 1 67 ? -24.781 -1.262 -7.262 1 97.44 67 GLY B CA 1
ATOM 3188 C C . GLY B 1 67 ? -23.5 -1.969 -7.609 1 97.44 67 GLY B C 1
ATOM 3189 O O . GLY B 1 67 ? -22.75 -1.516 -8.484 1 97.44 67 GLY B O 1
ATOM 3190 N N . ALA B 1 68 ? -23.172 -3.031 -6.855 1 97.88 68 ALA B N 1
ATOM 3191 C CA . ALA B 1 68 ? -21.922 -3.77 -7.047 1 97.88 68 ALA B CA 1
ATOM 3192 C C . ALA B 1 68 ? -22.203 -5.234 -7.379 1 97.88 68 ALA B C 1
ATOM 3194 O O . ALA B 1 68 ? -23.297 -5.742 -7.109 1 97.88 68 ALA B O 1
ATOM 3195 N N . ASP B 1 69 ? -21.25 -5.852 -8.055 1 98.12 69 ASP B N 1
ATOM 3196 C CA . ASP B 1 69 ? -21.281 -7.301 -8.242 1 98.12 69 ASP B CA 1
ATOM 3197 C C . ASP B 1 69 ? -21.094 -8.023 -6.91 1 98.12 69 ASP B C 1
ATOM 3199 O O . ASP B 1 69 ? -20.141 -7.75 -6.176 1 98.12 69 ASP B O 1
ATOM 3203 N N . GLU B 1 70 ? -22.031 -8.883 -6.59 1 98 70 GLU B N 1
ATOM 3204 C CA . GLU B 1 70 ? -22.016 -9.523 -5.281 1 98 70 GLU B CA 1
ATOM 3205 C C . GLU B 1 70 ? -20.719 -10.289 -5.047 1 98 70 GLU B C 1
ATOM 3207 O O . GLU B 1 70 ? -20.156 -10.258 -3.947 1 98 70 GLU B O 1
ATOM 3212 N N . ASP B 1 71 ? -20.25 -10.984 -6.043 1 97.19 71 ASP B N 1
ATOM 3213 C CA . ASP B 1 71 ? -19.016 -11.75 -5.914 1 97.19 71 ASP B CA 1
ATOM 3214 C C . ASP B 1 71 ? -17.812 -10.828 -5.719 1 97.19 71 ASP B C 1
ATOM 3216 O O . ASP B 1 71 ? -16.953 -11.078 -4.867 1 97.19 71 ASP B O 1
ATOM 3220 N N . GLY B 1 72 ? -17.75 -9.797 -6.609 1 97.81 72 GLY B N 1
ATOM 3221 C CA . GLY B 1 72 ? -16.688 -8.812 -6.453 1 97.81 72 GLY B CA 1
ATOM 3222 C C . GLY B 1 72 ? -16.688 -8.156 -5.086 1 97.81 72 GLY B C 1
ATOM 3223 O O . GLY B 1 72 ? -15.633 -7.977 -4.477 1 97.81 72 GLY B O 1
ATOM 3224 N N . LEU B 1 73 ? -17.859 -7.84 -4.578 1 98.38 73 LEU B N 1
ATOM 3225 C CA . LEU B 1 73 ? -18 -7.238 -3.258 1 98.38 73 LEU B CA 1
ATOM 3226 C C . LEU B 1 73 ? -17.547 -8.203 -2.166 1 98.38 73 LEU B C 1
ATOM 3228 O O . LEU B 1 73 ? -16.875 -7.809 -1.219 1 98.38 73 LEU B O 1
ATOM 3232 N N . HIS B 1 74 ? -17.906 -9.43 -2.283 1 97.69 74 HIS B N 1
ATOM 3233 C CA . HIS B 1 74 ? -17.531 -10.453 -1.322 1 97.69 74 HIS B CA 1
ATOM 3234 C C . HIS B 1 74 ? -16.016 -10.578 -1.228 1 97.69 74 HIS B C 1
ATOM 3236 O O . HIS B 1 74 ? -15.453 -10.648 -0.128 1 97.69 74 HIS B O 1
ATOM 3242 N N . ARG B 1 75 ? -15.344 -10.617 -2.32 1 97.62 75 ARG B N 1
ATOM 3243 C CA . ARG B 1 75 ? -13.891 -10.773 -2.359 1 97.62 75 ARG B CA 1
ATOM 3244 C C . ARG B 1 75 ? -13.195 -9.555 -1.746 1 97.62 75 ARG B C 1
ATOM 3246 O O . ARG B 1 75 ? -12.203 -9.703 -1.028 1 97.62 75 ARG B O 1
ATOM 3253 N N . LEU B 1 76 ? -13.719 -8.344 -2.049 1 98.25 76 LEU B N 1
ATOM 3254 C CA . LEU B 1 76 ? -13.203 -7.137 -1.417 1 98.25 76 LEU B CA 1
ATOM 3255 C C . LEU B 1 76 ? -13.367 -7.199 0.097 1 98.25 76 LEU B C 1
ATOM 3257 O O . LEU B 1 76 ? -12.422 -6.953 0.842 1 98.25 76 LEU B O 1
ATOM 3261 N N . LEU B 1 77 ? -14.547 -7.602 0.56 1 98.31 77 LEU B N 1
ATOM 3262 C CA . LEU B 1 77 ? -14.859 -7.641 1.986 1 98.31 77 LEU B CA 1
ATOM 3263 C C . LEU B 1 77 ? -14.047 -8.727 2.686 1 98.31 77 LEU B C 1
ATOM 3265 O O . LEU B 1 77 ? -13.648 -8.562 3.842 1 98.31 77 LEU B O 1
ATOM 3269 N N . ARG B 1 78 ? -13.812 -9.836 1.991 1 96.94 78 ARG B N 1
ATOM 3270 C CA . ARG B 1 78 ? -13.008 -10.906 2.562 1 96.94 78 ARG B CA 1
ATOM 3271 C C . ARG B 1 78 ? -11.617 -10.406 2.955 1 96.94 78 ARG B C 1
ATOM 3273 O O . ARG B 1 78 ? -11.125 -10.727 4.039 1 96.94 78 ARG B O 1
ATOM 3280 N N . LEU B 1 79 ? -10.984 -9.633 2.084 1 96.31 79 LEU B N 1
ATOM 3281 C CA . LEU B 1 79 ? -9.68 -9.055 2.398 1 96.31 79 LEU B CA 1
ATOM 3282 C C . LEU B 1 79 ? -9.789 -8.062 3.547 1 96.31 79 LEU B C 1
ATOM 3284 O O . LEU B 1 79 ? -9 -8.117 4.496 1 96.31 79 LEU B O 1
ATOM 3288 N N . LEU B 1 80 ? -10.773 -7.145 3.49 1 97.56 80 LEU B N 1
ATOM 3289 C CA . LEU B 1 80 ? -10.906 -6.082 4.477 1 97.56 80 LEU B CA 1
ATOM 3290 C C . LEU B 1 80 ? -11.25 -6.656 5.852 1 97.56 80 LEU B C 1
ATOM 3292 O O . LEU B 1 80 ? -10.828 -6.113 6.875 1 97.56 80 LEU B O 1
ATOM 3296 N N . ILE B 1 81 ? -11.977 -7.777 5.922 1 96.69 81 ILE B N 1
ATOM 3297 C CA . ILE B 1 81 ? -12.312 -8.461 7.168 1 96.69 81 ILE B CA 1
ATOM 3298 C C . ILE B 1 81 ? -11.055 -9.078 7.773 1 96.69 81 ILE B C 1
ATOM 3300 O O . ILE B 1 81 ? -10.852 -9.039 8.992 1 96.69 81 ILE B O 1
ATOM 3304 N N . ALA B 1 82 ? -10.188 -9.594 6.93 1 93.31 82 ALA B N 1
ATOM 3305 C CA . ALA B 1 82 ? -8.945 -10.203 7.391 1 93.31 82 ALA B CA 1
ATOM 3306 C C . ALA B 1 82 ? -8.078 -9.195 8.133 1 93.31 82 ALA B C 1
ATOM 3308 O O . ALA B 1 82 ? -7.285 -9.562 9 1 93.31 82 ALA B O 1
ATOM 3309 N N . TYR B 1 83 ? -8.258 -7.914 7.859 1 92.5 83 TYR B N 1
ATOM 3310 C CA . TYR B 1 83 ? -7.457 -6.871 8.5 1 92.5 83 TYR B CA 1
ATOM 3311 C C . TYR B 1 83 ? -8.297 -6.074 9.492 1 92.5 83 TYR B C 1
ATOM 3313 O O . TYR B 1 83 ? -7.875 -5.012 9.953 1 92.5 83 TYR B O 1
ATOM 3321 N N . GLY B 1 84 ? -9.516 -6.555 9.766 1 93.88 84 GLY B N 1
ATOM 3322 C CA . GLY B 1 84 ? -10.328 -6.047 10.859 1 93.88 84 GLY B CA 1
ATOM 3323 C C . GLY B 1 84 ? -11.086 -4.785 10.508 1 93.88 84 GLY B C 1
ATOM 3324 O O . GLY B 1 84 ? -11.633 -4.113 11.383 1 93.88 84 GLY B O 1
ATOM 3325 N N . ILE B 1 85 ? -11.156 -4.367 9.273 1 96.06 85 ILE B N 1
ATOM 3326 C CA . ILE B 1 85 ? -11.828 -3.133 8.867 1 96.06 85 ILE B CA 1
ATOM 3327 C C . ILE B 1 85 ? -13.344 -3.326 8.906 1 96.06 85 ILE B C 1
ATOM 3329 O O . ILE B 1 85 ? -14.07 -2.436 9.344 1 96.06 85 ILE B O 1
ATOM 3333 N N . PHE B 1 86 ? -13.797 -4.465 8.438 1 97.75 86 PHE B N 1
ATOM 3334 C CA . PHE B 1 86 ? -15.172 -4.926 8.609 1 97.75 86 PHE B CA 1
ATOM 3335 C C . PHE B 1 86 ? -15.203 -6.285 9.305 1 97.75 86 PHE B C 1
ATOM 3337 O O . PHE B 1 86 ? -14.148 -6.832 9.656 1 97.75 86 PHE B O 1
ATOM 3344 N N . THR B 1 87 ? -16.359 -6.758 9.625 1 97 87 THR B N 1
ATOM 3345 C CA . THR B 1 87 ? -16.5 -8.086 10.211 1 97 87 THR B CA 1
ATOM 3346 C C . THR B 1 87 ? -17.688 -8.82 9.602 1 97 87 THR B C 1
ATOM 3348 O O . THR B 1 87 ? -18.531 -8.211 8.945 1 97 87 THR B O 1
ATOM 3351 N N . ARG B 1 88 ? -17.578 -10.031 9.656 1 96.06 88 ARG B N 1
ATOM 3352 C CA . ARG B 1 88 ? -18.672 -10.914 9.258 1 96.06 88 ARG B CA 1
ATOM 3353 C C . ARG B 1 88 ? -19.203 -11.695 10.453 1 96.06 88 ARG B C 1
ATOM 3355 O O . ARG B 1 88 ? -18.453 -12.406 11.117 1 96.06 88 ARG B O 1
ATOM 3362 N N . ARG B 1 89 ? -20.484 -11.547 10.672 1 95.5 89 ARG B N 1
ATOM 3363 C CA . ARG B 1 89 ? -21.109 -12.219 11.805 1 95.5 89 ARG B CA 1
ATOM 3364 C C . ARG B 1 89 ? -21.297 -13.711 11.516 1 95.5 89 ARG B C 1
ATOM 3366 O O . ARG B 1 89 ? -21.109 -14.156 10.383 1 95.5 89 ARG B O 1
ATOM 3373 N N . ARG B 1 90 ? -21.688 -14.414 12.555 1 92.69 90 ARG B N 1
ATOM 3374 C CA . ARG B 1 90 ? -21.891 -15.859 12.453 1 92.69 90 ARG B CA 1
ATOM 3375 C C . ARG B 1 90 ? -23.016 -16.188 11.469 1 92.69 90 ARG B C 1
ATOM 3377 O O . ARG B 1 90 ? -22.984 -17.234 10.82 1 92.69 90 ARG B O 1
ATOM 3384 N N . ASP B 1 91 ? -23.938 -15.312 11.336 1 94.81 91 ASP B N 1
ATOM 3385 C CA . ASP B 1 91 ? -25.047 -15.539 10.43 1 94.81 91 ASP B CA 1
ATOM 3386 C C . ASP B 1 91 ? -24.688 -15.164 8.992 1 94.81 91 ASP B C 1
ATOM 3388 O O . ASP B 1 91 ? -25.531 -15.18 8.102 1 94.81 91 ASP B O 1
ATOM 3392 N N . GLY B 1 92 ? -23.469 -14.719 8.805 1 94.38 92 GLY B N 1
ATOM 3393 C CA . GLY B 1 92 ? -22.969 -14.445 7.465 1 94.38 92 GLY B CA 1
ATOM 3394 C C . GLY B 1 92 ? -23.141 -12.992 7.055 1 94.38 92 GLY B C 1
ATOM 3395 O O . GLY B 1 92 ? -22.656 -12.586 6 1 94.38 92 GLY B O 1
ATOM 3396 N N . ARG B 1 93 ? -23.781 -12.227 7.895 1 97.81 93 ARG B N 1
ATOM 3397 C CA . ARG B 1 93 ? -24.031 -10.828 7.566 1 97.81 93 ARG B CA 1
ATOM 3398 C C . ARG B 1 93 ? -22.797 -9.969 7.863 1 97.81 93 ARG B C 1
ATOM 3400 O O . ARG B 1 93 ? -22.047 -10.25 8.805 1 97.81 93 ARG B O 1
ATOM 3407 N N . TYR B 1 94 ? -22.594 -8.969 7.043 1 98.25 94 TYR B N 1
ATOM 3408 C CA . TYR B 1 94 ? -21.484 -8.047 7.211 1 98.25 94 TYR B CA 1
ATOM 3409 C C . TYR B 1 94 ? -21.844 -6.918 8.172 1 98.25 94 TYR B C 1
ATOM 3411 O O . TYR B 1 94 ? -23 -6.477 8.211 1 98.25 94 TYR B O 1
ATOM 3419 N N . ALA B 1 95 ? -20.844 -6.473 8.961 1 98.19 95 ALA B N 1
ATOM 3420 C CA . ALA B 1 95 ? -21.094 -5.426 9.945 1 98.19 95 ALA B CA 1
ATOM 3421 C C . ALA B 1 95 ? -19.875 -4.512 10.086 1 98.19 95 ALA B C 1
ATOM 3423 O O . ALA B 1 95 ? -18.781 -4.832 9.602 1 98.19 95 ALA B O 1
ATOM 3424 N N . LEU B 1 96 ? -20.125 -3.367 10.805 1 96.75 96 LEU B N 1
ATOM 3425 C CA . LEU B 1 96 ? -19.078 -2.375 11.047 1 96.75 96 LEU B CA 1
ATOM 3426 C C . LEU B 1 96 ? -18.219 -2.777 12.234 1 96.75 96 LEU B C 1
ATOM 3428 O O . LEU B 1 96 ? -18.719 -3.342 13.211 1 96.75 96 LEU B O 1
ATOM 3432 N N . THR B 1 97 ? -16.984 -2.553 12.117 1 96 97 THR B N 1
ATOM 3433 C CA . THR B 1 97 ? -16.031 -2.523 13.219 1 96 97 THR B CA 1
ATOM 3434 C C . THR B 1 97 ? -15.68 -1.087 13.594 1 96 97 THR B C 1
ATOM 3436 O O . THR B 1 97 ? -16.094 -0.145 12.914 1 96 97 THR B O 1
ATOM 3439 N N . PRO B 1 98 ? -14.93 -0.896 14.648 1 92.94 98 PRO B N 1
ATOM 3440 C CA . PRO B 1 98 ? -14.461 0.463 14.938 1 92.94 98 PRO B CA 1
ATOM 3441 C C . PRO B 1 98 ? -13.672 1.076 13.789 1 92.94 98 PRO B C 1
ATOM 3443 O O . PRO B 1 98 ? -13.828 2.264 13.484 1 92.94 98 PRO B O 1
ATOM 3446 N N . MET B 1 99 ? -12.844 0.333 13.109 1 94.31 99 MET B N 1
ATOM 3447 C CA . MET B 1 99 ? -12.117 0.824 11.938 1 94.31 99 MET B CA 1
ATOM 3448 C C . MET B 1 99 ? -13.078 1.189 10.812 1 94.31 99 MET B C 1
ATOM 3450 O O . MET B 1 99 ? -12.93 2.23 10.172 1 94.31 99 MET B O 1
ATOM 3454 N N . GLY B 1 100 ? -14.07 0.303 10.633 1 96.5 100 GLY B N 1
ATOM 3455 C CA . GLY B 1 100 ? -15.062 0.588 9.602 1 96.5 100 GLY B CA 1
ATOM 3456 C C . GLY B 1 100 ? -15.836 1.866 9.859 1 96.5 100 GLY B C 1
ATOM 3457 O O . GLY B 1 100 ? -16.188 2.588 8.922 1 96.5 100 GLY B O 1
ATOM 3458 N N . LYS B 1 101 ? -16.109 2.178 11.062 1 95.75 101 LYS B N 1
ATOM 3459 C CA . LYS B 1 101 ? -16.828 3.395 11.438 1 95.75 101 LYS B CA 1
ATOM 3460 C C . LYS B 1 101 ? -16.062 4.641 11.008 1 95.75 101 LYS B C 1
ATOM 3462 O O . LYS B 1 101 ? -16.656 5.656 10.648 1 95.75 101 LYS B O 1
ATOM 3467 N N . ALA B 1 102 ? -14.773 4.555 10.93 1 94.06 102 ALA B N 1
ATOM 3468 C CA . ALA B 1 102 ? -13.922 5.68 10.562 1 94.06 102 ALA B CA 1
ATOM 3469 C C . ALA B 1 102 ? -14 5.957 9.062 1 94.06 102 ALA B C 1
ATOM 3471 O O . ALA B 1 102 ? -13.477 6.969 8.586 1 94.06 102 ALA B O 1
ATOM 3472 N N . LEU B 1 103 ? -14.727 5.129 8.328 1 96.5 103 LEU B N 1
ATOM 3473 C CA . LEU B 1 103 ? -14.867 5.324 6.887 1 96.5 103 LEU B CA 1
ATOM 3474 C C . LEU B 1 103 ? -16.25 5.848 6.539 1 96.5 103 LEU B C 1
ATOM 3476 O O . LEU B 1 103 ? -16.578 6.047 5.363 1 96.5 103 LEU B O 1
ATOM 3480 N N . ARG B 1 104 ? -17.047 6.051 7.543 1 96.25 104 ARG B N 1
ATOM 3481 C CA . ARG B 1 104 ? -18.359 6.629 7.328 1 96.25 104 ARG B CA 1
ATOM 3482 C C . ARG B 1 104 ? -18.266 8.125 7.051 1 96.25 104 ARG B C 1
ATOM 3484 O O . ARG B 1 104 ? -17.453 8.82 7.656 1 96.25 104 ARG B O 1
ATOM 3491 N N . ARG B 1 105 ? -19.203 8.586 6.289 1 91.81 105 ARG B N 1
ATOM 3492 C CA . ARG B 1 105 ? -19.25 10 5.941 1 91.81 105 ARG B CA 1
ATOM 3493 C C . ARG B 1 105 ? -19.594 10.852 7.156 1 91.81 105 ARG B C 1
ATOM 3495 O O . ARG B 1 105 ? -19.078 11.961 7.312 1 91.81 105 ARG B O 1
ATOM 3502 N N . ASP B 1 106 ? -20.406 10.359 8.016 1 89 106 ASP B N 1
ATOM 3503 C CA . ASP B 1 106 ? -20.953 11.164 9.102 1 89 106 ASP B CA 1
ATOM 3504 C C . ASP B 1 106 ? -20.297 10.836 10.43 1 89 106 ASP B C 1
ATOM 3506 O O . ASP B 1 106 ? -20.797 11.219 11.492 1 89 106 ASP B O 1
ATOM 3510 N N . SER B 1 107 ? -19.234 10.094 10.422 1 88.5 107 SER B N 1
ATOM 3511 C CA . SER B 1 107 ? -18.562 9.781 11.68 1 88.5 107 SER B CA 1
ATOM 3512 C C . SER B 1 107 ? -17.906 11.016 12.281 1 88.5 107 SER B C 1
ATOM 3514 O O . SER B 1 107 ? -17.609 11.984 11.57 1 88.5 107 SER B O 1
ATOM 3516 N N . ALA B 1 108 ? -17.781 11.094 13.586 1 80 108 ALA B N 1
ATOM 3517 C CA . ALA B 1 108 ? -17.125 12.195 14.273 1 80 108 ALA B CA 1
ATOM 3518 C C . ALA B 1 108 ? -15.703 12.391 13.758 1 80 108 ALA B C 1
ATOM 3520 O O . ALA B 1 108 ? -15.25 13.523 13.586 1 80 108 ALA B O 1
ATOM 3521 N N . VAL B 1 109 ? -15.023 11.328 13.555 1 84.06 109 VAL B N 1
ATOM 3522 C CA . VAL B 1 109 ? -13.719 11.305 12.906 1 84.06 109 VAL B CA 1
ATOM 3523 C C . VAL B 1 109 ? -13.766 10.406 11.672 1 84.06 109 VAL B C 1
ATOM 3525 O O . VAL B 1 109 ? -13.68 9.18 11.781 1 84.06 109 VAL B O 1
ATOM 3528 N N . SER B 1 110 ? -13.906 11.094 10.57 1 91.12 110 SER B N 1
ATOM 3529 C CA . SER B 1 110 ? -14.023 10.344 9.328 1 91.12 110 SER B CA 1
ATOM 3530 C C . SER B 1 110 ? -12.734 10.406 8.508 1 91.12 110 SER B C 1
ATOM 3532 O O . SER B 1 110 ? -12.203 11.492 8.273 1 91.12 110 SER B O 1
ATOM 3534 N N . LEU B 1 111 ? -12.289 9.266 8.094 1 93.44 111 LEU B N 1
ATOM 3535 C CA . LEU B 1 111 ? -11.125 9.18 7.227 1 93.44 111 LEU B CA 1
ATOM 3536 C C . LEU B 1 111 ? -11.523 8.805 5.805 1 93.44 111 LEU B C 1
ATOM 3538 O O . LEU B 1 111 ? -10.688 8.391 5.008 1 93.44 111 LEU B O 1
ATOM 3542 N N . ARG B 1 112 ? -12.828 8.906 5.551 1 95.5 112 ARG B N 1
ATOM 3543 C CA . ARG B 1 112 ? -13.328 8.562 4.223 1 95.5 112 ARG B CA 1
ATOM 3544 C C . ARG B 1 112 ? -12.625 9.391 3.145 1 95.5 112 ARG B C 1
ATOM 3546 O O . ARG B 1 112 ? -12.117 8.836 2.168 1 95.5 112 ARG B O 1
ATOM 3553 N N . ASP B 1 113 ? -12.57 10.664 3.33 1 93.75 113 ASP B N 1
ATOM 3554 C CA . ASP B 1 113 ? -12.016 11.539 2.309 1 93.75 113 ASP B CA 1
ATOM 3555 C C . ASP B 1 113 ? -10.5 11.359 2.189 1 93.75 113 ASP B C 1
ATOM 3557 O O . ASP B 1 113 ? -9.938 11.492 1.1 1 93.75 113 ASP B O 1
ATOM 3561 N N . ALA B 1 114 ? -9.859 11.07 3.301 1 93.62 114 ALA B N 1
ATOM 3562 C CA . ALA B 1 114 ? -8.445 10.711 3.227 1 93.62 114 ALA B CA 1
ATOM 3563 C C . ALA B 1 114 ? -8.242 9.461 2.375 1 93.62 114 ALA B C 1
ATOM 3565 O O . ALA B 1 114 ? -7.344 9.414 1.531 1 93.62 114 ALA B O 1
ATOM 3566 N N . ALA B 1 115 ? -9.07 8.461 2.613 1 95.81 115 ALA B N 1
ATOM 3567 C CA . ALA B 1 115 ? -9 7.223 1.839 1 95.81 115 ALA B CA 1
ATOM 3568 C C . ALA B 1 115 ? -9.242 7.488 0.356 1 95.81 115 ALA B C 1
ATOM 3570 O O . ALA B 1 115 ? -8.562 6.922 -0.504 1 95.81 115 ALA B O 1
ATOM 3571 N N . LEU B 1 116 ? -10.195 8.344 0.064 1 96.69 116 LEU B N 1
ATOM 3572 C CA . LEU B 1 116 ? -10.508 8.695 -1.317 1 96.69 116 LEU B CA 1
ATOM 3573 C C . LEU B 1 116 ? -9.328 9.406 -1.978 1 96.69 116 LEU B C 1
ATOM 3575 O O . LEU B 1 116 ? -8.992 9.117 -3.125 1 96.69 116 LEU B O 1
ATOM 3579 N N . PHE B 1 117 ? -8.711 10.266 -1.287 1 95.5 117 PHE B N 1
ATOM 3580 C CA . PHE B 1 117 ? -7.605 11.047 -1.837 1 95.5 117 PHE B CA 1
ATOM 3581 C C . PHE B 1 117 ? -6.383 10.164 -2.053 1 95.5 117 PHE B C 1
ATOM 3583 O O . PHE B 1 117 ? -5.809 10.141 -3.143 1 95.5 117 PHE B O 1
ATOM 3590 N N . PHE B 1 118 ? -5.957 9.367 -1.022 1 94.19 118 PHE B N 1
ATOM 3591 C CA . PHE B 1 118 ? -4.73 8.586 -1.087 1 94.19 118 PHE B CA 1
ATOM 3592 C C . PHE B 1 118 ? -4.863 7.461 -2.105 1 94.19 118 PHE B C 1
ATOM 3594 O O . PHE B 1 118 ? -3.865 7.008 -2.668 1 94.19 118 PHE B O 1
ATOM 3601 N N . GLY B 1 119 ? -6.074 7.023 -2.354 1 94.38 119 GLY B N 1
ATOM 3602 C CA . GLY B 1 119 ? -6.293 5.984 -3.348 1 94.38 119 GLY B CA 1
ATOM 3603 C C . GLY B 1 119 ? -6.617 6.531 -4.723 1 94.38 119 GLY B C 1
ATOM 3604 O O . GLY B 1 119 ? -6.789 5.77 -5.68 1 94.38 119 GLY B O 1
ATOM 3605 N N . SER B 1 120 ? -6.668 7.848 -4.895 1 93.81 120 SER B N 1
ATOM 3606 C CA . SER B 1 120 ? -7.051 8.461 -6.164 1 93.81 120 SER B CA 1
ATOM 3607 C C . SER B 1 120 ? -5.969 8.258 -7.219 1 93.81 120 SER B C 1
ATOM 3609 O O . SER B 1 120 ? -4.793 8.086 -6.887 1 93.81 120 SER B O 1
ATOM 3611 N N . ALA B 1 121 ? -6.391 8.32 -8.469 1 90.88 121 ALA B N 1
ATOM 3612 C CA . ALA B 1 121 ? -5.469 8.125 -9.586 1 90.88 121 ALA B CA 1
ATOM 3613 C C . ALA B 1 121 ? -4.379 9.195 -9.586 1 90.88 121 ALA B C 1
ATOM 3615 O O . ALA B 1 121 ? -3.219 8.906 -9.883 1 90.88 121 ALA B O 1
ATOM 3616 N N . VAL B 1 122 ? -4.719 10.375 -9.234 1 91 122 VAL B N 1
ATOM 3617 C CA . VAL B 1 122 ? -3.758 11.477 -9.273 1 91 122 VAL B CA 1
ATOM 3618 C C . VAL B 1 122 ? -2.695 11.266 -8.195 1 91 122 VAL B C 1
ATOM 3620 O O . VAL B 1 122 ? -1.497 11.375 -8.469 1 91 122 VAL B O 1
ATOM 3623 N N . HIS B 1 123 ? -3.141 11.055 -6.977 1 93.88 123 HIS B N 1
ATOM 3624 C CA . HIS B 1 123 ? -2.188 10.828 -5.895 1 93.88 123 HIS B CA 1
ATOM 3625 C C . HIS B 1 123 ? -1.278 9.641 -6.195 1 93.88 123 HIS B C 1
ATOM 3627 O O . HIS B 1 123 ? -0.061 9.727 -6.016 1 93.88 123 HIS B O 1
ATOM 3633 N N . ARG B 1 124 ? -1.852 8.594 -6.656 1 93.75 124 ARG B N 1
ATOM 3634 C CA . ARG B 1 124 ? -1.097 7.383 -6.953 1 93.75 124 ARG B CA 1
ATOM 3635 C C . ARG B 1 124 ? -0.123 7.613 -8.102 1 93.75 124 ARG B C 1
ATOM 3637 O O . ARG B 1 124 ? 0.998 7.098 -8.094 1 93.75 124 ARG B O 1
ATOM 3644 N N . ASP B 1 125 ? -0.561 8.367 -9.086 1 93.81 125 ASP B N 1
ATOM 3645 C CA . ASP B 1 125 ? 0.34 8.672 -10.195 1 93.81 125 ASP B CA 1
ATOM 3646 C C . ASP B 1 125 ? 1.578 9.422 -9.703 1 93.81 125 ASP B C 1
ATOM 3648 O O . ASP B 1 125 ? 2.697 9.125 -10.133 1 93.81 125 ASP B O 1
ATOM 3652 N N . HIS B 1 126 ? 1.42 10.375 -8.836 1 95.44 126 HIS B N 1
ATOM 3653 C CA . HIS B 1 126 ? 2.559 11.102 -8.273 1 95.44 126 HIS B CA 1
ATOM 3654 C C . HIS B 1 126 ? 3.533 10.148 -7.59 1 95.44 126 HIS B C 1
ATOM 3656 O O . HIS B 1 126 ? 4.738 10.203 -7.836 1 95.44 126 HIS B O 1
ATOM 3662 N N . TRP B 1 127 ? 3.016 9.273 -6.824 1 95.62 127 TRP B 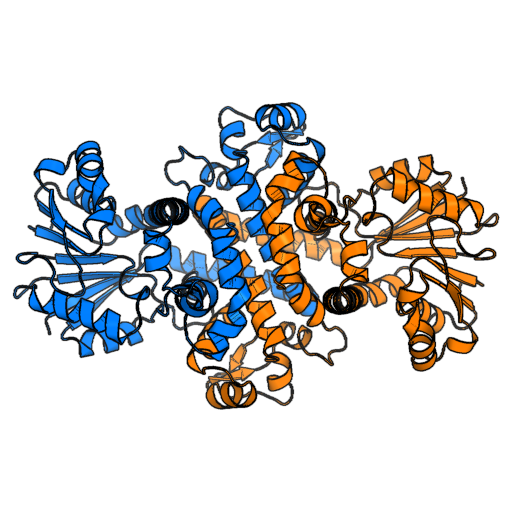N 1
ATOM 3663 C CA . TRP B 1 127 ? 3.859 8.359 -6.062 1 95.62 127 TRP B CA 1
ATOM 3664 C C . TRP B 1 127 ? 4.504 7.32 -6.977 1 95.62 127 TRP B C 1
ATOM 3666 O O . TRP B 1 127 ? 5.488 6.684 -6.605 1 95.62 127 TRP B O 1
ATOM 3676 N N . SER B 1 128 ? 3.928 7.086 -8.164 1 94.69 128 SER B N 1
ATOM 3677 C CA . SER B 1 128 ? 4.566 6.215 -9.141 1 94.69 128 SER B CA 1
ATOM 3678 C C . SER B 1 128 ? 5.863 6.824 -9.664 1 94.69 128 SER B C 1
ATOM 3680 O O . SER B 1 128 ? 6.672 6.137 -10.297 1 94.69 128 SER B O 1
ATOM 3682 N N . HIS B 1 129 ? 6.086 8.094 -9.336 1 96.69 129 HIS B N 1
ATOM 3683 C CA . HIS B 1 129 ? 7.301 8.781 -9.758 1 96.69 129 HIS B CA 1
ATOM 3684 C C . HIS B 1 129 ? 8.227 9.039 -8.578 1 96.69 129 HIS B C 1
ATOM 3686 O O . HIS B 1 129 ? 9.062 9.945 -8.625 1 96.69 129 HIS B O 1
ATOM 3692 N N . LEU B 1 130 ? 8.102 8.266 -7.523 1 97.38 130 LEU B N 1
ATOM 3693 C CA . LEU B 1 130 ? 8.945 8.406 -6.34 1 97.38 130 LEU B CA 1
ATOM 3694 C C . LEU B 1 130 ? 10.414 8.258 -6.703 1 97.38 130 LEU B C 1
ATOM 3696 O O . LEU B 1 130 ? 11.266 8.961 -6.152 1 97.38 130 LEU B O 1
ATOM 3700 N N . VAL B 1 131 ? 10.719 7.363 -7.664 1 97.75 131 VAL B N 1
ATOM 3701 C CA . VAL B 1 131 ? 12.102 7.156 -8.094 1 97.75 131 VAL B CA 1
ATOM 3702 C C . VAL B 1 131 ? 12.68 8.469 -8.625 1 97.75 131 VAL B C 1
ATOM 3704 O O . VAL B 1 131 ? 13.797 8.852 -8.266 1 97.75 131 VAL B O 1
ATOM 3707 N N . ASP B 1 132 ? 11.898 9.133 -9.438 1 97.56 132 ASP B N 1
ATOM 3708 C CA . ASP B 1 132 ? 12.336 10.406 -9.992 1 97.56 132 ASP B CA 1
ATOM 3709 C C . ASP B 1 132 ? 12.547 11.445 -8.898 1 97.56 132 ASP B C 1
ATOM 3711 O O . ASP B 1 132 ? 13.516 12.211 -8.93 1 97.56 132 ASP B O 1
ATOM 3715 N N . ALA B 1 133 ? 11.641 11.484 -7.945 1 97.88 133 ALA B N 1
ATOM 3716 C CA . ALA B 1 133 ? 11.75 12.438 -6.84 1 97.88 133 ALA B CA 1
ATOM 3717 C C . ALA B 1 133 ? 13.023 12.188 -6.035 1 97.88 133 ALA B C 1
ATOM 3719 O O . ALA B 1 133 ? 13.719 13.133 -5.648 1 97.88 133 ALA B O 1
ATOM 3720 N N . VAL B 1 134 ? 13.352 10.953 -5.805 1 98.12 134 VAL B N 1
ATOM 3721 C CA . VAL B 1 134 ? 14.523 10.602 -5.02 1 98.12 134 VAL B CA 1
ATOM 3722 C C . VAL B 1 134 ? 15.789 10.906 -5.816 1 98.12 134 VAL B C 1
ATOM 3724 O O . VAL B 1 134 ? 16.781 11.391 -5.266 1 98.12 134 VAL B O 1
ATOM 3727 N N . ARG B 1 135 ? 15.789 10.664 -7.121 1 97.81 135 ARG B N 1
ATOM 3728 C CA . ARG B 1 135 ? 16.938 10.922 -7.98 1 97.81 135 ARG B CA 1
ATOM 3729 C C . ARG B 1 135 ? 17.25 12.414 -8.062 1 97.81 135 ARG B C 1
ATOM 3731 O O . ARG B 1 135 ? 18.406 12.82 -7.996 1 97.81 135 ARG B O 1
ATOM 3738 N N . THR B 1 136 ? 16.234 13.219 -8.133 1 96.94 136 THR B N 1
ATOM 3739 C CA . THR B 1 136 ? 16.438 14.633 -8.438 1 96.94 136 THR B CA 1
ATOM 3740 C C . THR B 1 136 ? 16.391 15.461 -7.16 1 96.94 136 THR B C 1
ATOM 3742 O O . THR B 1 136 ? 16.906 16.594 -7.129 1 96.94 136 THR B O 1
ATOM 3745 N N . GLY B 1 137 ? 15.68 14.922 -6.164 1 96.62 137 GLY B N 1
ATOM 3746 C CA . GLY B 1 137 ? 15.438 15.703 -4.965 1 96.62 137 GLY B CA 1
ATOM 3747 C C . GLY B 1 137 ? 14.352 16.75 -5.145 1 96.62 137 GLY B C 1
ATOM 3748 O O . GLY B 1 137 ? 14.258 17.688 -4.355 1 96.62 137 GLY B O 1
ATOM 3749 N N . LYS B 1 138 ? 13.578 16.641 -6.203 1 96.25 138 LYS B N 1
ATOM 3750 C CA . LYS B 1 138 ? 12.555 17.625 -6.535 1 96.25 138 LYS B CA 1
ATOM 3751 C C . LYS B 1 138 ? 11.18 16.984 -6.652 1 96.25 138 LYS B C 1
ATOM 3753 O O . LYS B 1 138 ? 11.07 15.797 -6.965 1 96.25 138 LYS B O 1
ATOM 3758 N N . PRO B 1 139 ? 10.148 17.781 -6.359 1 97.12 139 PRO B N 1
ATOM 3759 C CA . PRO B 1 139 ? 8.789 17.266 -6.555 1 97.12 139 PRO B CA 1
ATOM 3760 C C . PRO B 1 139 ? 8.484 16.953 -8.016 1 97.12 139 PRO B C 1
ATOM 3762 O O . PRO B 1 139 ? 9.07 17.547 -8.922 1 97.12 139 PRO B O 1
ATOM 3765 N N . VAL B 1 140 ? 7.434 16.141 -8.234 1 96.94 140 VAL B N 1
ATOM 3766 C CA . VAL B 1 140 ? 7.254 15.562 -9.562 1 96.94 140 VAL B CA 1
ATOM 3767 C C . VAL B 1 140 ? 6.207 16.359 -10.336 1 96.94 140 VAL B C 1
ATOM 3769 O O . VAL B 1 140 ? 6.074 16.203 -11.555 1 96.94 140 VAL B O 1
ATOM 3772 N N . GLY B 1 141 ? 5.52 17.25 -9.703 1 94.94 141 GLY B N 1
ATOM 3773 C CA . GLY B 1 141 ? 4.391 17.938 -10.305 1 94.94 141 GLY B CA 1
ATOM 3774 C C . GLY B 1 141 ? 4.754 18.688 -11.57 1 94.94 141 GLY B C 1
ATOM 3775 O O . GLY B 1 141 ? 4.031 18.625 -12.57 1 94.94 141 GLY B O 1
ATOM 3776 N N . GLN B 1 142 ? 5.891 19.391 -11.531 1 93.5 142 GLN B N 1
ATOM 3777 C CA . GLN B 1 142 ? 6.301 20.188 -12.688 1 93.5 142 GLN B CA 1
ATOM 3778 C C . GLN B 1 142 ? 6.523 19.312 -13.914 1 93.5 142 GLN B C 1
ATOM 3780 O O . GLN B 1 142 ? 6.121 19.672 -15.023 1 93.5 142 GLN B O 1
ATOM 3785 N N . ALA B 1 143 ? 7.145 18.234 -13.75 1 93.25 143 ALA B N 1
ATOM 3786 C CA . ALA B 1 143 ? 7.441 17.312 -14.852 1 93.25 143 ALA B CA 1
ATOM 3787 C C . ALA B 1 143 ? 6.168 16.641 -15.359 1 93.25 143 ALA B C 1
ATOM 3789 O O . ALA B 1 143 ? 6.035 16.391 -16.562 1 93.25 143 ALA B O 1
ATOM 3790 N N . LEU B 1 144 ? 5.242 16.391 -14.484 1 93.38 144 LEU B N 1
ATOM 3791 C CA . LEU B 1 144 ? 4.055 15.625 -14.844 1 93.38 144 LEU B CA 1
ATOM 3792 C C . LEU B 1 144 ? 2.973 16.531 -15.422 1 93.38 144 LEU B C 1
ATOM 3794 O O . LEU B 1 144 ? 2.275 16.156 -16.359 1 93.38 144 LEU B O 1
ATOM 3798 N N . HIS B 1 145 ? 2.799 17.734 -14.82 1 93.5 145 HIS B N 1
ATOM 3799 C CA . HIS B 1 145 ? 1.629 18.547 -15.141 1 93.5 145 HIS B CA 1
ATOM 3800 C C . HIS B 1 145 ? 2.035 19.938 -15.617 1 93.5 145 HIS B C 1
ATOM 3802 O O . HIS B 1 145 ? 1.181 20.75 -15.992 1 93.5 145 HIS B O 1
ATOM 3808 N N . GLY B 1 146 ? 3.328 20.312 -15.539 1 94.44 146 GLY B N 1
ATOM 3809 C CA . GLY B 1 146 ? 3.805 21.625 -15.93 1 94.44 146 GLY B CA 1
ATOM 3810 C C . GLY B 1 146 ? 3.562 22.688 -14.875 1 94.44 146 GLY B C 1
ATOM 3811 O O . GLY B 1 146 ? 3.691 23.875 -15.148 1 94.44 146 GLY B O 1
ATOM 3812 N N . MET B 1 147 ? 3.143 22.281 -13.703 1 93.38 147 MET B N 1
ATOM 3813 C CA . MET B 1 147 ? 2.893 23.188 -12.594 1 93.38 147 MET B CA 1
ATOM 3814 C C . MET B 1 147 ? 3.109 22.484 -11.25 1 93.38 147 MET B C 1
ATOM 3816 O O . MET B 1 147 ? 3.184 21.25 -11.195 1 93.38 147 MET B O 1
ATOM 3820 N N . SER B 1 148 ? 3.232 23.266 -10.203 1 92.31 148 SER B N 1
ATOM 3821 C CA . SER B 1 148 ? 3.379 22.719 -8.859 1 92.31 148 SER B CA 1
ATOM 3822 C C . SER B 1 148 ? 2.092 22.047 -8.398 1 92.31 148 SER B C 1
ATOM 3824 O O . SER B 1 148 ? 1.034 22.234 -9.008 1 92.31 148 SER B O 1
ATOM 3826 N N . PHE B 1 149 ? 2.213 21.297 -7.367 1 92.5 149 PHE B N 1
ATOM 3827 C CA . PHE B 1 149 ? 1.062 20.578 -6.828 1 92.5 149 PHE B CA 1
ATOM 3828 C C . PHE B 1 149 ? -0.047 21.547 -6.438 1 92.5 149 PHE B C 1
ATOM 3830 O O . PHE B 1 149 ? -1.208 21.359 -6.797 1 92.5 149 PHE B O 1
ATOM 3837 N N . PHE B 1 150 ? 0.258 22.562 -5.695 1 88.25 150 PHE B N 1
ATOM 3838 C CA . PHE B 1 150 ? -0.758 23.484 -5.207 1 88.25 150 PHE B CA 1
ATOM 3839 C C . PHE B 1 150 ? -1.374 24.281 -6.359 1 88.25 150 PHE B C 1
ATOM 3841 O O . PHE B 1 150 ? -2.566 24.594 -6.336 1 88.25 150 PHE B O 1
ATOM 3848 N N . GLU B 1 151 ? -0.584 24.609 -7.367 1 89.94 151 GLU B N 1
ATOM 3849 C CA . GLU B 1 151 ? -1.139 25.219 -8.578 1 89.94 151 GLU B CA 1
ATOM 3850 C C . GLU B 1 151 ? -2.121 24.266 -9.266 1 89.94 151 GLU B C 1
ATOM 3852 O O . GLU B 1 151 ? -3.16 24.703 -9.766 1 89.94 151 GLU B O 1
ATOM 3857 N N . HIS B 1 152 ? -1.737 23.031 -9.281 1 91.75 152 HIS B N 1
ATOM 3858 C CA . HIS B 1 152 ? -2.592 22.031 -9.891 1 91.75 152 HIS B CA 1
ATOM 3859 C C . HIS B 1 152 ? -3.906 21.875 -9.125 1 91.75 152 HIS B C 1
ATOM 3861 O O . HIS B 1 152 ? -4.973 21.766 -9.734 1 91.75 152 HIS B O 1
ATOM 3867 N N . VAL B 1 153 ? -3.793 21.891 -7.848 1 88.69 153 VAL B N 1
ATOM 3868 C CA . VAL B 1 153 ? -4.961 21.797 -6.973 1 88.69 153 VAL B CA 1
ATOM 3869 C C . VAL B 1 153 ? -5.867 23.016 -7.195 1 88.69 153 VAL B C 1
ATOM 3871 O O . VAL B 1 153 ? -7.094 22.891 -7.184 1 88.69 153 VAL B O 1
ATOM 3874 N N . GLN B 1 154 ? -5.336 24.141 -7.402 1 85.12 154 GLN B N 1
ATOM 3875 C CA . GLN B 1 154 ? -6.098 25.359 -7.645 1 85.12 154 GLN B CA 1
ATOM 3876 C C . GLN B 1 154 ? -6.719 25.359 -9.039 1 85.12 154 GLN B C 1
ATOM 3878 O O . GLN B 1 154 ? -7.84 25.828 -9.227 1 85.12 154 GLN B O 1
ATOM 3883 N N . ALA B 1 155 ? -6.012 24.781 -9.945 1 89.12 155 ALA B N 1
ATOM 3884 C CA . ALA B 1 155 ? -6.453 24.797 -11.344 1 89.12 155 ALA B CA 1
ATOM 3885 C C . ALA B 1 155 ? -7.523 23.734 -11.578 1 89.12 155 ALA B C 1
ATOM 3887 O O . ALA B 1 155 ? -8.406 23.906 -12.422 1 89.12 155 ALA B O 1
ATOM 3888 N N . ASN B 1 156 ? -7.406 22.656 -10.875 1 90.19 156 ASN B N 1
ATOM 3889 C CA . ASN B 1 156 ? -8.352 21.547 -10.961 1 90.19 156 ASN B CA 1
ATOM 3890 C C . ASN B 1 156 ? -9.211 21.453 -9.703 1 90.19 156 ASN B C 1
ATOM 3892 O O . ASN B 1 156 ? -8.828 20.812 -8.727 1 90.19 156 ASN B O 1
ATOM 3896 N N . ARG B 1 157 ? -10.32 21.906 -9.812 1 84 157 ARG B N 1
ATOM 3897 C CA . ARG B 1 157 ? -11.148 22.078 -8.617 1 84 157 ARG B CA 1
ATOM 3898 C C . ARG B 1 157 ? -11.625 20.734 -8.086 1 84 157 ARG B C 1
ATOM 3900 O O . ARG B 1 157 ? -11.859 20.578 -6.887 1 84 157 ARG B O 1
ATOM 3907 N N . GLU B 1 158 ? -11.805 19.797 -8.992 1 87.25 158 GLU B N 1
ATOM 3908 C CA . GLU B 1 158 ? -12.141 18.469 -8.492 1 87.25 158 GLU B CA 1
ATOM 3909 C C . GLU B 1 158 ? -11.031 17.922 -7.602 1 87.25 158 GLU B C 1
ATOM 3911 O O . GLU B 1 158 ? -11.305 17.438 -6.5 1 87.25 158 GLU B O 1
ATOM 3916 N N . LEU B 1 159 ? -9.859 18.062 -8.086 1 89.5 159 LEU B N 1
ATOM 3917 C CA . LEU B 1 159 ? -8.711 17.656 -7.293 1 89.5 159 LEU B CA 1
ATOM 3918 C C . LEU B 1 159 ? -8.602 18.516 -6.031 1 89.5 159 LEU B C 1
ATOM 3920 O O . LEU B 1 159 ? -8.289 18 -4.953 1 89.5 159 LEU B O 1
ATOM 3924 N N . GLY B 1 160 ? -8.828 19.75 -6.207 1 86.69 160 GLY B N 1
ATOM 3925 C CA . GLY B 1 160 ? -8.766 20.656 -5.074 1 86.69 160 GLY B CA 1
ATOM 3926 C C . GLY B 1 160 ? -9.734 20.281 -3.961 1 86.69 160 GLY B C 1
ATOM 3927 O O . GLY B 1 160 ? -9.359 20.281 -2.787 1 86.69 160 GLY B O 1
ATOM 3928 N N . ARG B 1 161 ? -10.93 19.969 -4.285 1 84.56 161 ARG B N 1
ATOM 3929 C CA . ARG B 1 161 ? -11.938 19.578 -3.305 1 84.56 161 ARG B CA 1
ATOM 3930 C C . ARG B 1 161 ? -11.555 18.281 -2.611 1 84.56 161 ARG B C 1
ATOM 3932 O O . ARG B 1 161 ? -11.68 18.156 -1.393 1 84.56 161 ARG B O 1
ATOM 3939 N N . LEU B 1 162 ? -11.133 17.359 -3.447 1 88.12 162 LEU B N 1
ATOM 3940 C CA . LEU B 1 162 ? -10.695 16.078 -2.906 1 88.12 162 LEU B CA 1
ATOM 3941 C C . LEU B 1 162 ? -9.562 16.281 -1.896 1 88.12 162 LEU B C 1
ATOM 3943 O O . LEU B 1 162 ? -9.594 15.695 -0.811 1 88.12 162 LEU B O 1
ATOM 3947 N N . PHE B 1 163 ? -8.648 17.141 -2.244 1 88.88 163 PHE B N 1
ATOM 3948 C CA . PHE B 1 163 ? -7.512 17.438 -1.378 1 88.88 163 PHE B CA 1
ATOM 3949 C C . PHE B 1 163 ? -7.973 18.156 -0.109 1 88.88 163 PHE B C 1
ATOM 3951 O O . PHE B 1 163 ? -7.613 17.75 0.999 1 88.88 163 PHE B O 1
ATOM 3958 N N . ASP B 1 164 ? -8.695 19.094 -0.221 1 83.06 164 ASP B N 1
ATOM 3959 C CA . ASP B 1 164 ? -9.172 19.891 0.908 1 83.06 164 ASP B CA 1
ATOM 3960 C C . ASP B 1 164 ? -9.953 19.031 1.898 1 83.06 164 ASP B C 1
ATOM 3962 O O . ASP B 1 164 ? -9.758 19.141 3.111 1 83.06 164 ASP B O 1
ATOM 3966 N N . ASN B 1 165 ? -10.805 18.188 1.383 1 84.38 165 ASN B N 1
ATOM 3967 C CA . ASN B 1 165 ? -11.578 17.281 2.227 1 84.38 165 ASN B CA 1
ATOM 3968 C C . ASN B 1 165 ? -10.68 16.297 2.971 1 84.38 165 ASN B C 1
ATOM 3970 O O . ASN B 1 165 ? -10.914 16 4.145 1 84.38 165 ASN B O 1
ATOM 3974 N N . ALA B 1 166 ? -9.734 15.836 2.273 1 88.69 166 ALA B N 1
ATOM 3975 C CA . ALA B 1 166 ? -8.789 14.906 2.891 1 88.69 166 ALA B CA 1
ATOM 3976 C C . ALA B 1 166 ? -8.031 15.578 4.031 1 88.69 166 ALA B C 1
ATOM 3978 O O . ALA B 1 166 ? -7.844 14.992 5.098 1 88.69 166 ALA B O 1
ATOM 3979 N N . MET B 1 167 ? -7.559 16.797 3.75 1 83.94 167 MET B N 1
ATOM 3980 C CA . MET B 1 167 ? -6.828 17.531 4.777 1 83.94 167 MET B CA 1
ATOM 3981 C C . MET B 1 167 ? -7.715 17.797 5.992 1 83.94 167 MET B C 1
ATOM 3983 O O . MET B 1 167 ? -7.25 17.734 7.133 1 83.94 167 MET B O 1
ATOM 3987 N N . THR B 1 168 ? -8.953 18.094 5.699 1 78.81 168 THR B N 1
ATOM 3988 C CA . THR B 1 168 ? -9.914 18.281 6.781 1 78.81 168 THR B CA 1
ATOM 3989 C C . THR B 1 168 ? -10.062 17 7.598 1 78.81 168 THR B C 1
ATOM 3991 O O . THR B 1 168 ? -10.047 17.031 8.828 1 78.81 168 THR B O 1
ATOM 3994 N N . SER B 1 169 ? -10.188 15.898 6.93 1 82.38 169 SER B N 1
ATOM 3995 C CA . SER B 1 169 ? -10.289 14.594 7.574 1 82.38 169 SER B CA 1
ATOM 3996 C C . SER B 1 169 ? -9.078 14.312 8.453 1 82.38 169 SER B C 1
ATOM 3998 O O . SER B 1 169 ? -9.219 13.953 9.625 1 82.38 169 SER B O 1
ATOM 4000 N N . ILE B 1 170 ? -8.023 14.555 7.91 1 84.56 170 ILE B N 1
ATOM 4001 C CA . ILE B 1 170 ? -6.77 14.289 8.617 1 84.56 170 ILE B CA 1
ATOM 4002 C C . ILE B 1 170 ? -6.609 15.273 9.773 1 84.56 170 ILE B C 1
ATOM 4004 O O . ILE B 1 170 ? -6.121 14.906 10.844 1 84.56 170 ILE B O 1
ATOM 4008 N N . GLY B 1 171 ? -7.012 16.5 9.539 1 81.25 171 GLY B N 1
ATOM 4009 C CA . GLY B 1 171 ? -6.926 17.531 10.547 1 81.25 171 GLY B CA 1
ATOM 4010 C C . GLY B 1 171 ? -7.707 17.203 11.805 1 81.25 171 GLY B C 1
ATOM 4011 O O . GLY B 1 171 ? -7.301 17.562 12.914 1 81.25 171 GLY B O 1
ATOM 4012 N N . THR B 1 172 ? -8.781 16.484 11.633 1 77.56 172 THR B N 1
ATOM 4013 C CA . THR B 1 172 ? -9.625 16.141 12.773 1 77.56 172 THR B CA 1
ATOM 4014 C C . THR B 1 172 ? -8.891 15.203 13.734 1 77.56 172 THR B C 1
ATOM 4016 O O . THR B 1 172 ? -9.148 15.219 14.938 1 77.56 172 THR B O 1
ATOM 4019 N N . LEU B 1 173 ? -7.926 14.477 13.211 1 81.12 173 LEU B N 1
ATOM 4020 C CA . LEU B 1 173 ? -7.168 13.547 14.031 1 81.12 173 LEU B CA 1
ATOM 4021 C C . LEU B 1 173 ? -6.336 14.289 15.07 1 81.12 173 LEU B C 1
ATOM 4023 O O . LEU B 1 173 ? -6.039 13.75 16.141 1 81.12 173 LEU B O 1
ATOM 4027 N N . SER B 1 174 ? -6.051 15.547 14.773 1 83.94 174 SER B N 1
ATOM 4028 C CA . SER B 1 174 ? -5.062 16.234 15.594 1 83.94 174 SER B CA 1
ATOM 4029 C C . SER B 1 174 ? -5.703 17.344 16.422 1 83.94 174 SER B C 1
ATOM 4031 O O . SER B 1 174 ? -5.059 17.922 17.297 1 83.94 174 SER B O 1
ATOM 4033 N N . LEU B 1 175 ? -6.988 17.656 16.188 1 86.81 175 LEU B N 1
ATOM 4034 C CA . LEU B 1 175 ? -7.609 18.812 16.812 1 86.81 175 LEU B CA 1
ATOM 4035 C C . LEU B 1 175 ? -7.754 18.609 18.312 1 86.81 175 LEU B C 1
ATOM 4037 O O . LEU B 1 175 ? -7.281 19.438 19.109 1 86.81 175 LEU B O 1
ATOM 4041 N N . GLY B 1 176 ? -8.352 17.516 18.719 1 86.62 176 GLY B N 1
ATOM 4042 C CA . GLY B 1 176 ? -8.508 17.203 20.141 1 86.62 176 GLY B CA 1
ATOM 4043 C C . GLY B 1 176 ? -7.191 17.156 20.891 1 86.62 176 GLY B C 1
ATOM 4044 O O . GLY B 1 176 ? -6.996 17.875 21.859 1 86.62 176 GLY B O 1
ATOM 4045 N N . PRO B 1 177 ? -6.332 16.375 20.406 1 86.81 177 PRO B N 1
ATOM 4046 C CA . PRO B 1 177 ? -5.016 16.25 21.031 1 86.81 177 PRO B CA 1
ATOM 4047 C C . PRO B 1 177 ? -4.293 17.594 21.141 1 86.81 177 PRO B C 1
ATOM 4049 O O . PRO B 1 177 ? -3.631 17.844 22.156 1 86.81 177 PRO B O 1
ATOM 4052 N N . LEU B 1 178 ? -4.43 18.391 20.125 1 91.19 178 LEU B N 1
ATOM 4053 C CA . LEU B 1 178 ? -3.789 19.703 20.125 1 91.19 178 LEU B CA 1
ATOM 4054 C C . LEU B 1 178 ? -4.363 20.594 21.234 1 91.19 178 LEU B C 1
ATOM 4056 O O . LEU B 1 178 ? -3.611 21.188 22.016 1 91.19 178 LEU B O 1
ATOM 4060 N N . LEU B 1 179 ? -5.664 20.625 21.375 1 93.44 179 LEU B N 1
ATOM 4061 C CA . LEU B 1 179 ? -6.336 21.5 22.328 1 93.44 179 LEU B CA 1
ATOM 4062 C C . LEU B 1 179 ? -6.117 21 23.766 1 93.44 179 LEU B C 1
ATOM 4064 O O . LEU B 1 179 ? -6.082 21.797 24.703 1 93.44 179 LEU B O 1
ATOM 4068 N N . ALA B 1 180 ? -5.898 19.703 23.844 1 91.81 180 ALA B N 1
ATOM 4069 C CA . ALA B 1 180 ? -5.637 19.125 25.156 1 91.81 180 ALA B CA 1
ATOM 4070 C C . ALA B 1 180 ? -4.215 19.422 25.609 1 91.81 180 ALA B C 1
ATOM 4072 O O . ALA B 1 180 ? -3.951 19.516 26.812 1 91.81 180 ALA B O 1
ATOM 4073 N N . ALA B 1 181 ? -3.363 19.641 24.688 1 93.75 181 ALA B N 1
ATOM 4074 C CA . ALA B 1 181 ? -1.939 19.734 25.016 1 93.75 181 ALA B CA 1
ATOM 4075 C C . ALA B 1 181 ? -1.489 21.188 25.141 1 93.75 181 ALA B C 1
ATOM 4077 O O . ALA B 1 181 ? -0.42 21.453 25.688 1 93.75 181 ALA B O 1
ATOM 4078 N N . TYR B 1 182 ? -2.25 22.109 24.672 1 96.25 182 TYR B N 1
ATOM 4079 C CA . TYR B 1 182 ? -1.83 23.5 24.625 1 96.25 182 TYR B CA 1
ATOM 4080 C C . TYR B 1 182 ? -2.975 24.422 25.031 1 96.25 182 TYR B C 1
ATOM 4082 O O . TYR B 1 182 ? -4.059 24.359 24.438 1 96.25 182 TYR B O 1
ATOM 4090 N N . ASP B 1 183 ? -2.771 25.312 25.969 1 96.38 183 ASP B N 1
ATOM 4091 C CA . ASP B 1 183 ? -3.787 26.219 26.484 1 96.38 183 ASP B CA 1
ATOM 4092 C C . ASP B 1 183 ? -3.787 27.547 25.734 1 96.38 183 ASP B C 1
ATOM 4094 O O . ASP B 1 183 ? -2.877 28.359 25.891 1 96.38 183 ASP B O 1
ATOM 4098 N N . PHE B 1 184 ? -4.867 27.766 25 1 97.5 184 PHE B N 1
ATOM 4099 C CA . PHE B 1 184 ? -4.957 28.984 24.188 1 97.5 184 PHE B CA 1
ATOM 4100 C C . PHE B 1 184 ? -5.656 30.094 24.969 1 97.5 184 PHE B C 1
ATOM 4102 O O . PHE B 1 184 ? -5.699 31.234 24.5 1 97.5 184 PHE B O 1
ATOM 4109 N N . THR B 1 185 ? -6.164 29.828 26.156 1 97.12 185 THR B N 1
ATOM 4110 C CA . THR B 1 185 ? -6.938 30.797 26.906 1 97.12 185 THR B CA 1
ATOM 4111 C C . THR B 1 185 ? -6.055 31.953 27.375 1 97.12 185 THR B C 1
ATOM 4113 O O . THR B 1 185 ? -6.555 33 27.766 1 9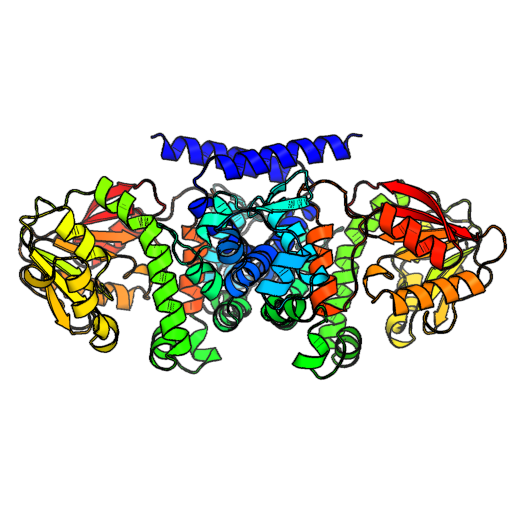7.12 185 THR B O 1
ATOM 4116 N N . ARG B 1 186 ? -4.844 31.828 27.281 1 95.88 186 ARG B N 1
ATOM 4117 C CA . ARG B 1 186 ? -3.941 32.875 27.797 1 95.88 186 ARG B CA 1
ATOM 4118 C C . ARG B 1 186 ? -3.68 33.938 26.734 1 95.88 186 ARG B C 1
ATOM 4120 O O . ARG B 1 186 ? -3.059 34.969 27.016 1 95.88 186 ARG B O 1
ATOM 4127 N N . PHE B 1 187 ? -4.184 33.656 25.562 1 97.69 187 PHE B N 1
ATOM 4128 C CA . PHE B 1 187 ? -3.941 34.594 24.469 1 97.69 187 PHE B CA 1
ATOM 4129 C C . PHE B 1 187 ? -5.195 35.406 24.172 1 97.69 187 PHE B C 1
ATOM 4131 O O . PHE B 1 187 ? -6.297 34.875 24.109 1 97.69 187 PHE B O 1
ATOM 4138 N N . GLY B 1 188 ? -5.02 36.719 24.031 1 97.75 188 GLY B N 1
ATOM 4139 C CA . GLY B 1 188 ? -6.125 37.562 23.625 1 97.75 188 GLY B CA 1
ATOM 4140 C C . GLY B 1 188 ? -6.504 37.406 22.172 1 97.75 188 GLY B C 1
ATOM 4141 O O . GLY B 1 188 ? -7.668 37.156 21.844 1 97.75 188 GLY B O 1
ATOM 4142 N N . THR B 1 189 ? -5.551 37.5 21.297 1 98.31 189 THR B N 1
ATOM 4143 C CA . THR B 1 189 ? -5.777 37.406 19.859 1 98.31 189 THR B CA 1
ATOM 4144 C C . THR B 1 189 ? -4.961 36.25 19.25 1 98.31 189 THR B C 1
ATOM 4146 O O . THR B 1 189 ? -3.732 36.25 19.359 1 98.31 189 THR B O 1
ATOM 4149 N N . VAL B 1 190 ? -5.645 35.312 18.625 1 98.56 190 VAL B N 1
ATOM 4150 C CA . VAL B 1 190 ? -5.035 34.156 17.969 1 98.56 190 VAL B CA 1
ATOM 4151 C C . VAL B 1 190 ? -5.07 34.344 16.453 1 98.56 190 VAL B C 1
ATOM 4153 O O . VAL B 1 190 ? -6.133 34.562 15.875 1 98.56 190 VAL B O 1
ATOM 4156 N N . VAL B 1 191 ? -3.938 34.25 15.828 1 98.75 191 VAL B N 1
ATOM 4157 C CA . VAL B 1 191 ? -3.865 34.344 14.367 1 98.75 191 VAL B CA 1
ATOM 4158 C C . VAL B 1 191 ? -3.58 32.969 13.781 1 98.75 191 VAL B C 1
ATOM 4160 O O . VAL B 1 191 ? -2.533 32.375 14.055 1 98.75 191 VAL B O 1
ATOM 4163 N N . ASP B 1 192 ? -4.48 32.438 13.008 1 98.25 192 ASP B N 1
ATOM 4164 C CA . ASP B 1 192 ? -4.328 31.172 12.281 1 98.25 192 ASP B CA 1
ATOM 4165 C C . ASP B 1 192 ? -3.873 31.406 10.844 1 98.25 192 ASP B C 1
ATOM 4167 O O . ASP B 1 192 ? -4.691 31.703 9.969 1 98.25 192 ASP B O 1
ATOM 4171 N N . VAL B 1 193 ? -2.568 31.281 10.633 1 98.19 193 VAL B N 1
ATOM 4172 C CA . VAL B 1 193 ? -1.957 31.562 9.344 1 98.19 193 VAL B CA 1
ATOM 4173 C C . VAL B 1 193 ? -2.07 30.344 8.438 1 98.19 193 VAL B C 1
ATOM 4175 O O . VAL B 1 193 ? -1.577 29.266 8.773 1 98.19 193 VAL B O 1
ATOM 4178 N N . GLY B 1 194 ? -2.652 30.531 7.238 1 94.75 194 GLY B N 1
ATOM 4179 C CA . GLY B 1 194 ? -2.953 29.391 6.387 1 94.75 194 GLY B CA 1
ATOM 4180 C C . GLY B 1 194 ? -4.027 28.484 6.961 1 94.75 194 GLY B C 1
ATOM 4181 O O . GLY B 1 194 ? -3.889 27.266 6.934 1 94.75 194 GLY B O 1
ATOM 4182 N N . GLY B 1 195 ? -5.082 29.062 7.477 1 92.69 195 GLY B N 1
ATOM 4183 C CA . GLY B 1 195 ? -6.027 28.328 8.305 1 92.69 195 GLY B CA 1
ATOM 4184 C C . GLY B 1 195 ? -7.148 27.688 7.512 1 92.69 195 GLY B C 1
ATOM 4185 O O . GLY B 1 195 ? -8.008 27.016 8.078 1 92.69 195 GLY B O 1
ATOM 4186 N N . GLY B 1 196 ? -7.203 27.891 6.184 1 89.56 196 GLY B N 1
ATOM 4187 C CA . GLY B 1 196 ? -8.211 27.266 5.34 1 89.56 196 GLY B CA 1
ATOM 4188 C C . GLY B 1 196 ? -9.617 27.781 5.617 1 89.56 196 GLY B C 1
ATOM 4189 O O . GLY B 1 196 ? -9.852 28.984 5.648 1 89.56 196 GLY B O 1
ATOM 4190 N N . GLU B 1 197 ? -10.461 26.844 5.918 1 87.75 197 GLU B N 1
ATOM 4191 C CA . GLU B 1 197 ? -11.852 27.203 6.164 1 87.75 197 GLU B CA 1
ATOM 4192 C C . GLU B 1 197 ? -12.078 27.562 7.633 1 87.75 197 GLU B C 1
ATOM 4194 O O . GLU B 1 197 ? -13.172 27.969 8.016 1 87.75 197 GLU B O 1
ATOM 4199 N N . GLY B 1 198 ? -11.102 27.375 8.422 1 92.31 198 GLY B N 1
ATOM 4200 C CA . GLY B 1 198 ? -11.164 27.922 9.766 1 92.31 198 GLY B CA 1
ATOM 4201 C C . GLY B 1 198 ? -11.594 26.891 10.805 1 92.31 198 GLY B C 1
ATOM 4202 O O . GLY B 1 198 ? -12.078 27.266 11.875 1 92.31 198 GLY B O 1
ATOM 4203 N N . THR B 1 199 ? -11.383 25.609 10.531 1 89.62 199 THR B N 1
ATOM 4204 C CA . THR B 1 199 ? -11.766 24.578 11.484 1 89.62 199 THR B CA 1
ATOM 4205 C C . THR B 1 199 ? -10.938 24.688 12.758 1 89.62 199 THR B C 1
ATOM 4207 O O . THR B 1 199 ? -11.477 24.656 13.867 1 89.62 199 THR B O 1
ATOM 4210 N N . LEU B 1 200 ? -9.695 24.844 12.656 1 93.12 200 LEU B N 1
ATOM 4211 C CA . LEU B 1 200 ? -8.812 24.906 13.82 1 93.12 200 LEU B CA 1
ATOM 4212 C C . LEU B 1 200 ? -9.117 26.156 14.656 1 93.12 200 LEU B C 1
ATOM 4214 O O . LEU B 1 200 ? -9.312 26.047 15.867 1 93.12 200 LEU B O 1
ATOM 4218 N N . ILE B 1 201 ? -9.203 27.312 14.031 1 96.69 201 ILE B N 1
ATOM 4219 C CA . ILE B 1 201 ? -9.391 28.562 14.766 1 96.69 201 ILE B CA 1
ATOM 4220 C C . ILE B 1 201 ? -10.766 28.547 15.438 1 96.69 201 ILE B C 1
ATOM 4222 O O . ILE B 1 201 ? -10.938 29.094 16.531 1 96.69 201 ILE B O 1
ATOM 4226 N N . ALA B 1 202 ? -11.711 27.922 14.75 1 95.75 202 ALA B N 1
ATOM 4227 C CA . ALA B 1 202 ? -13.039 27.828 15.352 1 95.75 202 ALA B CA 1
ATOM 4228 C C . ALA B 1 202 ? -13 27.031 16.656 1 95.75 202 ALA B C 1
ATOM 4230 O O . ALA B 1 202 ? -13.562 27.469 17.656 1 95.75 202 ALA B O 1
ATOM 4231 N N . GLU B 1 203 ? -12.344 25.922 16.625 1 94.19 203 GLU B N 1
ATOM 4232 C CA . GLU B 1 203 ? -12.281 25.078 17.812 1 94.19 203 GLU B CA 1
ATOM 4233 C C . GLU B 1 203 ? -11.445 25.734 18.922 1 94.19 203 GLU B C 1
ATOM 4235 O O . GLU B 1 203 ? -11.734 25.562 20.109 1 94.19 203 GLU B O 1
ATOM 4240 N N . ILE B 1 204 ? -10.422 26.422 18.547 1 96.88 204 ILE B N 1
ATOM 4241 C CA . ILE B 1 204 ? -9.609 27.156 19.516 1 96.88 204 ILE B CA 1
ATOM 4242 C C . ILE B 1 204 ? -10.469 28.203 20.219 1 96.88 204 ILE B C 1
ATOM 4244 O O . ILE B 1 204 ? -10.469 28.297 21.453 1 96.88 204 ILE B O 1
ATOM 4248 N N . LEU B 1 205 ? -11.227 28.953 19.438 1 97.81 205 LEU B N 1
ATOM 4249 C CA . LEU B 1 205 ? -12.047 30.016 20 1 97.81 205 LEU B CA 1
ATOM 4250 C C . LEU B 1 205 ? -13.156 29.453 20.875 1 97.81 205 LEU B C 1
ATOM 4252 O O . LEU B 1 205 ? -13.547 30.078 21.875 1 97.81 205 LEU B O 1
ATOM 4256 N N . ARG B 1 206 ? -13.617 28.312 20.5 1 96.44 206 ARG B N 1
ATOM 4257 C CA . ARG B 1 206 ? -14.617 27.656 21.344 1 96.44 206 ARG B CA 1
ATOM 4258 C C . ARG B 1 206 ? -14.023 27.25 22.688 1 96.44 206 ARG B C 1
ATOM 4260 O O . ARG B 1 206 ? -14.695 27.312 23.719 1 96.44 206 ARG B O 1
ATOM 4267 N N . SER B 1 207 ? -12.836 26.859 22.703 1 95.5 207 SER B N 1
ATOM 4268 C CA . SER B 1 207 ? -12.164 26.438 23.922 1 95.5 207 SER B CA 1
ATOM 4269 C C . SER B 1 207 ? -11.656 27.641 24.719 1 95.5 207 SER B C 1
ATOM 4271 O O . SER B 1 207 ? -11.383 27.516 25.922 1 95.5 207 SER B O 1
ATOM 4273 N N . ALA B 1 208 ? -11.516 28.781 24.094 1 97.19 208 ALA B N 1
ATOM 4274 C CA . ALA B 1 208 ? -11.055 30.016 24.719 1 97.19 208 ALA B CA 1
ATOM 4275 C C . ALA B 1 208 ? -12.062 31.141 24.5 1 97.19 208 ALA B C 1
ATOM 4277 O O . ALA B 1 208 ? -11.836 32.031 23.688 1 97.19 208 ALA B O 1
ATOM 4278 N N . PRO B 1 209 ? -13.055 31.203 25.297 1 96 209 PRO B N 1
ATOM 4279 C CA . PRO B 1 209 ? -14.203 32.062 25.047 1 96 209 PRO B CA 1
ATOM 4280 C C . PRO B 1 209 ? -13.828 33.562 25.109 1 96 209 PRO B C 1
ATOM 4282 O O . PRO B 1 209 ? -14.547 34.406 24.562 1 96 209 PRO B O 1
ATOM 4285 N N . GLU B 1 210 ? -12.812 33.875 25.75 1 97.31 210 GLU B N 1
ATOM 4286 C CA . GLU B 1 210 ? -12.453 35.281 25.891 1 97.31 210 GLU B CA 1
ATOM 4287 C C . GLU B 1 210 ? -11.492 35.719 24.797 1 97.31 210 GLU B C 1
ATOM 4289 O O . GLU B 1 210 ? -11.164 36.906 24.688 1 97.31 210 GLU B O 1
ATOM 4294 N N . SER B 1 211 ? -11.047 34.812 23.922 1 98.06 211 SER B N 1
ATOM 4295 C CA . SER B 1 211 ? -10.094 35.125 22.859 1 98.06 211 SER B CA 1
ATOM 4296 C C . SER B 1 211 ? -10.805 35.531 21.578 1 98.06 211 SER B C 1
ATOM 4298 O O . SER B 1 211 ? -11.969 35.188 21.375 1 98.06 211 SER B O 1
ATOM 4300 N N . THR B 1 212 ? -10.117 36.344 20.797 1 98.38 212 THR B N 1
ATOM 4301 C CA . THR B 1 212 ? -10.531 36.656 19.438 1 98.38 212 THR B CA 1
ATOM 4302 C C . THR B 1 212 ? -9.57 36.031 18.422 1 98.38 212 THR B C 1
ATOM 4304 O O . THR B 1 212 ? -8.461 35.625 18.781 1 98.38 212 THR B O 1
ATOM 4307 N N . GLY B 1 213 ? -10.094 35.844 17.219 1 98.25 213 GLY B N 1
ATOM 4308 C CA . GLY B 1 213 ? -9.281 35.156 16.219 1 98.25 213 GLY B CA 1
ATOM 4309 C C . GLY B 1 213 ? -9.172 35.906 14.914 1 98.25 213 GLY B C 1
ATOM 4310 O O . GLY B 1 213 ? -10.031 36.719 14.586 1 98.25 213 GLY B O 1
ATOM 4311 N N . ILE B 1 214 ? -8.109 35.75 14.211 1 98.5 214 ILE B N 1
ATOM 4312 C CA . ILE B 1 214 ? -7.914 36.156 12.828 1 98.5 214 ILE B CA 1
ATOM 4313 C C . ILE B 1 214 ? -7.578 34.938 11.977 1 98.5 214 ILE B C 1
ATOM 4315 O O . ILE B 1 214 ? -6.582 34.25 12.227 1 98.5 214 ILE B O 1
ATOM 4319 N N . LEU B 1 215 ? -8.461 34.594 11.07 1 98.12 215 LEU B N 1
ATOM 4320 C CA . LEU B 1 215 ? -8.203 33.562 10.062 1 98.12 215 LEU B CA 1
ATOM 4321 C C . LEU B 1 215 ? -7.578 34.188 8.82 1 98.12 215 LEU B C 1
ATOM 4323 O O . LEU B 1 215 ? -8.141 35.094 8.227 1 98.12 215 LEU B O 1
ATOM 4327 N N . PHE B 1 216 ? -6.406 33.688 8.469 1 98 216 PHE B N 1
ATOM 4328 C CA . PHE B 1 216 ? -5.68 34.25 7.348 1 98 216 PHE B CA 1
ATOM 4329 C C . PHE B 1 216 ? -5.355 33.188 6.305 1 98 216 PHE B C 1
ATOM 4331 O O . PHE B 1 216 ? -4.699 32.188 6.613 1 98 216 PHE B O 1
ATOM 4338 N N . ASP B 1 217 ? -5.805 33.312 5.082 1 94.88 217 ASP B N 1
ATOM 4339 C CA . ASP B 1 217 ? -5.5 32.438 3.969 1 94.88 217 ASP B CA 1
ATOM 4340 C C . ASP B 1 217 ? -5.727 33.125 2.629 1 94.88 217 ASP B C 1
ATOM 4342 O O . ASP B 1 217 ? -6.105 34.312 2.59 1 94.88 217 ASP B O 1
ATOM 4346 N N . LEU B 1 218 ? -5.383 32.531 1.55 1 91.62 218 LEU B N 1
ATOM 4347 C CA . LEU B 1 218 ? -5.676 33.031 0.211 1 91.62 218 LEU B CA 1
ATOM 4348 C C . LEU B 1 218 ? -7.176 33.188 0.017 1 91.62 218 LEU B C 1
ATOM 4350 O O . LEU B 1 218 ? -7.977 32.469 0.604 1 91.62 218 LEU B O 1
ATOM 4354 N N . PRO B 1 219 ? -7.547 34.156 -0.849 1 90.44 219 PRO B N 1
ATOM 4355 C CA . PRO B 1 219 ? -8.969 34.438 -1.073 1 90.44 219 PRO B CA 1
ATOM 4356 C C . PRO B 1 219 ? -9.75 33.188 -1.503 1 90.44 219 PRO B C 1
ATOM 4358 O O . PRO B 1 219 ? -10.828 32.906 -0.968 1 90.44 219 PRO B O 1
ATOM 4361 N N . GLU B 1 220 ? -9.211 32.375 -2.373 1 83.88 220 GLU B N 1
ATOM 4362 C CA . GLU B 1 220 ? -9.914 31.219 -2.922 1 83.88 220 GLU B CA 1
ATOM 4363 C C . GLU B 1 220 ? -10.07 30.125 -1.875 1 83.88 220 GLU B C 1
ATOM 4365 O O . GLU B 1 220 ? -11.055 29.375 -1.893 1 83.88 220 GLU B O 1
ATOM 4370 N N . VAL B 1 221 ? -9.172 30.094 -0.978 1 82.31 221 VAL B N 1
ATOM 4371 C CA . VAL B 1 221 ? -9.18 29.047 0.036 1 82.31 221 VAL B CA 1
ATOM 4372 C C . VAL B 1 221 ? -10.164 29.406 1.147 1 82.31 221 VAL B C 1
ATOM 4374 O O . VAL B 1 221 ? -10.875 28.531 1.662 1 82.31 221 VAL B O 1
ATOM 4377 N N . ALA B 1 222 ? -10.25 30.672 1.471 1 86.12 222 ALA B N 1
ATOM 4378 C CA . ALA B 1 222 ? -11.07 31.125 2.588 1 86.12 222 ALA B CA 1
ATOM 4379 C C . ALA B 1 222 ? -12.484 31.469 2.125 1 86.12 222 ALA B C 1
ATOM 4381 O O . ALA B 1 222 ? -13.242 32.125 2.85 1 86.12 222 ALA B O 1
ATOM 4382 N N . GLU B 1 223 ? -12.781 31.016 0.939 1 84.25 223 GLU B N 1
ATOM 4383 C CA . GLU B 1 223 ? -14.062 31.375 0.342 1 84.25 223 GLU B CA 1
ATOM 4384 C C . GLU B 1 223 ? -15.234 30.938 1.223 1 84.25 223 GLU B C 1
ATOM 4386 O O . GLU B 1 223 ? -16.188 31.688 1.416 1 84.25 223 GLU B O 1
ATOM 4391 N N . ALA B 1 224 ? -15.133 29.797 1.791 1 85.81 224 ALA B N 1
ATOM 4392 C CA . ALA B 1 224 ? -16.25 29.25 2.559 1 85.81 224 ALA B CA 1
ATOM 4393 C C . ALA B 1 224 ? -16.031 29.453 4.055 1 85.81 224 ALA B C 1
ATOM 4395 O O . ALA B 1 224 ? -16.797 28.938 4.871 1 85.81 224 ALA B O 1
ATOM 4396 N N . ALA B 1 225 ? -15.062 30.203 4.441 1 92 225 ALA B N 1
ATOM 4397 C CA . ALA B 1 225 ? -14.664 30.312 5.844 1 92 225 ALA B CA 1
ATOM 4398 C C . ALA B 1 225 ? -15.75 31 6.672 1 92 225 ALA B C 1
ATOM 4400 O O . ALA B 1 225 ? -16.016 30.594 7.805 1 92 225 ALA B O 1
ATOM 4401 N N . ALA B 1 226 ? -16.375 32 6.051 1 94.56 226 ALA B N 1
ATOM 4402 C CA . ALA B 1 226 ? -17.391 32.75 6.785 1 94.56 226 ALA B CA 1
ATOM 4403 C C . ALA B 1 226 ? -18.531 31.844 7.215 1 94.56 226 ALA B C 1
ATOM 4405 O O . ALA B 1 226 ? -18.953 31.859 8.375 1 94.56 226 ALA B O 1
ATOM 4406 N N . ASP B 1 227 ? -18.984 31.062 6.281 1 94.5 227 ASP B N 1
ATOM 4407 C CA . ASP B 1 227 ? -20.078 30.141 6.57 1 94.5 227 ASP B CA 1
ATOM 4408 C C . ASP B 1 227 ? -19.641 29.094 7.598 1 94.5 227 ASP B C 1
ATOM 4410 O O . ASP B 1 227 ? -20.406 28.734 8.492 1 94.5 227 ASP B O 1
ATOM 4414 N N . HIS B 1 228 ? -18.484 28.656 7.488 1 91.62 228 HIS B N 1
ATOM 4415 C CA . HIS B 1 228 ? -17.953 27.641 8.391 1 91.62 228 HIS B CA 1
ATOM 4416 C C . HIS B 1 228 ? -17.844 28.188 9.82 1 91.62 228 HIS B C 1
ATOM 4418 O O . HIS B 1 228 ? -18.219 27.5 10.773 1 91.62 228 HIS B O 1
ATOM 4424 N N . LEU B 1 229 ? -17.359 29.391 9.984 1 96.06 229 LEU B N 1
ATOM 4425 C CA . LEU B 1 229 ? -17.203 30.016 11.289 1 96.06 229 LEU B CA 1
ATOM 4426 C C . LEU B 1 229 ? -18.547 30.328 11.922 1 96.06 229 LEU B C 1
ATOM 4428 O O . LEU B 1 229 ? -18.734 30.188 13.133 1 96.06 229 LEU B O 1
ATOM 4432 N N . ALA B 1 230 ? -19.469 30.672 11.023 1 96.5 230 ALA B N 1
ATOM 4433 C CA . ALA B 1 230 ? -20.828 30.938 11.508 1 96.5 230 ALA B CA 1
ATOM 4434 C C . ALA B 1 230 ? -21.469 29.656 12.031 1 96.5 230 ALA B C 1
ATOM 4436 O O . ALA B 1 230 ? -22.109 29.672 13.094 1 96.5 230 ALA B O 1
ATOM 4437 N N . ALA B 1 231 ? -21.281 28.672 11.297 1 93.81 231 ALA B N 1
ATOM 4438 C CA . ALA B 1 231 ? -21.859 27.375 11.672 1 93.81 231 ALA B CA 1
ATOM 4439 C C . ALA B 1 231 ? -21.281 26.891 13 1 93.81 231 ALA B C 1
ATOM 4441 O O . ALA B 1 231 ? -21.938 26.141 13.727 1 93.81 231 ALA B O 1
ATOM 4442 N N . ARG B 1 232 ? -20.141 27.391 13.383 1 93.88 232 ARG B N 1
ATOM 4443 C CA . ARG B 1 232 ? -19.484 26.953 14.609 1 93.88 232 ARG B CA 1
ATOM 4444 C C . ARG B 1 232 ? -19.688 27.969 15.727 1 93.88 232 ARG B C 1
ATOM 4446 O O . ARG B 1 232 ? -19.188 27.781 16.844 1 93.88 232 ARG B O 1
ATOM 4453 N N . GLY B 1 233 ? -20.328 29.047 15.469 1 95.81 233 GLY B N 1
ATOM 4454 C CA . GLY B 1 233 ? -20.75 30 16.484 1 95.81 233 GLY B CA 1
ATOM 4455 C C . GLY B 1 233 ? -19.641 30.953 16.906 1 95.81 233 GLY B C 1
ATOM 4456 O O . GLY B 1 233 ? -19.641 31.438 18.031 1 95.81 233 GLY B O 1
ATOM 4457 N N . VAL B 1 234 ? -18.641 31.203 15.984 1 97.25 234 VAL B N 1
ATOM 4458 C CA . VAL B 1 234 ? -17.531 32.062 16.422 1 97.25 234 VAL B CA 1
ATOM 4459 C C . VAL B 1 234 ? -17.328 33.188 15.438 1 97.25 234 VAL B C 1
ATOM 4461 O O . VAL B 1 234 ? -16.328 33.906 15.508 1 97.25 234 VAL B O 1
ATOM 4464 N N . ALA B 1 235 ? -18.25 33.406 14.531 1 96.62 235 ALA B N 1
ATOM 4465 C CA . ALA B 1 235 ? -18.125 34.406 13.461 1 96.62 235 ALA B CA 1
ATOM 4466 C C . ALA B 1 235 ? -17.938 35.812 14.023 1 96.62 235 ALA B C 1
ATOM 4468 O O . ALA B 1 235 ? -17.219 36.625 13.445 1 96.62 235 ALA B O 1
ATOM 4469 N N . GLU B 1 236 ? -18.516 36.062 15.156 1 96.62 236 GLU B N 1
ATOM 4470 C CA . GLU B 1 236 ? -18.469 37.406 15.719 1 96.62 236 GLU B CA 1
ATOM 4471 C C . GLU B 1 236 ? -17.109 37.688 16.375 1 96.62 236 GLU B C 1
ATOM 4473 O O . GLU B 1 236 ? -16.75 38.875 16.578 1 96.62 236 GLU B O 1
ATOM 4478 N N . ARG B 1 237 ? -16.359 36.688 16.688 1 97.81 237 ARG B N 1
ATOM 4479 C CA . ARG B 1 237 ? -15.086 36.844 17.375 1 97.81 237 ARG B CA 1
ATOM 4480 C C . ARG B 1 237 ? -13.922 36.531 16.438 1 97.81 237 ARG B C 1
ATOM 4482 O O . ARG B 1 237 ? -12.766 36.5 16.875 1 97.81 237 ARG B O 1
ATOM 4489 N N . CYS B 1 238 ? -14.195 36.219 15.195 1 98.19 238 CYS B N 1
ATOM 4490 C CA . CYS B 1 238 ? -13.133 35.844 14.273 1 98.19 238 CYS B CA 1
ATOM 4491 C C . CYS B 1 238 ? -13.195 36.656 12.992 1 98.19 238 CYS B C 1
ATOM 4493 O O . CYS B 1 238 ? -14.219 36.688 12.312 1 98.19 238 CYS B O 1
ATOM 4495 N N . THR B 1 239 ? -12.195 37.375 12.719 1 97.81 239 THR B N 1
ATOM 4496 C CA . THR B 1 239 ? -12.094 38.094 11.469 1 97.81 239 THR B CA 1
ATOM 4497 C C . THR B 1 239 ? -11.367 37.25 10.414 1 97.81 239 THR B C 1
ATOM 4499 O O . THR B 1 239 ? -10.453 36.5 10.734 1 97.81 239 THR B O 1
ATOM 4502 N N . ILE B 1 240 ? -11.781 37.375 9.172 1 97.62 240 ILE B N 1
ATOM 4503 C CA . ILE B 1 240 ? -11.133 36.719 8.047 1 97.62 240 ILE B CA 1
ATOM 4504 C C . ILE B 1 240 ? -10.312 37.75 7.25 1 97.62 240 ILE B C 1
ATOM 4506 O O . ILE B 1 240 ? -10.844 38.75 6.77 1 97.62 240 ILE B O 1
ATOM 4510 N N . GLU B 1 241 ? -9.07 37.531 7.203 1 97.69 241 GLU B N 1
ATOM 4511 C CA . GLU B 1 241 ? -8.18 38.312 6.363 1 97.69 241 GLU B CA 1
ATOM 4512 C C . GLU B 1 241 ? -7.594 37.5 5.227 1 97.69 241 GLU B C 1
ATOM 4514 O O . GLU B 1 241 ? -7.328 36.312 5.402 1 97.69 241 GLU B O 1
ATOM 4519 N N . ARG B 1 242 ? -7.453 38.094 4.062 1 95.75 242 ARG B N 1
ATOM 4520 C CA . ARG B 1 242 ? -7.051 37.344 2.867 1 95.75 242 ARG B CA 1
ATOM 4521 C C . ARG B 1 242 ? -5.699 37.844 2.352 1 95.75 242 ARG B C 1
ATOM 4523 O O . ARG B 1 242 ? -5.43 39.031 2.352 1 95.75 242 ARG B O 1
ATOM 4530 N N . GLY B 1 243 ? -4.875 36.938 2.041 1 95.5 243 GLY B N 1
ATOM 4531 C CA . GLY B 1 243 ? -3.562 37.219 1.5 1 95.5 243 GLY B CA 1
ATOM 4532 C C . GLY B 1 243 ? -2.623 36.031 1.495 1 95.5 243 GLY B C 1
ATOM 4533 O O . GLY B 1 243 ? -3 34.938 1.919 1 95.5 243 GLY B O 1
ATOM 4534 N N . SER B 1 244 ? -1.445 36.25 0.902 1 96.12 244 SER B N 1
ATOM 4535 C CA . SER B 1 244 ? -0.406 35.25 0.866 1 96.12 244 SER B CA 1
ATOM 4536 C C . SER B 1 244 ? 0.561 35.406 2.035 1 96.12 244 SER B C 1
ATOM 4538 O O . SER B 1 244 ? 1.089 36.469 2.273 1 96.12 244 SER B O 1
ATOM 4540 N N . PHE B 1 245 ? 0.803 34.25 2.76 1 97.31 245 PHE B N 1
ATOM 4541 C CA . PHE B 1 245 ? 1.7 34.344 3.906 1 97.31 245 PHE B CA 1
ATOM 4542 C C . PHE B 1 245 ? 3.145 34.5 3.453 1 97.31 245 PHE B C 1
ATOM 4544 O O . PHE B 1 245 ? 4.039 34.719 4.277 1 97.31 245 PHE B O 1
ATOM 4551 N N . PHE B 1 246 ? 3.385 34.5 2.146 1 96.69 246 PHE B N 1
ATOM 4552 C CA . PHE B 1 246 ? 4.715 34.781 1.633 1 96.69 246 PHE B CA 1
ATOM 4553 C C . PHE B 1 246 ? 4.965 36.281 1.627 1 96.69 246 PHE B C 1
ATOM 4555 O O . PHE B 1 246 ? 6.113 36.719 1.598 1 96.69 246 PHE B O 1
ATOM 4562 N N . ASP B 1 247 ? 3.932 37.031 1.612 1 96.25 247 ASP B N 1
ATOM 4563 C CA . ASP B 1 247 ? 4.039 38.5 1.531 1 96.25 247 ASP B CA 1
ATOM 4564 C C . ASP B 1 247 ? 3.924 39.125 2.914 1 96.25 247 ASP B C 1
ATOM 4566 O O . ASP B 1 247 ? 4.848 39.812 3.369 1 96.25 247 ASP B O 1
ATOM 4570 N N . THR B 1 248 ? 2.801 39 3.527 1 96.06 248 THR B N 1
ATOM 4571 C CA . THR B 1 248 ? 2.564 39.5 4.875 1 96.06 248 THR B CA 1
ATOM 4572 C C . THR B 1 248 ? 1.522 38.656 5.594 1 96.06 248 THR B C 1
ATOM 4574 O O . THR B 1 248 ? 0.792 37.875 4.961 1 96.06 248 THR B O 1
ATOM 4577 N N . VAL B 1 249 ? 1.599 38.719 6.973 1 97.81 249 VAL B N 1
ATOM 4578 C CA . VAL B 1 249 ? 0.545 38.125 7.789 1 97.81 249 VAL B CA 1
ATOM 4579 C C . VAL B 1 249 ? -0.049 39.188 8.711 1 97.81 249 VAL B C 1
ATOM 4581 O O . VAL B 1 249 ? 0.553 40.25 8.922 1 97.81 249 VAL B O 1
ATOM 4584 N N . PRO B 1 250 ? -1.236 38.938 9.195 1 97.88 250 PRO B N 1
ATOM 4585 C CA . PRO B 1 250 ? -1.901 39.938 10.039 1 97.88 250 PRO B CA 1
ATOM 4586 C C . PRO B 1 250 ? -1.067 40.344 11.258 1 97.88 250 PRO B C 1
ATOM 4588 O O . PRO B 1 250 ? -0.399 39.469 11.852 1 97.88 250 PRO B O 1
ATOM 4591 N N . GLN B 1 251 ? -1.239 41.625 11.672 1 96.56 251 GLN B N 1
ATOM 4592 C CA . GLN B 1 251 ? -0.551 42.125 12.859 1 96.56 251 GLN B CA 1
ATOM 4593 C C . GLN B 1 251 ? -1.446 42.031 14.086 1 96.56 251 GLN B C 1
ATOM 4595 O O . GLN B 1 251 ? -2.646 41.781 13.977 1 96.56 251 GLN B O 1
ATOM 4600 N N . GLY B 1 252 ? -0.775 42.156 15.234 1 91.88 252 GLY B N 1
ATOM 4601 C CA . GLY B 1 252 ? -1.534 42.344 16.469 1 91.88 252 GLY B CA 1
ATOM 4602 C C . GLY B 1 252 ? -1.845 41.031 17.172 1 91.88 252 GLY B C 1
ATOM 4603 O O . GLY B 1 252 ? -2.508 41.031 18.219 1 91.88 252 GLY B O 1
ATOM 4604 N N . GLY B 1 253 ? -1.399 39.938 16.719 1 97.19 253 GLY B N 1
ATOM 4605 C CA . GLY B 1 253 ? -1.644 38.656 17.359 1 97.19 253 GLY B CA 1
ATOM 4606 C C . GLY B 1 253 ? -0.797 38.438 18.594 1 97.19 253 GLY B C 1
ATOM 4607 O O . GLY B 1 253 ? 0.354 38.875 18.656 1 97.19 253 GLY B O 1
ATOM 4608 N N . ASP B 1 254 ? -1.413 37.75 19.562 1 98.25 254 ASP B N 1
ATOM 4609 C CA . ASP B 1 254 ? -0.647 37.281 20.719 1 98.25 254 ASP B CA 1
ATOM 4610 C C . ASP B 1 254 ? 0.005 35.938 20.453 1 98.25 254 ASP B C 1
ATOM 4612 O O . ASP B 1 254 ? 0.982 35.562 21.109 1 98.25 254 ASP B O 1
ATOM 4616 N N . VAL B 1 255 ? -0.579 35.25 19.531 1 98.56 255 VAL B N 1
ATOM 4617 C CA . VAL B 1 255 ? -0.034 33.969 19.094 1 98.56 255 VAL B CA 1
ATOM 4618 C C . VAL B 1 255 ? -0.337 33.75 17.625 1 98.56 255 VAL B C 1
ATOM 4620 O O . VAL B 1 255 ? -1.421 34.094 17.141 1 98.56 255 VAL B O 1
ATOM 4623 N N . TYR B 1 256 ? 0.646 33.312 16.891 1 98.81 256 TYR B N 1
ATOM 4624 C CA . TYR B 1 256 ? 0.533 32.938 15.484 1 98.81 256 TYR B CA 1
ATOM 4625 C C . TYR B 1 256 ? 0.683 31.422 15.328 1 98.81 256 TYR B C 1
ATOM 4627 O O . TYR B 1 256 ? 1.636 30.828 15.844 1 98.81 256 TYR B O 1
ATOM 4635 N N . ILE B 1 257 ? -0.269 30.828 14.602 1 98.44 257 ILE B N 1
ATOM 4636 C CA . ILE B 1 257 ? -0.258 29.375 14.461 1 98.44 257 ILE B CA 1
ATOM 4637 C C . ILE B 1 257 ? 0.053 29 13.008 1 98.44 257 ILE B C 1
ATOM 4639 O O . ILE B 1 257 ? -0.56 29.531 12.086 1 98.44 257 ILE B O 1
ATOM 4643 N N . LEU B 1 258 ? 1.021 28.188 12.82 1 98.12 258 LEU B N 1
ATOM 4644 C CA . LEU B 1 258 ? 1.304 27.5 11.57 1 98.12 258 LEU B CA 1
ATOM 4645 C C . LEU B 1 258 ? 1.099 26 11.727 1 98.12 258 LEU B C 1
ATOM 4647 O O . LEU B 1 258 ? 1.992 25.281 12.195 1 98.12 258 LEU B O 1
ATOM 4651 N N . LYS B 1 259 ? -0.097 25.531 11.297 1 96.06 259 LYS B N 1
ATOM 4652 C CA . LYS B 1 259 ? -0.38 24.094 11.383 1 96.06 259 LYS B CA 1
ATOM 4653 C C . LYS B 1 259 ? -0.239 23.422 10.023 1 96.06 259 LYS B C 1
ATOM 4655 O O . LYS B 1 259 ? -1.035 23.672 9.117 1 96.06 259 LYS B O 1
ATOM 4660 N N . HIS B 1 260 ? 0.752 22.547 9.969 1 94.12 260 HIS B N 1
ATOM 4661 C CA . HIS B 1 260 ? 0.993 21.812 8.734 1 94.12 260 HIS B CA 1
ATOM 4662 C C . HIS B 1 260 ? 1.223 22.75 7.559 1 94.12 260 HIS B C 1
ATOM 4664 O O . HIS B 1 260 ? 0.606 22.594 6.5 1 94.12 260 HIS B O 1
ATOM 4670 N N . ILE B 1 261 ? 2.043 23.75 7.777 1 96 261 ILE B N 1
ATOM 4671 C CA . ILE B 1 261 ? 2.342 24.766 6.762 1 96 261 ILE B CA 1
ATOM 4672 C C . ILE B 1 261 ? 3.807 24.656 6.344 1 96 261 ILE B C 1
ATOM 4674 O O . ILE B 1 261 ? 4.113 24.5 5.16 1 96 261 ILE B O 1
ATOM 4678 N N . LEU B 1 262 ? 4.707 24.672 7.324 1 97.38 262 LEU B N 1
ATOM 4679 C CA . LEU B 1 262 ? 6.129 24.781 7.02 1 97.38 262 LEU B CA 1
ATOM 4680 C C . LEU B 1 262 ? 6.621 23.562 6.262 1 97.38 262 LEU B C 1
ATOM 4682 O O . LEU B 1 262 ? 7.488 23.656 5.395 1 97.38 262 LEU B O 1
ATOM 4686 N N . HIS B 1 263 ? 6.078 22.391 6.539 1 96.5 263 HIS B N 1
ATOM 4687 C CA . HIS B 1 263 ? 6.559 21.172 5.906 1 96.5 263 HIS B CA 1
ATOM 4688 C C . HIS B 1 263 ? 6.152 21.109 4.434 1 96.5 263 HIS B C 1
ATOM 4690 O O . HIS B 1 263 ? 6.668 20.297 3.676 1 96.5 263 HIS B O 1
ATOM 4696 N N . ASP B 1 264 ? 5.309 21.984 3.982 1 95.69 264 ASP B N 1
ATOM 4697 C CA . ASP B 1 264 ? 4.809 21.984 2.611 1 95.69 264 ASP B CA 1
ATOM 4698 C C . ASP B 1 264 ? 5.793 22.656 1.663 1 95.69 264 ASP B C 1
ATOM 4700 O O . ASP B 1 264 ? 5.637 22.578 0.442 1 95.69 264 ASP B O 1
ATOM 4704 N N . TRP B 1 265 ? 6.828 23.266 2.199 1 96.12 265 TRP B N 1
ATOM 4705 C CA . TRP B 1 265 ? 7.625 24.156 1.371 1 96.12 265 TRP B CA 1
ATOM 4706 C C . TRP B 1 265 ? 9.109 23.844 1.504 1 96.12 265 TRP B C 1
ATOM 4708 O O . TRP B 1 265 ? 9.586 23.5 2.59 1 96.12 265 TRP B O 1
ATOM 4718 N N . PRO B 1 266 ? 9.836 24.094 0.342 1 94.31 266 PRO B N 1
ATOM 4719 C CA . PRO B 1 266 ? 11.289 24.094 0.477 1 94.31 266 PRO B CA 1
ATOM 4720 C C . PRO B 1 266 ? 11.797 25.094 1.5 1 94.31 266 PRO B C 1
ATOM 4722 O O . PRO B 1 266 ? 11.094 26.062 1.83 1 94.31 266 PRO B O 1
ATOM 4725 N N . GLU B 1 267 ? 12.992 24.906 1.936 1 93.5 267 GLU B N 1
ATOM 4726 C CA . GLU B 1 267 ? 13.547 25.656 3.057 1 93.5 267 GLU B CA 1
ATOM 4727 C C . GLU B 1 267 ? 13.484 27.156 2.795 1 93.5 267 GLU B C 1
ATOM 4729 O O . GLU B 1 267 ? 13.109 27.938 3.678 1 93.5 267 GLU B O 1
ATOM 4734 N N . GLU B 1 268 ? 13.797 27.547 1.602 1 95.06 268 GLU B N 1
ATOM 4735 C CA . GLU B 1 268 ? 13.812 28.969 1.282 1 95.06 268 GLU B CA 1
ATOM 4736 C C . GLU B 1 268 ? 12.414 29.578 1.406 1 95.06 268 GLU B C 1
ATOM 4738 O O . GLU B 1 268 ? 12.25 30.656 1.974 1 95.06 268 GLU B O 1
ATOM 4743 N N . ASP B 1 269 ? 11.461 28.875 0.929 1 96.56 269 ASP B N 1
ATOM 4744 C CA . ASP B 1 269 ? 10.086 29.359 0.991 1 96.56 269 ASP B CA 1
ATOM 4745 C C . ASP B 1 269 ? 9.539 29.281 2.418 1 96.56 269 ASP B C 1
ATOM 4747 O O . ASP B 1 269 ? 8.828 30.188 2.857 1 96.56 269 ASP B O 1
ATOM 4751 N N . ALA B 1 270 ? 9.859 28.234 3.121 1 97.69 270 ALA B N 1
ATOM 4752 C CA . ALA B 1 270 ? 9.477 28.156 4.527 1 97.69 270 ALA B CA 1
ATOM 4753 C C . ALA B 1 270 ? 10.078 29.297 5.332 1 97.69 270 ALA B C 1
ATOM 4755 O O . ALA B 1 270 ? 9.438 29.844 6.234 1 97.69 270 ALA B O 1
ATOM 4756 N N . GLY B 1 271 ? 11.297 29.609 4.988 1 97.81 271 GLY B N 1
ATOM 4757 C CA . GLY B 1 271 ? 11.953 30.75 5.625 1 97.81 271 GLY B CA 1
ATOM 4758 C C . GLY B 1 271 ? 11.242 32.062 5.367 1 97.81 271 GLY B C 1
ATOM 4759 O O . GLY B 1 271 ? 11.133 32.906 6.262 1 97.81 271 GLY B O 1
ATOM 4760 N N . ARG B 1 272 ? 10.773 32.25 4.145 1 97.81 272 ARG B N 1
ATOM 4761 C CA . ARG B 1 272 ? 10.023 33.469 3.803 1 97.81 272 ARG B CA 1
ATOM 4762 C C . ARG B 1 272 ? 8.758 33.562 4.645 1 97.81 272 ARG B C 1
ATOM 4764 O O . ARG B 1 272 ? 8.383 34.656 5.066 1 97.81 272 ARG B O 1
ATOM 4771 N N . ILE B 1 273 ? 8.125 32.469 4.91 1 98.31 273 ILE B N 1
ATOM 4772 C CA . ILE B 1 273 ? 6.934 32.438 5.75 1 98.31 273 ILE B CA 1
ATOM 4773 C C . ILE B 1 273 ? 7.289 32.875 7.168 1 98.31 273 ILE B C 1
ATOM 4775 O O . ILE B 1 273 ? 6.613 33.719 7.75 1 98.31 273 ILE B O 1
ATOM 4779 N N . LEU B 1 274 ? 8.359 32.344 7.691 1 98.38 274 LEU B N 1
ATOM 4780 C CA . LEU B 1 274 ? 8.797 32.656 9.039 1 98.38 274 LEU B CA 1
ATOM 4781 C C . LEU B 1 274 ? 9.172 34.125 9.141 1 98.38 274 LEU B C 1
ATOM 4783 O O . LEU B 1 274 ? 8.883 34.781 10.148 1 98.38 274 LEU B O 1
ATOM 4787 N N . SER B 1 275 ? 9.812 34.625 8.117 1 98 275 SER B N 1
ATOM 4788 C CA . SER B 1 275 ? 10.188 36.031 8.094 1 98 275 SER B CA 1
ATOM 4789 C C . SER B 1 275 ? 8.953 36.938 8.117 1 98 275 SER B C 1
ATOM 4791 O O . SER B 1 275 ? 8.938 37.938 8.812 1 98 275 SER B O 1
ATOM 4793 N N . ALA B 1 276 ? 7.969 36.562 7.324 1 98.19 276 ALA B N 1
ATOM 4794 C CA . ALA B 1 276 ? 6.719 37.344 7.305 1 98.19 276 ALA B CA 1
ATOM 4795 C C . ALA B 1 276 ? 6.043 37.312 8.672 1 98.19 276 ALA B C 1
ATOM 4797 O O . ALA B 1 276 ? 5.543 38.344 9.133 1 98.19 276 ALA B O 1
ATOM 4798 N N . VAL B 1 277 ? 6.023 36.156 9.328 1 98.44 277 VAL B N 1
ATOM 4799 C CA . VAL B 1 277 ? 5.414 36.031 10.648 1 98.44 277 VAL B CA 1
ATOM 4800 C C . VAL B 1 277 ? 6.203 36.844 11.664 1 98.44 277 VAL B C 1
ATOM 4802 O O . VAL B 1 277 ? 5.621 37.562 12.469 1 98.44 277 VAL B O 1
ATOM 4805 N N . ARG B 1 278 ? 7.523 36.781 11.602 1 97.69 278 ARG B N 1
ATOM 4806 C CA . ARG B 1 278 ? 8.391 37.531 12.516 1 97.69 278 ARG B CA 1
ATOM 4807 C C . ARG B 1 278 ? 8.141 39.031 12.422 1 97.69 278 ARG B C 1
ATOM 4809 O O . ARG B 1 278 ? 8.086 39.719 13.438 1 97.69 278 ARG B O 1
ATOM 4816 N N . ALA B 1 279 ? 7.992 39.438 11.234 1 96.94 279 ALA B N 1
ATOM 4817 C CA . ALA B 1 279 ? 7.801 40.875 10.984 1 96.94 279 ALA B CA 1
ATOM 4818 C C . ALA B 1 279 ? 6.484 41.344 11.578 1 96.94 279 ALA B C 1
ATOM 4820 O O . ALA B 1 279 ? 6.367 42.531 11.977 1 96.94 279 ALA B O 1
ATOM 4821 N N . ALA B 1 280 ? 5.52 40.5 11.641 1 97.19 280 ALA B N 1
ATOM 4822 C CA . ALA B 1 280 ? 4.184 40.875 12.102 1 97.19 280 ALA B CA 1
ATOM 4823 C C . ALA B 1 280 ? 4.078 40.781 13.617 1 97.19 280 ALA B C 1
ATOM 4825 O O . ALA B 1 280 ? 3.166 41.344 14.219 1 97.19 280 ALA B O 1
ATOM 4826 N N . MET B 1 281 ? 4.93 40.062 14.25 1 96.75 281 MET B N 1
ATOM 4827 C CA . MET B 1 281 ? 4.828 39.719 15.664 1 96.75 281 MET B CA 1
ATOM 4828 C C . MET B 1 281 ? 5.246 40.906 16.547 1 96.75 281 MET B C 1
ATOM 4830 O O . MET B 1 281 ? 6.246 41.562 16.266 1 96.75 281 MET B O 1
ATOM 4834 N N . LYS B 1 282 ? 4.457 41.219 17.578 1 93.12 282 LYS B N 1
ATOM 4835 C CA . LYS B 1 282 ? 4.887 42.094 18.656 1 93.12 282 LYS B CA 1
ATOM 4836 C C . LYS B 1 282 ? 5.836 41.375 19.609 1 93.12 282 LYS B C 1
ATOM 4838 O O . LYS B 1 282 ? 5.891 40.156 19.625 1 93.12 282 LYS B O 1
ATOM 4843 N N . PRO B 1 283 ? 6.418 42.312 20.406 1 89.81 283 PRO B N 1
ATOM 4844 C CA . PRO B 1 283 ? 7.234 41.688 21.4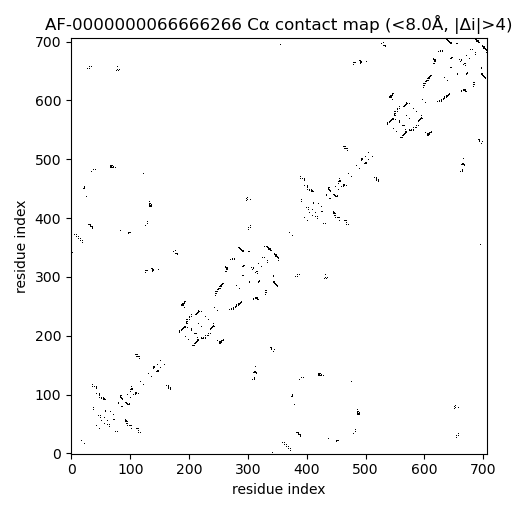38 1 89.81 283 PRO B CA 1
ATOM 4845 C C . PRO B 1 283 ? 6.41 40.812 22.391 1 89.81 283 PRO B C 1
ATOM 4847 O O . PRO B 1 283 ? 5.312 41.219 22.797 1 89.81 283 PRO B O 1
ATOM 4850 N N . GLY B 1 284 ? 6.734 39.719 22.656 1 93.62 284 GLY B N 1
ATOM 4851 C CA . GLY B 1 284 ? 6.062 38.812 23.594 1 93.62 284 GLY B CA 1
ATOM 4852 C C . GLY B 1 284 ? 5.141 37.812 22.922 1 93.62 284 GLY B C 1
ATOM 4853 O O . GLY B 1 284 ? 4.656 36.875 23.578 1 93.62 284 GLY B O 1
ATOM 4854 N N . ALA B 1 285 ? 4.812 38.125 21.656 1 96.94 285 ALA B N 1
ATOM 4855 C CA . ALA B 1 285 ? 3.953 37.188 20.922 1 96.94 285 ALA B CA 1
ATOM 4856 C C . ALA B 1 285 ? 4.617 35.812 20.812 1 96.94 285 ALA B C 1
ATOM 4858 O O . ALA B 1 285 ? 5.836 35.688 20.953 1 96.94 285 ALA B O 1
ATOM 4859 N N . ARG B 1 286 ? 3.781 34.75 20.594 1 98.25 286 ARG B N 1
ATOM 4860 C CA . ARG B 1 286 ? 4.281 33.375 20.453 1 98.25 286 ARG B CA 1
ATOM 4861 C C . ARG B 1 286 ? 4.023 32.844 19.047 1 98.25 286 ARG B C 1
ATOM 4863 O O . ARG B 1 286 ? 3.061 33.25 18.391 1 98.25 286 ARG B O 1
ATOM 4870 N N . LEU B 1 287 ? 4.945 32.125 18.594 1 98.69 287 LEU B N 1
ATOM 4871 C CA . LEU B 1 287 ? 4.742 31.312 17.406 1 98.69 287 LEU B CA 1
ATOM 4872 C C . LEU B 1 287 ? 4.496 29.844 17.781 1 98.69 287 LEU B C 1
ATOM 4874 O O . LEU B 1 287 ? 5.297 29.25 18.5 1 98.69 287 LEU B O 1
ATOM 4878 N N . VAL B 1 288 ? 3.377 29.344 17.375 1 98.5 288 VAL B N 1
ATOM 4879 C CA . VAL B 1 288 ? 3.027 27.938 17.594 1 98.5 288 VAL B CA 1
ATOM 4880 C C . VAL B 1 288 ? 3.01 27.188 16.266 1 98.5 288 VAL B C 1
ATOM 4882 O O . VAL B 1 288 ? 2.24 27.531 15.367 1 98.5 288 VAL B O 1
ATOM 4885 N N . ILE B 1 289 ? 3.879 26.234 16.141 1 98.31 289 ILE B N 1
ATOM 4886 C CA . ILE B 1 289 ? 3.957 25.375 14.969 1 98.31 289 ILE B CA 1
ATOM 4887 C C . ILE B 1 289 ? 3.436 23.984 15.312 1 98.31 289 ILE B C 1
ATOM 4889 O O . ILE B 1 289 ? 3.846 23.391 16.312 1 98.31 289 ILE B O 1
ATOM 4893 N N . VAL B 1 290 ? 2.455 23.516 14.555 1 96.5 290 VAL B N 1
ATOM 4894 C CA . VAL B 1 290 ? 1.915 22.172 14.734 1 96.5 290 VAL B CA 1
ATOM 4895 C C . VAL B 1 290 ? 2.318 21.297 13.555 1 96.5 290 VAL B C 1
ATOM 4897 O O . VAL B 1 290 ? 1.819 21.469 12.445 1 96.5 290 VAL B O 1
ATOM 4900 N N . GLU B 1 291 ? 3.219 20.406 13.758 1 95.81 291 GLU B N 1
ATOM 4901 C CA . GLU B 1 291 ? 3.773 19.547 12.719 1 95.81 291 GLU B CA 1
ATOM 4902 C C . GLU B 1 291 ? 4.098 18.156 13.258 1 95.81 291 GLU B C 1
ATOM 4904 O O . GLU B 1 291 ? 4.094 17.953 14.477 1 95.81 291 GLU B O 1
ATOM 4909 N N . LEU B 1 292 ? 4.277 17.328 12.18 1 92.81 292 LEU B N 1
ATOM 4910 C CA . LEU B 1 292 ? 4.914 16.078 12.562 1 92.81 292 LEU B CA 1
ATOM 4911 C C . LEU B 1 292 ? 6.395 16.281 12.859 1 92.81 292 LEU B C 1
ATOM 4913 O O . LEU B 1 292 ? 7.082 17.016 12.125 1 92.81 292 LEU B O 1
ATOM 4917 N N . VAL B 1 293 ? 6.859 15.945 14.109 1 94.5 293 VAL B N 1
ATOM 4918 C CA . VAL B 1 293 ? 8.273 16.016 14.461 1 94.5 293 VAL B CA 1
ATOM 4919 C C . VAL B 1 293 ? 8.898 14.625 14.398 1 94.5 293 VAL B C 1
ATOM 4921 O O . VAL B 1 293 ? 8.461 13.711 15.094 1 94.5 293 VAL B O 1
ATOM 4924 N N . LEU B 1 294 ? 9.867 14.531 13.453 1 94.5 294 LEU B N 1
ATOM 4925 C CA . LEU B 1 294 ? 10.5 13.234 13.25 1 94.5 294 LEU B CA 1
ATOM 4926 C C . LEU B 1 294 ? 11.281 12.812 14.484 1 94.5 294 LEU B C 1
ATOM 4928 O O . LEU B 1 294 ? 12.062 13.602 15.031 1 94.5 294 LEU B O 1
ATOM 4932 N N . PRO B 1 295 ? 11.016 11.602 14.93 1 89.94 295 PRO B N 1
ATOM 4933 C CA . PRO B 1 295 ? 11.867 11.094 16 1 89.94 295 PRO B CA 1
ATOM 4934 C C . PRO B 1 295 ? 13.289 10.805 15.539 1 89.94 295 PRO B C 1
ATOM 4936 O O . PRO B 1 295 ? 13.531 10.617 14.344 1 89.94 295 PRO B O 1
ATOM 4939 N N . GLU B 1 296 ? 14.188 10.703 16.438 1 87.06 296 GLU B N 1
ATOM 4940 C CA . GLU B 1 296 ? 15.578 10.438 16.094 1 87.06 296 GLU B CA 1
ATOM 4941 C C . GLU B 1 296 ? 15.852 8.938 16.016 1 87.06 296 GLU B C 1
ATOM 4943 O O . GLU B 1 296 ? 16.859 8.516 15.445 1 87.06 296 GLU B O 1
ATOM 4948 N N . ASN B 1 297 ? 14.977 8.156 16.438 1 85.62 297 ASN B N 1
ATOM 4949 C CA . ASN B 1 297 ? 15.172 6.711 16.406 1 85.62 297 ASN B CA 1
ATOM 4950 C C . ASN B 1 297 ? 14.719 6.117 15.07 1 85.62 297 ASN B C 1
ATOM 4952 O O . ASN B 1 297 ? 14.242 6.84 14.195 1 85.62 297 ASN B O 1
ATOM 4956 N N . ASN B 1 298 ? 14.891 4.797 14.891 1 87.5 298 ASN B N 1
ATOM 4957 C CA . ASN B 1 298 ? 14.602 4.121 13.633 1 87.5 298 ASN B CA 1
ATOM 4958 C C . ASN B 1 298 ? 13.25 3.41 13.68 1 87.5 298 ASN B C 1
ATOM 4960 O O . ASN B 1 298 ? 12.984 2.516 12.875 1 87.5 298 ASN B O 1
ATOM 4964 N N . HIS B 1 299 ? 12.375 3.791 14.594 1 86.12 299 HIS B N 1
ATOM 4965 C CA . HIS B 1 299 ? 11.07 3.16 14.695 1 86.12 299 HIS B CA 1
ATOM 4966 C C . HIS B 1 299 ? 10.102 3.725 13.656 1 86.12 299 HIS B C 1
ATOM 4968 O O . HIS B 1 299 ? 10.281 4.852 13.188 1 86.12 299 HIS B O 1
ATOM 4974 N N . PRO B 1 300 ? 9.156 2.844 13.305 1 87.38 300 PRO B N 1
ATOM 4975 C CA . PRO B 1 300 ? 8.125 3.377 12.406 1 87.38 300 PRO B CA 1
ATOM 4976 C C . PRO B 1 300 ? 7.457 4.629 12.969 1 87.38 300 PRO B C 1
ATOM 4978 O O . PRO B 1 300 ? 7.219 4.723 14.172 1 87.38 300 PRO B O 1
ATOM 4981 N N . HIS B 1 301 ? 7.238 5.602 12.172 1 88.5 301 HIS B N 1
ATOM 4982 C CA . HIS B 1 301 ? 6.582 6.867 12.477 1 88.5 301 HIS B CA 1
ATOM 4983 C C . HIS B 1 301 ? 5.879 7.434 11.242 1 88.5 301 HIS B C 1
ATOM 4985 O O . HIS B 1 301 ? 6.426 7.402 10.141 1 88.5 301 HIS B O 1
ATOM 4991 N N . PRO B 1 302 ? 4.582 7.93 11.422 1 89.31 302 PRO B N 1
ATOM 4992 C CA . PRO B 1 302 ? 3.867 8.484 10.273 1 89.31 302 PRO B CA 1
ATOM 4993 C C . PRO B 1 302 ? 4.645 9.594 9.578 1 89.31 302 PRO B C 1
ATOM 4995 O O . PRO B 1 302 ? 4.547 9.758 8.359 1 89.31 302 PRO B O 1
ATOM 4998 N N . GLY B 1 303 ? 5.438 10.297 10.336 1 92.94 303 GLY B N 1
ATOM 4999 C CA . GLY B 1 303 ? 6.227 11.391 9.781 1 92.94 303 GLY B CA 1
ATOM 5000 C C . GLY B 1 303 ? 7.191 10.938 8.703 1 92.94 303 GLY B C 1
ATOM 5001 O O . GLY B 1 303 ? 7.535 11.711 7.805 1 92.94 303 GLY B O 1
ATOM 5002 N N . LYS B 1 304 ? 7.656 9.734 8.766 1 94.94 304 LYS B N 1
ATOM 5003 C CA . LYS B 1 304 ? 8.594 9.227 7.762 1 94.94 304 LYS B CA 1
ATOM 5004 C C . LYS B 1 304 ? 7.902 8.992 6.426 1 94.94 304 LYS B C 1
ATOM 5006 O O . LYS B 1 304 ? 8.508 9.164 5.367 1 94.94 304 LYS B O 1
ATOM 5011 N N . PHE B 1 305 ? 6.609 8.617 6.453 1 94.62 305 PHE B N 1
ATOM 5012 C CA . PHE B 1 305 ? 5.789 8.539 5.25 1 94.62 305 PHE B CA 1
ATOM 5013 C C . PHE B 1 305 ? 5.512 9.93 4.695 1 94.62 305 PHE B C 1
ATOM 5015 O O . PHE B 1 305 ? 5.688 10.18 3.498 1 94.62 305 PHE B O 1
ATOM 5022 N N . VAL B 1 306 ? 5.09 10.805 5.562 1 94.81 306 VAL B N 1
ATOM 5023 C CA . VAL B 1 306 ? 4.684 12.148 5.172 1 94.81 306 VAL B CA 1
ATOM 5024 C C . VAL B 1 306 ? 5.883 12.906 4.613 1 94.81 306 VAL B C 1
ATOM 5026 O O . VAL B 1 306 ? 5.742 13.711 3.689 1 94.81 306 VAL B O 1
ATOM 5029 N N . ASP B 1 307 ? 7.059 12.617 5.148 1 97.06 307 ASP B N 1
ATOM 5030 C CA . ASP B 1 307 ? 8.281 13.234 4.637 1 97.06 307 ASP B CA 1
ATOM 5031 C C . ASP B 1 307 ? 8.461 12.945 3.15 1 97.06 307 ASP B C 1
ATOM 5033 O O . ASP B 1 307 ? 8.781 13.844 2.371 1 97.06 307 ASP B O 1
ATOM 5037 N N . LEU B 1 308 ? 8.242 11.711 2.713 1 97.19 308 LEU B N 1
ATOM 5038 C CA . LEU B 1 308 ? 8.328 11.352 1.302 1 97.19 308 LEU B CA 1
ATOM 5039 C C . LEU B 1 308 ? 7.168 11.953 0.515 1 97.19 308 LEU B C 1
ATOM 5041 O O . LEU B 1 308 ? 7.332 12.344 -0.646 1 97.19 308 LEU B O 1
ATOM 5045 N N . GLU B 1 309 ? 6.008 11.977 1.171 1 95.81 309 GLU B N 1
ATOM 5046 C CA . GLU B 1 309 ? 4.859 12.641 0.563 1 95.81 309 GLU B CA 1
ATOM 5047 C C . GLU B 1 309 ? 5.18 14.094 0.221 1 95.81 309 GLU B C 1
ATOM 5049 O O . GLU B 1 309 ? 4.824 14.578 -0.854 1 95.81 309 GLU B O 1
ATOM 5054 N N . MET B 1 310 ? 5.883 14.797 1.105 1 97.25 310 MET B N 1
ATOM 5055 C CA . MET B 1 310 ? 6.277 16.188 0.879 1 97.25 310 MET B CA 1
ATOM 5056 C C . MET B 1 310 ? 7.301 16.281 -0.248 1 97.25 310 MET B C 1
ATOM 5058 O O . MET B 1 310 ? 7.234 17.188 -1.073 1 97.25 310 MET B O 1
ATOM 5062 N N . LEU B 1 311 ? 8.227 15.359 -0.269 1 97.31 311 LEU B N 1
ATOM 5063 C CA . LEU B 1 311 ? 9.227 15.352 -1.331 1 97.31 311 LEU B CA 1
ATOM 5064 C C . LEU B 1 311 ? 8.57 15.188 -2.697 1 97.31 311 LEU B C 1
ATOM 5066 O O . LEU B 1 311 ? 8.836 15.961 -3.617 1 97.31 311 LEU B O 1
ATOM 5070 N N . VAL B 1 312 ? 7.645 14.258 -2.842 1 97.12 312 VAL B N 1
ATOM 5071 C CA . VAL B 1 312 ? 7.039 13.859 -4.109 1 97.12 312 VAL B CA 1
ATOM 5072 C C . VAL B 1 312 ? 6.129 14.977 -4.617 1 97.12 312 VAL B C 1
ATOM 5074 O O . VAL B 1 312 ? 6.125 15.289 -5.809 1 97.12 312 VAL B O 1
ATOM 5077 N N . ASN B 1 313 ? 5.469 15.617 -3.727 1 96 313 ASN B N 1
ATOM 5078 C CA . ASN B 1 313 ? 4.379 16.469 -4.176 1 96 313 ASN B CA 1
ATOM 5079 C C . ASN B 1 313 ? 4.777 17.953 -4.141 1 96 313 ASN B C 1
ATOM 5081 O O . ASN B 1 313 ? 4.426 18.703 -5.043 1 96 313 ASN B O 1
ATOM 5085 N N . VAL B 1 314 ? 5.559 18.359 -3.039 1 94.88 314 VAL B N 1
ATOM 5086 C CA . VAL B 1 314 ? 5.641 19.812 -2.879 1 94.88 314 VAL B CA 1
ATOM 5087 C C . VAL B 1 314 ? 7.086 20.219 -2.604 1 94.88 314 VAL B C 1
ATOM 5089 O O . VAL B 1 314 ? 7.395 21.406 -2.516 1 94.88 314 VAL B O 1
ATOM 5092 N N . GLY B 1 315 ? 7.984 19.312 -2.477 1 94 315 GLY B N 1
ATOM 5093 C CA . GLY B 1 315 ? 9.391 19.609 -2.275 1 94 315 GLY B CA 1
ATOM 5094 C C . GLY B 1 315 ? 9.711 20.047 -0.856 1 94 315 GLY B C 1
ATOM 5095 O O . GLY B 1 315 ? 10.82 20.5 -0.576 1 94 315 GLY B O 1
ATOM 5096 N N . GLY B 1 316 ? 8.734 19.953 0.056 1 96.75 316 GLY B N 1
ATOM 5097 C CA . GLY B 1 316 ? 8.938 20.234 1.47 1 96.75 316 GLY B CA 1
ATOM 5098 C C . GLY B 1 316 ? 9.539 19.062 2.227 1 96.75 316 GLY B C 1
ATOM 5099 O O . GLY B 1 316 ? 10.211 18.219 1.637 1 96.75 316 GLY B O 1
ATOM 5100 N N . ARG B 1 317 ? 9.422 19.125 3.586 1 97.12 317 ARG B N 1
ATOM 5101 C CA . ARG B 1 317 ? 10.023 18.062 4.387 1 97.12 317 ARG B CA 1
ATOM 5102 C C . ARG B 1 317 ? 9.477 18.078 5.812 1 97.12 317 ARG B C 1
ATOM 5104 O O . ARG B 1 317 ? 8.953 19.094 6.27 1 97.12 317 ARG B O 1
ATOM 5111 N N . GLU B 1 318 ? 9.547 16.922 6.441 1 96.94 318 GLU B N 1
ATOM 5112 C CA . GLU B 1 318 ? 9.422 16.844 7.891 1 96.94 318 GLU B CA 1
ATOM 5113 C C . GLU B 1 318 ? 10.781 17.016 8.57 1 96.94 318 GLU B C 1
ATOM 5115 O O . GLU B 1 318 ? 11.82 16.75 7.969 1 96.94 318 GLU B O 1
ATOM 5120 N N . ARG B 1 319 ? 10.75 17.5 9.781 1 97.38 319 ARG B N 1
ATOM 5121 C CA . ARG B 1 319 ? 11.984 17.828 10.484 1 97.38 319 ARG B CA 1
ATOM 5122 C C . ARG B 1 319 ? 11.992 17.234 11.883 1 97.38 319 ARG B C 1
ATOM 5124 O O . ARG B 1 319 ? 10.938 16.969 12.461 1 97.38 319 ARG B O 1
ATOM 5131 N N . THR B 1 320 ? 13.219 16.953 12.328 1 95.75 320 THR B N 1
ATOM 5132 C CA . THR B 1 320 ? 13.414 16.641 13.742 1 95.75 320 THR B CA 1
ATOM 5133 C C . THR B 1 320 ? 13.336 17.906 14.586 1 95.75 320 THR B C 1
ATOM 5135 O O . THR B 1 320 ? 13.344 19.016 14.055 1 95.75 320 THR B O 1
ATOM 5138 N N . ALA B 1 321 ? 13.234 17.688 15.922 1 96.19 321 ALA B N 1
ATOM 5139 C CA . ALA B 1 321 ? 13.234 18.844 16.828 1 96.19 321 ALA B CA 1
ATOM 5140 C C . ALA B 1 321 ? 14.516 19.641 16.703 1 96.19 321 ALA B C 1
ATOM 5142 O O . ALA B 1 321 ? 14.492 20.875 16.734 1 96.19 321 ALA B O 1
ATOM 5143 N N . ALA B 1 322 ? 15.617 18.969 16.484 1 96.75 322 ALA B N 1
ATOM 5144 C CA . ALA B 1 322 ? 16.922 19.625 16.328 1 96.75 322 ALA B CA 1
ATOM 5145 C C . ALA B 1 322 ? 16.953 20.453 15.047 1 96.75 322 ALA B C 1
ATOM 5147 O O . ALA B 1 322 ? 17.469 21.578 15.039 1 96.75 322 ALA B O 1
ATOM 5148 N N . GLU B 1 323 ? 16.453 19.875 14.039 1 96.69 323 GLU B N 1
ATOM 5149 C CA . GLU B 1 323 ? 16.406 20.594 12.766 1 96.69 323 GLU B CA 1
ATOM 5150 C C . GLU B 1 323 ? 15.5 21.812 12.844 1 96.69 323 GLU B C 1
ATOM 5152 O O . GLU B 1 323 ? 15.812 22.859 12.281 1 96.69 323 GLU B O 1
ATOM 5157 N N . TYR B 1 324 ? 14.352 21.703 13.555 1 97.88 324 TYR B N 1
ATOM 5158 C CA . TYR B 1 324 ? 13.484 22.859 13.758 1 97.88 324 TYR B CA 1
ATOM 5159 C C . TYR B 1 324 ? 14.188 23.938 14.555 1 97.88 324 TYR B C 1
ATOM 5161 O O . TYR B 1 324 ? 14.062 25.125 14.242 1 97.88 324 TYR B O 1
ATOM 5169 N N . ARG B 1 325 ? 14.898 23.531 15.555 1 98.06 325 ARG B N 1
ATOM 5170 C CA . ARG B 1 325 ? 15.617 24.5 16.391 1 98.06 325 ARG B CA 1
ATOM 5171 C C . ARG B 1 325 ? 16.594 25.312 15.547 1 98.06 325 ARG B C 1
ATOM 5173 O O . ARG B 1 325 ? 16.609 26.547 15.648 1 98.06 325 ARG B O 1
ATOM 5180 N N . GLU B 1 326 ? 17.328 24.641 14.727 1 98 326 GLU B N 1
ATOM 5181 C CA . GLU B 1 326 ? 18.297 25.312 13.859 1 98 326 GLU B CA 1
ATOM 5182 C C . GLU B 1 326 ? 17.578 26.172 12.82 1 98 326 GLU B C 1
ATOM 5184 O O . GLU B 1 326 ? 18 27.312 12.562 1 98 326 GLU B O 1
ATOM 5189 N N . PHE B 1 327 ? 16.609 25.672 12.289 1 97.81 327 PHE B N 1
ATOM 5190 C CA . PHE B 1 327 ? 15.859 26.359 11.242 1 97.81 327 PHE B CA 1
ATOM 5191 C C . PHE B 1 327 ? 15.211 27.625 11.781 1 97.81 327 PHE B C 1
ATOM 5193 O O . PHE B 1 327 ? 15.344 28.688 11.18 1 97.81 327 PHE B O 1
ATOM 5200 N N . LEU B 1 328 ? 14.523 27.5 12.914 1 98.5 328 LEU B N 1
ATOM 5201 C CA . LEU B 1 328 ? 13.852 28.625 13.539 1 98.5 328 LEU B CA 1
ATOM 5202 C C . LEU B 1 328 ? 14.859 29.703 13.945 1 98.5 328 LEU B C 1
ATOM 5204 O O . LEU B 1 328 ? 14.594 30.891 13.781 1 98.5 328 LEU B O 1
ATOM 5208 N N . ALA B 1 329 ? 16.016 29.297 14.375 1 98.19 329 ALA B N 1
ATOM 5209 C CA . ALA B 1 329 ? 17.047 30.25 14.797 1 98.19 329 ALA B CA 1
ATOM 5210 C C . ALA B 1 329 ? 17.5 31.109 13.625 1 98.19 329 ALA B C 1
ATOM 5212 O O . ALA B 1 329 ? 17.812 32.281 13.797 1 98.19 329 ALA B O 1
ATOM 5213 N N . ARG B 1 330 ? 17.531 30.547 12.469 1 97.75 330 ARG B N 1
ATOM 5214 C CA . ARG B 1 330 ? 17.984 31.25 11.273 1 97.75 330 ARG B CA 1
ATOM 5215 C C . ARG B 1 330 ? 17.016 32.344 10.883 1 97.75 330 ARG B C 1
ATOM 5217 O O . ARG B 1 330 ? 17.375 33.281 10.172 1 97.75 330 ARG B O 1
ATOM 5224 N N . TYR B 1 331 ? 15.852 32.281 11.414 1 97.44 331 TYR B N 1
ATOM 5225 C CA . TYR B 1 331 ? 14.852 33.25 10.977 1 97.44 331 TYR B CA 1
ATOM 5226 C C . TYR B 1 331 ? 14.297 34.031 12.164 1 97.44 331 TYR B C 1
ATOM 5228 O O . TYR B 1 331 ? 13.148 34.5 12.141 1 97.44 331 TYR B O 1
ATOM 5236 N N . GLY B 1 332 ? 15.094 34.125 13.227 1 96.62 332 GLY B N 1
ATOM 5237 C CA . GLY B 1 332 ? 14.836 35.062 14.312 1 96.62 332 GLY B CA 1
ATOM 5238 C C . GLY B 1 332 ? 13.906 34.5 15.367 1 96.62 332 GLY B C 1
ATOM 5239 O O . GLY B 1 332 ? 13.203 35.25 16.047 1 96.62 332 GLY B O 1
ATOM 5240 N N . PHE B 1 333 ? 13.867 33.188 15.516 1 98.38 333 PHE B N 1
ATOM 5241 C CA . PHE B 1 333 ? 13.039 32.594 16.547 1 98.38 333 PHE B CA 1
ATOM 5242 C C . PHE B 1 333 ? 13.875 31.703 17.469 1 98.38 333 PHE B C 1
ATOM 5244 O O . PHE B 1 333 ? 14.859 31.109 17.031 1 98.38 333 PHE B O 1
ATOM 5251 N N . THR B 1 334 ? 13.531 31.656 18.672 1 98.12 334 THR B N 1
ATOM 5252 C CA . THR B 1 334 ? 14.062 30.688 19.625 1 98.12 334 THR B CA 1
ATOM 5253 C C . THR B 1 334 ? 13.008 29.656 20 1 98.12 334 THR B C 1
ATOM 5255 O O . THR B 1 334 ? 11.93 30 20.484 1 98.12 334 THR B O 1
ATOM 5258 N N . LEU B 1 335 ? 13.289 28.406 19.719 1 98.44 335 LEU B N 1
ATOM 5259 C CA . LEU B 1 335 ? 12.398 27.328 20.094 1 98.44 335 LEU B CA 1
ATOM 5260 C C . LEU B 1 335 ? 12.414 27.125 21.609 1 98.44 335 LEU B C 1
ATOM 5262 O O . LEU B 1 335 ? 13.453 26.812 22.188 1 98.44 335 LEU B O 1
ATOM 5266 N N . GLN B 1 336 ? 11.297 27.312 22.234 1 97.75 336 GLN B N 1
ATOM 5267 C CA . GLN B 1 336 ? 11.234 27.219 23.688 1 97.75 336 GLN B CA 1
ATOM 5268 C C . GLN B 1 336 ? 10.828 25.828 24.141 1 97.75 336 GLN B C 1
ATOM 5270 O O . GLN B 1 336 ? 11.344 25.312 25.141 1 97.75 336 GLN B O 1
ATOM 5275 N N . ARG B 1 337 ? 9.82 25.281 23.438 1 97.06 337 ARG B N 1
ATOM 5276 C CA . ARG B 1 337 ? 9.25 24 23.859 1 97.06 337 ARG B CA 1
ATOM 5277 C C . ARG B 1 337 ? 8.852 23.156 22.672 1 97.06 337 ARG B C 1
ATOM 5279 O O . ARG B 1 337 ? 8.414 23.688 21.641 1 97.06 337 ARG B O 1
ATOM 5286 N N . VAL B 1 338 ? 9.031 21.938 22.781 1 96.75 338 VAL B N 1
ATOM 5287 C CA . VAL B 1 338 ? 8.398 20.922 21.953 1 96.75 338 VAL B CA 1
ATOM 5288 C C . VAL B 1 338 ? 7.438 20.078 22.781 1 96.75 338 VAL B C 1
ATOM 5290 O O . VAL B 1 338 ? 7.863 19.344 23.688 1 96.75 338 VAL B O 1
ATOM 5293 N N . ILE B 1 339 ? 6.184 20.188 22.516 1 95.12 339 ILE B N 1
ATOM 5294 C CA . ILE B 1 339 ? 5.141 19.562 23.328 1 95.12 339 ILE B CA 1
ATOM 5295 C C . ILE B 1 339 ? 4.527 18.391 22.547 1 95.12 339 ILE B C 1
ATOM 5297 O O . ILE B 1 339 ? 3.85 18.594 21.531 1 95.12 339 ILE B O 1
ATOM 5301 N N . PRO B 1 340 ? 4.793 17.203 22.969 1 90.94 340 PRO B N 1
ATOM 5302 C CA . PRO B 1 340 ? 4.141 16.062 22.312 1 90.94 340 PRO B CA 1
ATOM 5303 C C . PRO B 1 340 ? 2.635 16.031 22.562 1 90.94 340 PRO B C 1
ATOM 5305 O O . PRO B 1 340 ? 2.162 16.531 23.594 1 90.94 340 PRO B O 1
ATOM 5308 N N . THR B 1 341 ? 1.92 15.562 21.609 1 88.31 341 THR B N 1
ATOM 5309 C CA . THR B 1 341 ? 0.498 15.289 21.781 1 88.31 341 THR B CA 1
ATOM 5310 C C . THR B 1 341 ? 0.224 13.789 21.703 1 88.31 341 THR B C 1
ATOM 5312 O O . THR B 1 341 ? 1.146 12.992 21.516 1 88.31 341 THR B O 1
ATOM 5315 N N . VAL B 1 342 ? -1.091 13.438 21.906 1 78.56 342 VAL B N 1
ATOM 5316 C CA . VAL B 1 342 ? -1.453 12.023 21.812 1 78.56 342 VAL B CA 1
ATOM 5317 C C . VAL B 1 342 ? -1.624 11.617 20.359 1 78.56 342 VAL B C 1
ATOM 5319 O O . VAL B 1 342 ? -1.89 10.453 20.047 1 78.56 342 VAL B O 1
ATOM 5322 N N . SER B 1 343 ? -1.496 12.547 19.5 1 79.19 343 SER B N 1
ATOM 5323 C CA . SER B 1 343 ? -1.427 12.297 18.062 1 79.19 343 SER B CA 1
ATOM 5324 C C . SER B 1 343 ? 0.002 12.43 17.547 1 79.19 343 SER B C 1
ATOM 5326 O O . SER B 1 343 ? 0.906 12.805 18.297 1 79.19 343 SER B O 1
ATOM 5328 N N . PRO B 1 344 ? 0.218 12.078 16.266 1 79.25 344 PRO B N 1
ATOM 5329 C CA . PRO B 1 344 ? 1.58 12.219 15.742 1 79.25 344 PRO B CA 1
ATOM 5330 C C . PRO B 1 344 ? 2.047 13.672 15.68 1 79.25 344 PRO B C 1
ATOM 5332 O O . PRO B 1 344 ? 3.244 13.93 15.531 1 79.25 344 PRO B O 1
ATOM 5335 N N . ASP B 1 345 ? 1.196 14.562 15.805 1 90.44 345 ASP B N 1
ATOM 5336 C CA . ASP B 1 345 ? 1.566 15.969 15.758 1 90.44 345 ASP B CA 1
ATOM 5337 C C . ASP B 1 345 ? 2.197 16.422 17.078 1 90.44 345 ASP B C 1
ATOM 5339 O O . ASP B 1 345 ? 1.852 15.898 18.141 1 90.44 345 ASP B O 1
ATOM 5343 N N . ASN B 1 346 ? 3.146 17.266 16.984 1 94.38 346 ASN B N 1
ATOM 5344 C CA . ASN B 1 346 ? 3.742 18 18.094 1 94.38 346 ASN B CA 1
ATOM 5345 C C . ASN B 1 346 ? 3.48 19.5 17.984 1 94.38 346 ASN B C 1
ATOM 5347 O O . ASN B 1 346 ? 3.189 20.016 16.906 1 94.38 346 ASN B O 1
ATOM 5351 N N . ILE B 1 347 ? 3.5 20.094 19.125 1 97.12 347 ILE B N 1
ATOM 5352 C CA . ILE B 1 347 ? 3.398 21.562 19.188 1 97.12 347 ILE B CA 1
ATOM 5353 C C . ILE B 1 347 ? 4.77 22.156 19.484 1 97.12 347 ILE B C 1
ATOM 5355 O O . ILE B 1 347 ? 5.367 21.859 20.531 1 97.12 347 ILE B O 1
ATOM 5359 N N . LEU B 1 348 ? 5.297 22.891 18.547 1 98.25 348 LEU B N 1
ATOM 5360 C CA . LEU B 1 348 ? 6.516 23.656 18.766 1 98.25 348 LEU B CA 1
ATOM 5361 C C . LEU B 1 348 ? 6.188 25.109 19.125 1 98.25 348 LEU B C 1
ATOM 5363 O O . LEU B 1 348 ? 5.527 25.797 18.344 1 98.25 348 LEU B O 1
ATOM 5367 N N . GLU B 1 349 ? 6.566 25.516 20.297 1 98.44 349 GLU B N 1
ATOM 5368 C CA . GLU B 1 349 ? 6.379 26.891 20.734 1 98.44 349 GLU B CA 1
ATOM 5369 C C . GLU B 1 349 ? 7.68 27.688 20.641 1 98.44 349 GLU B C 1
ATOM 5371 O O . GLU B 1 349 ? 8.688 27.312 21.234 1 98.44 349 GLU B O 1
ATOM 5376 N N . ALA B 1 350 ? 7.613 28.719 19.906 1 98.38 350 ALA B N 1
ATOM 5377 C CA . ALA B 1 350 ? 8.789 29.562 19.719 1 98.38 350 ALA B CA 1
ATOM 5378 C C . ALA B 1 350 ? 8.477 31.016 20.031 1 98.38 350 ALA B C 1
ATOM 5380 O O . ALA B 1 350 ? 7.312 31.406 20.094 1 98.38 350 ALA B O 1
ATOM 5381 N N . VAL B 1 351 ? 9.516 31.797 20.328 1 97.88 351 VAL B N 1
ATOM 5382 C CA . VAL B 1 351 ? 9.414 33.219 20.594 1 97.88 351 VAL B CA 1
ATOM 5383 C C . VAL B 1 351 ? 10.43 34 19.75 1 97.88 351 VAL B C 1
ATOM 5385 O O . VAL B 1 351 ? 11.422 33.406 19.281 1 97.88 351 VAL B O 1
ATOM 5388 N N . PRO B 1 352 ? 10.078 35.281 19.469 1 96.25 352 PRO B N 1
ATOM 5389 C CA . PRO B 1 352 ? 11.102 36.094 18.797 1 96.25 352 PRO B CA 1
ATOM 5390 C C . PRO B 1 352 ? 12.422 36.125 19.562 1 96.25 352 PRO B C 1
ATOM 5392 O O . PRO B 1 352 ? 12.422 36.188 20.797 1 96.25 352 PRO B O 1
ATOM 5395 N N . SER B 1 353 ? 13.477 35.906 18.781 1 91.25 353 SER B N 1
ATOM 5396 C CA . SER B 1 353 ? 14.797 35.969 19.391 1 91.25 353 SER B CA 1
ATOM 5397 C C . SER B 1 353 ? 15.188 37.438 19.703 1 91.25 353 SER B C 1
ATOM 5399 O O . SER B 1 353 ? 14.758 38.344 19.016 1 91.25 353 SER B O 1
#

pLDDT: mean 92.97, std 7.06, range [46.84, 98.81]

Organism: Nocardia brasiliensis (strain ATCC 700358 / HUJEG-1) (NCBI:txid1133849)

Radius of gyration: 28.01 Å; Cα contacts (8 Å, |Δi|>4): 1384; chains: 2; bounding box: 58×86×58 Å

Solvent-accessible surface area (backbone atoms only — not comparable to full-atom values): 34996 Å² total; per-residue (Å²): 111,70,66,56,52,52,50,52,52,41,48,52,45,53,51,49,54,48,66,74,44,58,31,53,58,42,44,53,55,46,48,52,32,29,54,50,20,38,49,50,14,32,40,38,72,59,38,49,40,52,70,27,66,88,40,65,38,42,59,64,59,48,16,61,76,55,64,31,22,48,68,30,46,48,51,55,46,53,40,39,29,25,74,51,33,31,41,68,45,93,87,61,26,35,32,70,29,65,30,20,46,13,35,13,84,82,36,96,58,25,43,24,42,35,33,45,37,67,37,27,64,66,51,43,53,51,51,57,40,42,49,57,15,25,35,67,53,38,34,44,28,45,82,74,71,73,35,49,44,69,57,45,29,68,72,34,56,70,56,27,50,42,48,52,45,15,51,51,28,55,47,56,66,43,47,62,34,47,59,73,63,46,83,63,66,84,34,56,27,40,29,27,49,66,36,46,45,32,65,64,58,44,53,50,38,67,74,13,76,82,29,33,37,36,38,28,20,41,61,82,57,33,63,57,18,64,62,48,24,46,75,68,71,39,45,91,45,37,46,80,46,70,43,52,52,69,71,47,50,81,65,75,33,39,28,39,36,36,59,72,47,57,38,53,29,36,68,70,57,30,45,39,33,44,42,19,47,55,72,28,47,48,92,84,23,34,38,36,36,37,36,51,56,38,70,91,65,63,62,74,52,72,42,43,57,49,25,52,52,18,28,31,43,48,33,16,40,61,40,33,68,67,54,46,40,54,54,37,45,76,50,48,26,40,68,74,45,78,42,73,39,88,35,78,42,25,41,34,36,26,32,74,99,110,70,65,57,53,50,52,51,51,42,48,52,43,52,50,51,53,48,66,75,45,58,31,53,58,42,46,52,51,46,49,55,41,22,54,46,20,41,52,50,15,32,40,39,72,57,37,50,40,54,70,26,67,90,40,65,37,42,60,63,59,48,17,62,75,54,63,32,21,47,67,31,44,48,52,54,47,54,39,38,28,26,71,51,33,32,41,68,47,95,87,60,25,34,32,69,31,65,30,21,45,14,35,13,85,83,37,95,59,24,42,24,41,33,33,45,38,67,37,26,64,66,52,44,53,52,52,56,39,43,50,57,15,24,35,67,51,38,37,44,27,44,83,75,70,72,36,49,43,68,56,45,30,67,72,33,56,71,55,27,50,42,48,52,45,15,50,50,29,56,46,56,64,43,48,63,35,47,59,72,64,47,82,62,64,82,34,57,28,40,29,28,49,66,36,46,45,32,65,64,58,43,54,50,38,67,74,12,75,84,31,35,37,37,39,28,21,41,62,82,55,32,64,57,19,63,61,48,24,45,76,68,72,39,44,92,44,39,48,80,46,69,43,52,53,69,71,48,49,82,66,76,33,39,29,40,34,37,60,71,47,59,37,52,30,36,67,70,59,32,46,39,34,43,42,20,47,55,72,28,47,50,93,85,22,34,38,38,35,38,34,52,55,38,72,92,64,61,62,73,52,72,41,44,56,48,25,51,51,19,29,32,42,48,34,15,40,59,39,34,67,67,53,45,41,55,53,38,44,75,50,48,27,39,67,75,45,78,42,74,38,89,35,78,43,25,40,36,35,28,32,76,100

Foldseek 3Di:
DVLVVVQVVVLVVVVVVLVVDDPVVSVVVVVCVVVVLLLLLVCLVLQQLVVQVVHWAALVVSCVVSVHDSVVVVVSVVVCVVVPQWHADPVRTIHGDPNSLLSHPPRLQHQSLVSNLCNDPVNVVLVVCLVVLVVVLAACCCVPPVDAQVVVLVVDVVNVVSVVVNCVNVVSLCQVQVCVFDPPQVWAEEEEAQCFLCPNVLVNCVNHVNHAYEYEEACVRNVNNLVVSVVSPRNVRYHYDHDDLLVAGAADTLEYEAEPNLQLEDLVSSLSSLLRVLVRYDANHKYKYKDQADDPDPTDAVQVVVQSVSSHRRSGGHYHPVRVQVSSVVNQKHFDDWTDTSDSIIITMIGGD/DVLVVVQVVVLVVVVCVLVVDDPVVSVVVVVVCVVVLLLLLVCLVLQQLVVQVVHWAALVVSCVVSVHDSVVVVVSVVVCVVVPQWHADPVRTIHGDPNSLLSHPPRLQHQSLVSNLCNDPVNVVLVVCLVVLVVVLAACCCVPPVDAQVVVLVVDVVNVVSVVVNVVNVVSLCQVQVCVFDPPQVWAEEEEAQCFLCPNVLVNCVRRVNHAYEYEEACVRNVNNLVVSVVSPRNVRYHYDHDDLLVAGAADTLEYEAEPNLQLEDLVSSLSSLLRVLVRYDANRKYKYKDQADDPDPGDAVQVVVQSVSSHHRSGGHYHPVRCQVSSVVNQKHFDDWTDTSDSIIITMIGGD

InterPro domains:
  IPR001077 O-methyltransferase, C-terminal domain [PF00891] (127-333)
  IPR011991 ArsR-like helix-turn-helix domain [cd00090] (48-103)
  IPR012967 Caffeic acid 3-O-methyltransferase-like, dimerisation domain [PF08100] (28-103)
  IPR016461 O-methyltransferase-like [PIRSF005739] (24-343)
  IPR016461 O-methyltransferase-like [PS51683] (28-352)
  IPR029063 S-adenosyl-L-methionine-dependent methyltransferase superfamily [G3DSA:3.40.50.150] (168-334)
  IPR029063 S-adenosyl-L-methionine-dependent methyltransferase superfamily [SSF53335] (110-349)
  IPR036388 Winged helix-like DNA-binding domain superfamily [G3DSA:1.10.10.10] (22-115)
  IPR036390 Winged helix DNA-binding domain superfamily [SSF46785] (25-107)

Secondary structure (DSSP, 8-state):
-HHHHHHHHHHHHHHHHHHTS-HHHHHHHHHHHHHHHHHHHHHHHHTHHHHTTTS-B-HHHHHHHHT--HHHHHHHHHHHHHTTSEEE-TTS-EEE-HHHHTTSTTSSS--HHHHHHHTSHHHHHHHTTHHHHHHHSS-SHHHHHSS-HHHHHHH-HHHHHHHHHHHHHHHHHHHHHHHHHS--TT-SEEEEET-TTSHHHHHHHHH-TT-EEEEEE-TTGGGGHHHHHHHTT-GGGEEEEE--TTT---S--SEEEEES-GGGS-HHHHHHHHHHHHHHPPTT-EEEEEEEEEPSSSS--HHHHHHHHHHHHTS---EEHHHHHHHHHHTTEEEEEEEE-SSSEEEEEEEE-/-HHHHHHHHHHHHHHHHHHTS-HHHHHHHHHHHHHHHHHHHHHHHHTHHHHTTTS-B-HHHHHHHHT--HHHHHHHHHHHHHTTSEEE-TTS-EEE-HHHHTTSTTSSS--HHHHHHHTSHHHHHHHTTHHHHHHHSS-SHHHHHSS-HHHHHHH-HHHHHHHHHHHHHHHHHHHHHHHHHS--TT-SEEEEET-TTSHHHHHHHHH-TT-EEEEEE-TTGGGGHHHHHHHTT-GGGEEEEE--TTT---SS-SEEEEES-GGGS-HHHHHHHHHHHHHHPPTT-EEEEEEEEEPSSSS--HHHHHHHHHHHHTS---EEHHHHHHHHHHTTEEEEEEEE-SSSEEEEEEEE-

Sequence (706 aa):
MVVRAVELIRYGVAVAYRKLVPGHIAVMELLAAGWLTQAIHAAAELGIADALADGPRSGAELAEQLGADEDGLHRLLRLLIAYGIFTRRRDGRYALTPMGKALRRDSAVSLRDAALFFGSAVHRDHWSHLVDAVRTGKPVGQALHGMSFFEHVQANRELGRLFDNAMTSIGTLSLGPLLAAYDFTRFGTVVDVGGGEGTLIAEILRSAPESTGILFDLPEVAEAAADHLAARGVAERCTIERGSFFDTVPQGGDVYILKHILHDWPEEDAGRILSAVRAAMKPGARLVIVELVLPENNHPHPGKFVDLEMLVNVGGRERTAAEYREFLARYGFTLQRVIPTVSPDNILEAVPSMVVRAVELIRYGVAVAYRKLVPGHIAVMELLAAGWLTQAIHAAAELGIADALADGPRSGAELAEQLGADEDGLHRLLRLLIAYGIFTRRRDGRYALTPMGKALRRDSAVSLRDAALFFGSAVHRDHWSHLVDAVRTGKPVGQALHGMSFFEHVQANRELGRLFDNAMTSIGTLSLGPLLAAYDFTRFGTVVDVGGGEGTLIAEILRSAPESTGILFDLPEVAEAAADHLAARGVAERCTIERGSFFDTVPQGGDVYILKHILHDWPEEDAGRILSAVRAAMKPGARLVIVELVLPENNHPHPGKFVDLEMLVNVGGRERTAAEYREFLARYGFTLQRVIPTVSPDNILEAVPS